Protein AF-A0A8C5TYZ1-F1 (afdb_monomer)

Mean predicted aligned error: 17.07 Å

pLDDT: mean 70.89, std 21.0, range [21.5, 95.69]

Solvent-accessible surface area (backbone atoms only — not comparable to full-atom values): 32907 Å² total; per-residue (Å²): 139,86,83,82,55,67,48,72,65,60,53,49,54,47,43,74,78,31,105,52,86,86,71,78,69,78,79,57,78,97,70,81,98,80,74,92,71,80,60,71,74,63,48,76,55,98,65,80,68,50,74,50,76,56,98,78,20,39,39,23,36,35,35,64,45,86,86,66,79,42,72,38,44,33,39,40,87,48,93,65,70,55,30,28,60,59,75,88,60,48,79,82,70,67,92,64,37,64,47,67,57,58,66,71,53,63,66,71,49,69,26,20,74,77,45,52,58,49,16,61,63,33,68,37,34,32,37,56,52,38,47,50,91,98,55,71,54,30,54,42,74,56,32,71,34,75,41,78,45,96,84,79,49,39,40,38,37,33,30,22,24,37,86,75,60,82,74,87,57,41,42,22,35,32,30,37,31,50,49,69,54,49,53,56,30,72,70,46,52,36,25,32,67,41,82,86,79,73,41,81,42,71,58,80,74,83,87,59,79,50,43,71,48,44,94,74,48,51,43,79,41,48,71,35,51,56,50,36,60,66,39,34,37,35,58,38,66,36,61,21,61,92,67,37,50,82,41,77,45,74,45,28,47,52,53,36,55,43,67,42,79,49,57,34,99,83,66,52,44,33,35,38,37,43,47,43,63,48,71,72,81,80,88,76,78,87,69,86,70,82,58,99,78,59,70,60,43,72,50,80,71,50,98,84,50,44,40,39,37,35,40,89,90,52,72,47,80,40,61,78,64,66,40,79,77,25,64,19,45,46,55,26,19,56,62,35,42,68,79,34,11,27,28,74,94,82,62,42,29,36,87,39,94,43,71,34,62,87,78,26,59,47,86,79,46,74,93,82,75,54,65,56,74,47,82,51,86,81,83,80,76,68,65,54,83,72,37,77,47,78,47,72,39,85,80,86,55,95,79,43,49,78,47,75,50,63,50,89,69,39,80,88,45,57,48,76,44,100,72,52,29,37,36,38,50,37,50,94,67,55,46,42,59,37,32,34,34,36,36,45,98,91,44,73,49,59,57,27,52,49,77,44,64,72,53,72,61,58,57,56,51,52,51,52,50,52,51,52,51,48,53,51,48,50,53,50,49,51,55,47,53,52,52,49,63,73,53,75,66,86,86,87,86,86,84,91,90,82,87,91,89,89,83,91,85,84,90,92,83,89,89,90,86,92,88,88,88,84,89,87,86,89,87,85,87,83,90,86,77,96,69,84,62,43,82,46,83,46,116

Foldseek 3Di:
DDDQDDPPVVLVVVVVVDPDSPDDDDDDDDDDDDDPQPQPADDSGPDDKDWDADPQKIWIWAASDNVRPRTKTWIDRDPAQTEMADRVLCLPVDLAQKDWDDPVLVVLFRAADPFRRRYGQQTAMEGEWADDPPDATFGAWLDKEWDADPVRWTKIKTKTWHPDDDPPKTKIFIFIFGPVLVVVQLVAFFWAQPPPVRDTDTDDDDADPPHRNDPRCDNHNNVSSVVCSRGRYTPDYTAGDVNHTPDMDMQWGFNDWEWDWDAAPVRAIAIEIETDTAGPDDDDDDDPRPDPPWPWDWDHDDPPQWIWIDTPVGIDIDGVDDQQLQQFQLSQLLVLRRQWHQDVVVSGTHRDDGHDNDLSDCVPPDPDPRAPPAPDDDDPDADDAFDKDKAAFDCPDPQWDKDKDAQPPQPPQWDAGPRRIIIGGDDPRRFAKMFIWIADSNDIHTHHIDGHDHCVVVVVVVVVVVVVVVVVVVVVVVVVVVVVVVPPDDDDDDDDDDDDDDDDDDDDDDDDDDDDDDDDDDDDDDDDDPDDHHYHYDD

Structure (mmCIF, N/CA/C/O backbone):
data_AF-A0A8C5TYZ1-F1
#
_entry.id   AF-A0A8C5TYZ1-F1
#
loop_
_atom_site.group_PDB
_atom_site.id
_atom_site.type_symbol
_atom_site.label_atom_id
_atom_site.label_alt_id
_atom_site.label_comp_id
_atom_site.label_asym_id
_atom_site.label_entity_id
_atom_site.label_seq_id
_atom_site.pdbx_PDB_ins_code
_atom_site.Cartn_x
_atom_site.Cartn_y
_atom_site.Cartn_z
_atom_site.occupancy
_atom_site.B_iso_or_equiv
_atom_site.auth_seq_id
_atom_site.auth_comp_id
_atom_site.auth_asym_id
_atom_site.auth_atom_id
_atom_site.pdbx_PDB_model_num
ATOM 1 N N . GLN A 1 1 ? 27.615 -8.101 20.795 1.00 44.03 1 GLN A N 1
ATOM 2 C CA . GLN A 1 1 ? 26.342 -8.750 20.391 1.00 44.03 1 GLN A CA 1
ATOM 3 C C . GLN A 1 1 ? 25.522 -9.047 21.639 1.00 44.03 1 GLN A C 1
ATOM 5 O O . GLN A 1 1 ? 26.125 -9.272 22.679 1.00 44.03 1 GLN A O 1
ATOM 10 N N . ILE A 1 2 ? 24.189 -9.067 21.545 1.00 55.53 2 ILE A N 1
ATOM 11 C CA . ILE A 1 2 ? 23.305 -9.534 22.627 1.00 55.53 2 ILE A CA 1
ATOM 12 C C . ILE A 1 2 ? 22.573 -10.777 22.112 1.00 55.53 2 ILE A C 1
ATOM 14 O O . ILE A 1 2 ? 21.869 -10.690 21.107 1.00 55.53 2 ILE A O 1
ATOM 18 N N . MET A 1 3 ? 22.761 -11.927 22.764 1.00 48.16 3 MET A N 1
ATOM 19 C CA . MET A 1 3 ? 22.107 -13.184 22.384 1.00 48.16 3 MET A CA 1
ATOM 20 C C . MET A 1 3 ? 20.924 -13.474 23.307 1.00 48.16 3 MET A C 1
ATOM 22 O O . MET A 1 3 ? 21.102 -13.822 24.470 1.00 48.16 3 MET A O 1
ATOM 26 N N . TRP A 1 4 ? 19.708 -13.371 22.775 1.00 58.09 4 TRP A N 1
ATOM 27 C CA . TRP A 1 4 ? 18.466 -13.610 23.518 1.00 58.09 4 TRP A CA 1
ATOM 28 C C . TRP A 1 4 ? 18.064 -15.094 23.501 1.00 58.09 4 TRP A C 1
ATOM 30 O O . TRP A 1 4 ? 17.013 -15.451 22.975 1.00 58.09 4 TRP A O 1
ATOM 40 N N . GLY A 1 5 ? 18.936 -15.955 24.041 1.00 51.91 5 GLY A N 1
ATOM 41 C CA . GLY A 1 5 ? 18.748 -17.412 24.128 1.00 51.91 5 GLY A CA 1
ATOM 42 C C . GLY A 1 5 ? 17.527 -17.844 24.968 1.00 51.91 5 GLY A C 1
ATOM 43 O O . GLY A 1 5 ? 17.071 -17.080 25.822 1.00 51.91 5 GLY A O 1
ATOM 44 N N . PRO A 1 6 ? 16.979 -19.061 24.776 1.00 62.41 6 PRO A N 1
ATOM 45 C CA . PRO A 1 6 ? 15.998 -19.632 25.689 1.00 62.41 6 PRO A CA 1
ATOM 46 C C . PRO A 1 6 ? 16.733 -20.360 26.825 1.00 62.41 6 PRO A C 1
ATOM 48 O O . PRO A 1 6 ? 17.865 -20.813 26.650 1.00 62.41 6 PRO A O 1
ATOM 51 N N . THR A 1 7 ? 16.091 -20.565 27.976 1.00 73.12 7 THR A N 1
ATOM 52 C CA . THR A 1 7 ? 16.587 -21.602 28.893 1.00 73.12 7 THR A CA 1
ATOM 53 C C . THR A 1 7 ? 16.347 -22.978 28.261 1.00 73.12 7 THR A C 1
ATOM 55 O O . THR A 1 7 ? 15.366 -23.170 27.535 1.00 73.12 7 THR A O 1
ATOM 58 N N . ALA A 1 8 ? 17.233 -23.947 28.516 1.00 70.81 8 ALA A N 1
ATOM 59 C CA . ALA A 1 8 ? 17.068 -25.318 28.015 1.00 70.81 8 ALA A CA 1
ATOM 60 C C . ALA A 1 8 ? 15.735 -25.939 28.484 1.00 70.81 8 ALA A C 1
ATOM 62 O O . ALA A 1 8 ? 15.062 -26.637 27.729 1.00 70.81 8 ALA A O 1
ATOM 63 N N . GLU A 1 9 ? 15.316 -25.581 29.697 1.00 71.56 9 GLU A N 1
ATOM 64 C CA . GLU A 1 9 ? 13.994 -25.821 30.277 1.00 71.56 9 GLU A CA 1
ATOM 65 C C . GLU A 1 9 ? 12.855 -25.313 29.372 1.00 71.56 9 GLU A C 1
ATOM 67 O O . GLU A 1 9 ? 12.082 -26.124 28.867 1.00 71.56 9 GLU A O 1
ATOM 72 N N . LYS A 1 10 ? 12.791 -24.009 29.053 1.00 66.25 10 LYS A N 1
ATOM 73 C CA . LYS A 1 10 ? 11.748 -23.453 28.163 1.00 66.25 10 LYS A CA 1
ATOM 74 C C . LYS A 1 10 ? 11.783 -24.036 26.748 1.00 66.25 10 LYS A C 1
ATOM 76 O O . LYS A 1 10 ? 10.740 -24.168 26.107 1.00 66.25 10 LYS A O 1
ATOM 81 N N . ALA A 1 11 ? 12.966 -24.384 26.240 1.00 64.25 11 ALA A N 1
ATOM 82 C CA . ALA A 1 11 ? 13.088 -25.081 24.961 1.00 64.25 11 ALA A CA 1
ATOM 83 C C . ALA A 1 11 ? 12.467 -26.491 25.025 1.00 64.25 11 ALA A C 1
ATOM 85 O O . ALA A 1 11 ? 11.762 -26.890 24.096 1.00 64.25 11 ALA A O 1
ATOM 86 N N . SER A 1 12 ? 12.670 -27.201 26.137 1.00 65.44 12 SER A N 1
ATOM 87 C CA . SER A 1 12 ? 12.105 -28.530 26.397 1.00 65.44 12 SER A CA 1
ATOM 88 C C . SER A 1 12 ? 10.593 -28.477 26.633 1.00 65.44 12 SER A C 1
ATOM 90 O O . SER A 1 12 ? 9.866 -29.285 26.064 1.00 65.44 12 SER A O 1
ATOM 92 N N . GLU A 1 13 ? 10.087 -27.482 27.370 1.00 66.50 13 GLU A N 1
ATOM 93 C CA . GLU A 1 13 ? 8.645 -27.241 27.515 1.00 66.50 13 GLU A CA 1
ATOM 94 C C . GLU A 1 13 ? 7.954 -27.003 26.165 1.00 66.50 13 GLU A C 1
ATOM 96 O O . GLU A 1 13 ? 6.861 -27.519 25.929 1.00 66.50 13 GLU A O 1
ATOM 101 N N . CYS A 1 14 ? 8.573 -26.213 25.278 1.00 62.41 14 CYS A N 1
ATOM 102 C CA . CYS A 1 14 ? 8.033 -25.947 23.944 1.00 62.41 14 CYS A CA 1
ATOM 103 C C . CYS A 1 14 ? 8.003 -27.228 23.096 1.00 62.41 14 CYS A C 1
ATOM 105 O O . CYS A 1 14 ? 6.986 -27.520 22.469 1.00 62.41 14 CYS A O 1
ATOM 107 N N . ALA A 1 15 ? 9.081 -28.020 23.132 1.00 60.81 15 ALA A N 1
ATOM 108 C CA . ALA A 1 15 ? 9.163 -29.304 22.437 1.00 60.81 15 ALA A CA 1
ATOM 109 C C . ALA A 1 15 ? 8.163 -30.339 22.989 1.00 60.81 15 ALA A C 1
ATOM 111 O O . ALA A 1 15 ? 7.544 -31.062 22.218 1.00 60.81 15 ALA A O 1
ATOM 112 N N . PHE A 1 16 ? 7.922 -30.375 24.302 1.00 59.97 16 PHE A N 1
ATOM 113 C CA . PHE A 1 16 ? 6.890 -31.233 24.894 1.00 59.97 16 PHE A CA 1
ATOM 114 C C . PHE A 1 16 ? 5.474 -30.812 24.459 1.00 59.97 16 PHE A C 1
ATOM 116 O O . PHE A 1 16 ? 4.617 -31.653 24.193 1.00 59.97 16 PHE A O 1
ATOM 123 N N . LYS A 1 17 ? 5.234 -29.501 24.318 1.00 61.50 17 LYS A N 1
ATOM 124 C CA . LYS A 1 17 ? 3.956 -28.923 23.863 1.00 61.50 17 LYS A CA 1
ATOM 125 C C . LYS A 1 17 ? 3.791 -28.920 22.327 1.00 61.50 17 LYS A C 1
ATOM 127 O O . LYS A 1 17 ? 2.726 -28.531 21.847 1.00 61.50 17 LYS A O 1
ATOM 132 N N . LYS A 1 18 ? 4.788 -29.363 21.539 1.00 51.97 18 LYS A N 1
ATOM 133 C CA . LYS A 1 18 ? 4.724 -29.449 20.064 1.00 51.97 18 LYS A CA 1
ATOM 134 C C . LYS A 1 18 ? 5.324 -30.737 19.498 1.00 51.97 18 LYS A C 1
ATOM 136 O O . LYS A 1 18 ? 6.527 -30.946 19.550 1.00 51.97 18 LYS A O 1
ATOM 141 N N . LYS A 1 19 ? 4.524 -31.492 18.733 1.00 42.44 19 LYS A N 1
ATOM 142 C CA . LYS A 1 19 ? 4.991 -32.599 17.865 1.00 42.44 19 LYS A CA 1
ATOM 143 C C . LYS A 1 19 ? 5.861 -32.159 16.656 1.00 42.44 19 LYS A C 1
ATOM 145 O O . LYS A 1 19 ? 5.936 -32.876 15.666 1.00 42.44 19 LYS A O 1
ATOM 150 N N . SER A 1 20 ? 6.510 -30.994 16.707 1.00 37.25 20 SER A N 1
ATOM 151 C CA . SER A 1 20 ? 7.525 -30.557 15.737 1.00 37.25 20 SER A CA 1
ATOM 152 C C . SER A 1 20 ? 8.562 -29.665 16.423 1.00 37.25 20 SER A C 1
ATOM 154 O O . SER A 1 20 ? 8.210 -28.754 17.174 1.00 37.25 20 SER A O 1
ATOM 156 N N . GLN A 1 21 ? 9.841 -29.916 16.130 1.00 36.38 21 GLN A N 1
ATOM 157 C CA . GLN A 1 21 ? 10.994 -29.188 16.677 1.00 36.38 21 GLN A CA 1
ATOM 158 C C . GLN A 1 21 ? 11.178 -27.779 16.077 1.00 36.38 21 GLN A C 1
ATOM 160 O O . GLN A 1 21 ? 12.008 -27.008 16.558 1.00 36.38 21 GLN A O 1
ATOM 165 N N . GLU A 1 22 ? 10.424 -27.440 15.029 1.00 35.62 22 GLU A N 1
ATOM 166 C CA . GLU A 1 22 ? 10.694 -26.305 14.137 1.00 35.62 22 GLU A CA 1
ATOM 167 C C . GLU A 1 22 ? 10.289 -24.927 14.704 1.00 35.62 22 GLU A C 1
ATOM 169 O O . GLU A 1 22 ? 10.682 -23.892 14.170 1.00 35.62 22 GLU A O 1
ATOM 174 N N . VAL A 1 23 ? 9.543 -24.876 15.817 1.00 36.28 23 VAL A N 1
ATOM 175 C CA . VAL A 1 23 ? 9.130 -23.608 16.448 1.00 36.28 23 VAL A CA 1
ATOM 176 C C . VAL A 1 23 ? 9.819 -23.398 17.795 1.00 36.28 23 VAL A C 1
ATOM 178 O O . VAL A 1 23 ? 9.513 -24.055 18.791 1.00 36.28 23 VAL A O 1
ATOM 181 N N . ARG A 1 24 ? 10.712 -22.407 17.826 1.00 33.78 24 ARG A N 1
ATOM 182 C CA . ARG A 1 24 ? 11.419 -21.899 19.011 1.00 33.78 24 ARG A CA 1
ATOM 183 C C . ARG A 1 24 ? 11.127 -20.395 19.172 1.00 33.78 24 ARG A C 1
ATOM 185 O O . ARG A 1 24 ? 10.702 -19.763 18.208 1.00 33.78 24 ARG A O 1
ATOM 192 N N . TRP A 1 25 ? 11.440 -19.852 20.357 1.00 34.72 25 TRP A N 1
ATOM 193 C CA . TRP A 1 25 ? 11.379 -18.425 20.755 1.00 34.72 25 TRP A CA 1
ATOM 194 C C . TRP A 1 25 ? 9.997 -17.895 21.200 1.00 34.72 25 TRP A C 1
ATOM 196 O O . TRP A 1 25 ? 8.992 -18.392 20.696 1.00 34.72 25 TRP A O 1
ATOM 206 N N . PRO A 1 26 ? 9.919 -16.881 22.104 1.00 51.09 26 PRO A N 1
ATOM 207 C CA . PRO A 1 26 ? 11.017 -16.084 22.689 1.00 51.09 26 PRO A CA 1
ATOM 208 C C . PRO A 1 26 ? 11.066 -15.989 24.246 1.00 51.09 26 PRO A C 1
ATOM 210 O O . PRO A 1 26 ? 10.200 -16.475 24.966 1.00 51.09 26 PRO A O 1
ATOM 213 N N . TYR A 1 27 ? 12.105 -15.294 24.737 1.00 32.66 27 TYR A N 1
ATOM 214 C CA . TYR A 1 27 ? 12.330 -14.736 26.090 1.00 32.66 27 TYR A CA 1
ATOM 215 C C . TYR A 1 27 ? 12.510 -15.660 27.317 1.00 32.66 27 TYR A C 1
ATOM 217 O O . TYR A 1 27 ? 11.568 -16.172 27.933 1.00 32.66 27 TYR A O 1
ATOM 225 N N . GLY A 1 28 ? 13.752 -15.683 27.810 1.00 27.27 28 GLY A N 1
ATOM 226 C CA . GLY A 1 28 ? 14.088 -15.765 29.233 1.00 27.27 28 GLY A CA 1
ATOM 227 C C . GLY A 1 28 ? 14.963 -14.567 29.625 1.00 27.27 28 GLY A C 1
ATOM 228 O O . GLY A 1 28 ? 15.810 -14.150 28.841 1.00 27.27 28 GLY A O 1
ATOM 229 N N . GLY A 1 29 ? 14.746 -14.003 30.813 1.00 26.62 29 GLY A N 1
ATOM 230 C CA . GLY A 1 29 ? 15.592 -12.965 31.405 1.00 26.62 29 GLY A CA 1
ATOM 231 C C . GLY A 1 29 ? 15.772 -13.270 32.888 1.00 26.62 29 GLY A C 1
ATOM 232 O O . GLY A 1 29 ? 14.788 -13.542 33.573 1.00 26.62 29 GLY A O 1
ATOM 233 N N . SER A 1 30 ? 17.014 -13.300 33.364 1.00 28.62 30 SER A N 1
ATOM 234 C CA . SER A 1 30 ? 17.351 -13.701 34.731 1.00 28.62 30 SER A CA 1
ATOM 235 C C . SER A 1 30 ? 17.101 -12.563 35.724 1.00 28.62 30 SER A C 1
ATOM 237 O O . SER A 1 30 ? 17.864 -11.601 35.778 1.00 28.62 30 SER A O 1
ATOM 239 N N . GLY A 1 31 ? 16.042 -12.698 36.520 1.00 23.89 31 GLY A N 1
ATOM 240 C CA . GLY A 1 31 ? 15.682 -11.812 37.625 1.00 23.89 31 GLY A CA 1
ATOM 241 C C . GLY A 1 31 ? 14.679 -12.514 38.543 1.00 23.89 31 GLY A C 1
ATOM 242 O O . GLY A 1 31 ? 13.920 -13.369 38.085 1.00 23.89 31 GLY A O 1
ATOM 243 N N . SER A 1 32 ? 14.716 -12.205 39.839 1.00 21.97 32 SER A N 1
ATOM 244 C CA . SER A 1 32 ? 13.951 -12.892 40.890 1.00 21.97 32 SER A CA 1
ATOM 245 C C . SER A 1 32 ? 12.419 -12.790 40.710 1.00 21.97 32 SER A C 1
ATOM 247 O O . SER A 1 32 ? 11.920 -11.903 40.010 1.00 21.97 32 SER A O 1
ATOM 249 N N . PRO A 1 33 ? 11.639 -13.723 41.290 1.00 31.50 33 PRO A N 1
ATOM 250 C CA . PRO A 1 33 ? 10.296 -14.025 40.798 1.00 31.50 33 PRO A CA 1
ATOM 251 C C . PRO A 1 33 ? 9.230 -13.002 41.219 1.00 31.50 33 PRO A C 1
ATOM 253 O O . PRO A 1 33 ? 8.610 -13.132 42.272 1.00 31.50 33 PRO A O 1
ATOM 256 N N . THR A 1 34 ? 8.926 -12.016 40.365 1.00 24.20 34 THR A N 1
ATOM 257 C CA . THR A 1 34 ? 7.613 -11.332 40.393 1.00 24.20 34 THR A CA 1
ATOM 258 C C . THR A 1 34 ? 7.269 -10.580 39.099 1.00 24.20 34 THR A C 1
ATOM 260 O O . THR A 1 34 ? 7.714 -9.453 38.897 1.00 24.20 34 THR A O 1
ATOM 263 N N . LYS A 1 35 ? 6.394 -11.176 38.263 1.00 23.16 35 LYS A N 1
ATOM 264 C CA . LYS A 1 35 ? 5.182 -10.568 37.639 1.00 23.16 35 LYS A CA 1
ATOM 265 C C . LYS A 1 35 ? 4.697 -11.372 36.420 1.00 23.16 35 LYS A C 1
ATOM 267 O O . LYS A 1 35 ? 5.406 -11.500 35.428 1.00 23.16 35 LYS A O 1
ATOM 272 N N . LEU A 1 36 ? 3.430 -11.802 36.436 1.00 24.33 36 LEU A N 1
ATOM 273 C CA . LEU A 1 36 ? 2.752 -12.516 35.333 1.00 24.33 36 LEU A CA 1
ATOM 274 C C . LEU A 1 36 ? 2.419 -11.636 34.096 1.00 24.33 36 LEU A C 1
ATOM 276 O O . LEU A 1 36 ? 1.508 -11.939 33.333 1.00 24.33 36 LEU A O 1
ATOM 280 N N . LEU A 1 37 ? 3.137 -10.531 33.876 1.00 24.58 37 LEU A N 1
ATOM 281 C CA . LEU A 1 37 ? 2.822 -9.539 32.834 1.00 24.58 37 LEU A CA 1
ATOM 282 C C . LEU A 1 37 ? 3.434 -9.850 31.453 1.00 24.58 37 LEU A C 1
ATOM 284 O O . LEU A 1 37 ? 3.042 -9.246 30.459 1.00 24.58 37 LEU A O 1
ATOM 288 N N . GLY A 1 38 ? 4.368 -10.803 31.364 1.00 26.11 38 GLY A N 1
ATOM 289 C CA . GLY A 1 38 ? 5.120 -11.089 30.132 1.00 26.11 38 GLY A CA 1
ATOM 290 C C . GLY A 1 38 ? 4.350 -11.791 29.001 1.00 26.11 38 GLY A C 1
ATOM 291 O O . GLY A 1 38 ? 4.916 -11.980 27.931 1.00 26.11 38 GLY A O 1
ATOM 292 N N . TRP A 1 39 ? 3.093 -12.197 29.211 1.00 30.53 39 TRP A N 1
ATOM 293 C CA . TRP A 1 39 ? 2.337 -13.034 28.260 1.00 30.53 39 TRP A CA 1
ATOM 294 C C . TRP A 1 39 ? 1.589 -12.247 27.164 1.00 30.53 39 TRP A C 1
ATOM 296 O O . TRP A 1 39 ? 1.069 -12.852 26.236 1.00 30.53 39 TRP A O 1
ATOM 306 N N . MET A 1 40 ? 1.510 -10.913 27.254 1.00 31.30 40 MET A N 1
ATOM 307 C CA . MET A 1 40 ? 0.567 -10.112 26.448 1.00 31.30 40 MET A CA 1
ATOM 308 C C . MET A 1 40 ? 1.165 -9.401 25.219 1.00 31.30 40 MET A C 1
ATOM 310 O O . MET A 1 40 ? 0.412 -8.882 24.401 1.00 31.30 40 MET A O 1
ATOM 314 N N . GLY A 1 41 ? 2.496 -9.339 25.083 1.00 33.97 41 GLY A N 1
ATOM 315 C CA . GLY A 1 41 ? 3.152 -8.474 24.085 1.00 33.97 41 GLY A CA 1
ATOM 316 C C . GLY A 1 41 ? 3.626 -9.148 22.789 1.00 33.97 41 GLY A C 1
ATOM 317 O O . GLY A 1 41 ? 3.771 -8.469 21.775 1.00 33.97 41 GLY A O 1
ATOM 318 N N . VAL A 1 42 ? 3.900 -10.457 22.807 1.00 38.50 42 VAL A N 1
ATOM 319 C CA . VAL A 1 42 ? 4.514 -11.217 21.696 1.00 38.50 42 VAL A CA 1
ATOM 320 C C . VAL A 1 42 ? 3.938 -12.639 21.715 1.00 38.50 42 VAL A C 1
ATOM 322 O O . VAL A 1 42 ? 3.854 -13.213 22.802 1.00 38.50 42 VAL A O 1
ATOM 325 N N . PRO A 1 43 ? 3.523 -13.233 20.578 1.00 37.41 43 PRO A N 1
ATOM 326 C CA . PRO A 1 43 ? 2.900 -14.552 20.593 1.00 37.41 43 PRO A CA 1
ATOM 327 C C . PRO A 1 43 ? 3.922 -15.668 20.857 1.00 37.41 43 PRO A C 1
ATOM 329 O O . PRO A 1 43 ? 5.089 -15.585 20.480 1.00 37.41 43 PRO A O 1
ATOM 332 N N . THR A 1 44 ? 3.446 -16.769 21.435 1.00 43.00 44 THR A N 1
ATOM 333 C CA . THR A 1 44 ? 4.223 -17.988 21.750 1.00 43.00 44 THR A CA 1
ATOM 334 C C . THR A 1 44 ? 4.447 -18.920 20.546 1.00 43.00 44 THR A C 1
ATOM 336 O O . THR A 1 44 ? 5.025 -19.999 20.669 1.00 43.00 44 THR A O 1
ATOM 339 N N . VAL A 1 45 ? 3.955 -18.514 19.373 1.00 43.50 45 VAL A N 1
ATOM 340 C CA . VAL A 1 45 ? 3.960 -19.205 18.073 1.00 43.50 45 VAL A CA 1
ATOM 341 C C . VAL A 1 45 ? 3.980 -18.098 16.999 1.00 43.50 45 VAL A C 1
ATOM 343 O O . VAL A 1 45 ? 3.350 -17.069 17.243 1.00 43.50 45 VAL A O 1
ATOM 346 N N . PRO A 1 46 ? 4.657 -18.241 15.836 1.00 51.84 46 PRO A N 1
ATOM 347 C CA . PRO A 1 46 ? 4.859 -17.158 14.853 1.00 51.84 46 PRO A CA 1
ATOM 348 C C . PRO A 1 46 ? 3.608 -16.742 14.041 1.00 51.84 46 PRO A C 1
ATOM 350 O O . PRO A 1 46 ? 3.618 -16.707 12.809 1.00 51.84 46 PRO A O 1
ATOM 353 N N . HIS A 1 47 ? 2.542 -16.351 14.735 1.00 52.78 47 HIS A N 1
ATOM 354 C CA . HIS A 1 47 ? 1.336 -15.740 14.183 1.00 52.78 47 HIS A CA 1
ATOM 355 C C . HIS A 1 47 ? 1.623 -14.399 13.459 1.00 52.78 47 HIS A C 1
ATOM 357 O O . HIS A 1 47 ? 2.726 -13.832 13.540 1.00 52.78 47 HIS A O 1
ATOM 363 N N . PRO A 1 48 ? 0.640 -13.849 12.727 1.00 53.97 48 PRO A N 1
ATOM 364 C CA . PRO A 1 48 ? 0.606 -12.427 12.413 1.00 53.97 48 PRO A CA 1
ATOM 365 C 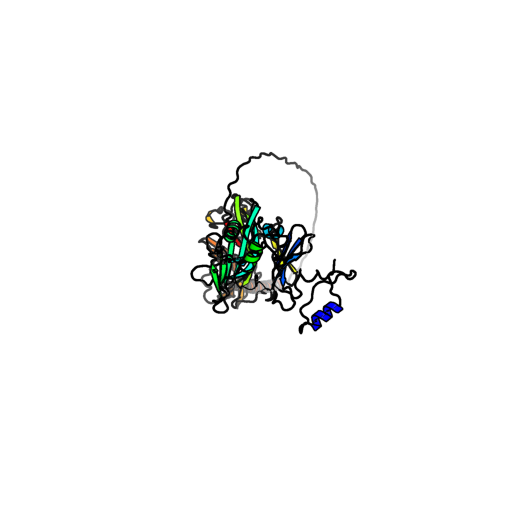C . PRO A 1 48 ? 0.543 -11.611 13.713 1.00 53.97 48 PRO A C 1
ATOM 367 O O . PRO A 1 48 ? -0.280 -11.876 14.586 1.00 53.97 48 PRO A O 1
ATOM 370 N N . THR A 1 49 ? 1.418 -10.616 13.836 1.00 66.94 49 THR A N 1
ATOM 371 C CA . THR A 1 49 ? 1.461 -9.693 14.975 1.00 66.94 49 THR A CA 1
ATOM 372 C C . THR A 1 49 ? 1.746 -8.302 14.446 1.00 66.94 49 THR A C 1
ATOM 374 O O . THR A 1 49 ? 2.656 -8.121 13.635 1.00 66.94 49 THR A O 1
ATOM 377 N N . MET A 1 50 ? 0.979 -7.330 14.925 1.00 73.19 50 MET A N 1
ATOM 378 C CA . MET A 1 50 ? 1.233 -5.910 14.727 1.00 73.19 50 MET A CA 1
ATOM 379 C C . MET A 1 50 ? 1.584 -5.309 16.082 1.00 73.19 50 MET A C 1
ATOM 381 O O . MET A 1 50 ? 0.869 -5.533 17.056 1.00 73.19 50 MET A O 1
ATOM 385 N N . CYS A 1 51 ? 2.657 -4.531 16.158 1.00 78.25 51 CYS A N 1
ATOM 386 C CA . CYS A 1 51 ? 2.978 -3.774 17.360 1.00 78.25 51 CYS A CA 1
ATOM 387 C C . CYS A 1 51 ? 3.512 -2.385 17.015 1.00 78.25 51 CYS A C 1
ATOM 389 O O . CYS A 1 51 ? 4.202 -2.202 16.012 1.00 78.25 51 CYS A O 1
ATOM 391 N N . HIS A 1 52 ? 3.201 -1.419 17.869 1.00 78.38 52 HIS A N 1
ATOM 392 C CA . HIS A 1 52 ? 3.590 -0.023 17.746 1.00 78.38 52 HIS A CA 1
ATOM 393 C C . HIS A 1 52 ? 3.961 0.512 19.133 1.00 78.38 52 HIS A C 1
ATOM 395 O O . HIS A 1 52 ? 3.317 0.162 20.123 1.00 78.38 52 HIS A O 1
ATOM 401 N N . ARG A 1 53 ? 5.004 1.343 19.221 1.00 78.81 53 ARG A N 1
ATOM 402 C CA . ARG A 1 53 ? 5.403 2.006 20.468 1.00 78.81 53 ARG A CA 1
ATOM 403 C C . ARG A 1 53 ? 5.154 3.505 20.347 1.00 78.81 53 ARG A C 1
ATOM 405 O O . ARG A 1 53 ? 5.715 4.129 19.453 1.00 78.81 53 ARG A O 1
ATOM 412 N N . ALA A 1 54 ? 4.379 4.050 21.277 1.00 78.62 54 ALA A N 1
ATOM 413 C CA . ALA A 1 54 ? 4.091 5.476 21.414 1.00 78.62 54 ALA A CA 1
ATOM 414 C C . ALA A 1 54 ? 4.099 5.841 22.904 1.00 78.62 54 ALA A C 1
ATOM 416 O O . ALA A 1 54 ? 3.708 5.017 23.726 1.00 78.62 54 ALA A O 1
ATOM 417 N N . ASP A 1 55 ? 4.592 7.029 23.256 1.00 80.50 55 ASP A N 1
ATOM 418 C CA . ASP A 1 55 ? 4.698 7.537 24.639 1.00 80.50 55 ASP A CA 1
ATOM 419 C C . ASP A 1 55 ? 5.382 6.570 25.635 1.00 80.50 55 ASP A C 1
ATOM 421 O O . ASP A 1 55 ? 5.093 6.542 26.828 1.00 80.50 55 ASP A O 1
ATOM 425 N N . GLY A 1 56 ? 6.302 5.737 25.129 1.00 79.12 56 GLY A N 1
ATOM 426 C CA . GLY A 1 56 ? 6.971 4.664 25.878 1.00 79.12 56 GLY A CA 1
ATOM 427 C C . GLY A 1 56 ? 6.165 3.361 26.000 1.00 79.12 56 GLY A C 1
ATOM 428 O O . GLY A 1 56 ? 6.747 2.304 26.248 1.00 79.12 56 GLY A O 1
ATOM 429 N N . GLU A 1 57 ? 4.860 3.400 25.746 1.00 83.69 57 GLU A N 1
ATOM 430 C CA . GLU A 1 57 ? 3.935 2.272 25.859 1.00 83.69 57 GLU A CA 1
ATOM 431 C C . GLU A 1 57 ? 3.933 1.399 24.591 1.00 83.69 57 GLU A C 1
ATOM 433 O O . GLU A 1 57 ? 4.129 1.880 23.474 1.00 83.69 57 GLU A O 1
ATOM 438 N N . LEU A 1 58 ? 3.697 0.095 24.750 1.00 83.06 58 LEU A N 1
ATOM 439 C CA . LEU A 1 58 ? 3.594 -0.876 23.659 1.00 83.06 58 LEU A CA 1
ATOM 440 C C . LEU A 1 58 ? 2.128 -1.229 23.385 1.00 83.06 58 LEU A C 1
ATOM 442 O O . LEU A 1 58 ? 1.485 -1.908 24.189 1.00 83.06 58 LEU A O 1
ATOM 446 N N . TYR A 1 59 ? 1.649 -0.833 22.211 1.00 83.88 59 TYR A N 1
ATOM 447 C CA . TYR A 1 59 ? 0.364 -1.219 21.639 1.00 83.88 59 TYR A CA 1
ATOM 448 C C . TYR A 1 59 ? 0.590 -2.461 20.766 1.00 83.88 59 TYR A C 1
ATOM 450 O O . TYR A 1 59 ? 1.430 -2.430 19.865 1.00 83.88 59 TYR A O 1
ATOM 458 N N . ALA A 1 60 ? -0.112 -3.563 21.030 1.00 83.94 60 ALA A N 1
ATOM 459 C CA . ALA A 1 60 ? 0.115 -4.847 20.359 1.00 83.94 60 ALA A CA 1
ATOM 460 C C . ALA A 1 60 ? -1.197 -5.567 20.015 1.00 83.94 60 ALA A C 1
ATOM 462 O O . ALA A 1 60 ? -2.039 -5.775 20.888 1.00 83.94 60 ALA A O 1
ATOM 463 N N . GLY A 1 61 ? -1.335 -5.972 18.749 1.00 83.50 61 GLY A N 1
ATOM 464 C CA . GLY A 1 61 ? -2.366 -6.875 18.237 1.00 83.50 61 GLY A CA 1
ATOM 465 C C . GLY A 1 61 ? -1.764 -8.241 17.909 1.00 83.50 61 GLY A C 1
ATOM 466 O O . GLY A 1 61 ? -0.858 -8.335 17.076 1.00 83.50 61 GLY A O 1
ATOM 467 N N . THR A 1 62 ? -2.221 -9.288 18.594 1.00 80.69 62 THR A N 1
ATOM 468 C CA . THR A 1 62 ? -1.609 -10.628 18.585 1.00 80.69 62 THR A CA 1
ATOM 469 C C . THR A 1 62 ? -2.612 -11.710 19.021 1.00 80.69 62 THR A C 1
ATOM 471 O O . THR A 1 62 ? -3.795 -11.424 19.197 1.00 80.69 62 THR A O 1
ATOM 474 N N . MET A 1 63 ? -2.153 -12.948 19.220 1.00 79.06 63 MET A N 1
ATOM 475 C CA . MET A 1 63 ? -2.912 -14.014 19.888 1.00 79.06 63 MET A CA 1
ATOM 476 C C . MET A 1 63 ? -2.535 -14.093 21.376 1.00 79.06 63 MET A C 1
ATOM 478 O O . MET A 1 63 ? -1.351 -14.129 21.710 1.00 79.06 63 MET A O 1
ATOM 482 N N . ASN A 1 64 ? -3.537 -14.129 22.258 1.00 76.81 64 ASN A N 1
ATOM 483 C CA . ASN A 1 64 ? -3.404 -14.205 23.722 1.00 76.81 64 ASN A CA 1
ATOM 484 C C . ASN A 1 64 ? -2.991 -15.602 24.215 1.00 76.81 64 ASN A C 1
ATOM 486 O O . ASN A 1 64 ? -2.442 -15.738 25.307 1.00 76.81 64 ASN A O 1
ATOM 490 N N . ASN A 1 65 ? -3.271 -16.642 23.425 1.00 71.75 65 ASN A N 1
ATOM 491 C CA . ASN A 1 65 ? -3.059 -18.034 23.804 1.00 71.75 65 ASN A CA 1
ATOM 492 C C . ASN A 1 65 ? -2.217 -18.809 22.772 1.00 71.75 65 ASN A C 1
ATOM 494 O O . ASN A 1 65 ? -1.955 -18.358 21.657 1.00 71.75 65 ASN A O 1
ATOM 498 N N . PHE A 1 66 ? -1.786 -20.010 23.164 1.00 66.44 66 PHE A N 1
ATOM 499 C CA . PHE A 1 66 ? -0.945 -20.886 22.342 1.00 66.44 66 PHE A CA 1
ATOM 500 C C . PHE A 1 66 ? -1.694 -21.540 21.166 1.00 66.44 66 PHE A C 1
ATOM 502 O O . PHE A 1 66 ? -1.064 -21.934 20.187 1.00 66.44 66 PHE A O 1
ATOM 509 N N . GLN A 1 67 ? -3.025 -21.653 21.251 1.00 73.81 67 GLN A N 1
ATOM 510 C CA . GLN A 1 67 ? -3.865 -22.259 20.210 1.00 73.81 67 GLN A CA 1
ATOM 511 C C . GLN A 1 67 ? -4.099 -21.332 19.007 1.00 73.81 67 GLN A C 1
ATOM 513 O O . GLN A 1 67 ? -4.471 -21.817 17.943 1.00 73.81 67 GLN A O 1
ATOM 518 N N . GLY A 1 68 ? -3.889 -20.019 19.156 1.00 70.75 68 GLY A N 1
ATOM 519 C CA . GLY A 1 68 ? -4.073 -19.049 18.073 1.00 70.75 68 GLY A CA 1
ATOM 520 C C . GLY A 1 68 ? -5.534 -18.689 17.779 1.00 70.75 68 GLY A C 1
ATOM 521 O O . GLY A 1 68 ? -5.822 -18.157 16.711 1.00 70.75 68 GLY A O 1
ATOM 522 N N . ASN A 1 69 ? -6.454 -18.983 18.703 1.00 76.19 69 ASN A N 1
ATOM 523 C CA . ASN A 1 69 ? -7.898 -18.743 18.565 1.00 76.19 69 ASN A CA 1
ATOM 524 C C . ASN A 1 69 ? -8.443 -17.634 19.493 1.00 76.19 69 ASN A C 1
ATOM 526 O O . ASN A 1 69 ? -9.594 -17.234 19.340 1.00 76.19 69 ASN A O 1
ATOM 530 N N . GLU A 1 70 ? -7.625 -17.091 20.401 1.00 78.94 70 GLU A N 1
ATOM 531 C CA . GLU A 1 70 ? -7.934 -15.883 21.182 1.00 78.94 70 GLU A CA 1
ATOM 532 C C . GLU A 1 70 ? -7.167 -14.660 20.636 1.00 78.94 70 GLU A C 1
ATOM 534 O O . GLU A 1 70 ? -6.058 -14.382 21.104 1.00 78.94 70 GLU A O 1
ATOM 539 N N . PRO A 1 71 ? -7.706 -13.897 19.670 1.00 83.25 71 PRO A N 1
ATOM 540 C CA . PRO A 1 71 ? -7.114 -12.625 19.267 1.00 83.25 71 PRO A CA 1
ATOM 541 C C . PRO A 1 71 ? -7.246 -11.573 20.380 1.00 83.25 71 PRO A C 1
ATOM 543 O O . PRO A 1 71 ? -8.274 -11.472 21.055 1.00 83.25 71 PRO A O 1
ATOM 546 N N . ILE A 1 72 ? -6.211 -10.753 20.558 1.00 84.38 72 ILE A N 1
ATOM 547 C CA . ILE A 1 72 ? -6.151 -9.678 21.554 1.00 84.38 72 ILE A CA 1
ATOM 548 C C . ILE A 1 72 ? -5.487 -8.433 20.971 1.00 84.38 72 ILE A C 1
ATOM 550 O O . ILE A 1 72 ? -4.481 -8.525 20.268 1.00 84.38 72 ILE A O 1
ATOM 554 N N . ILE A 1 73 ? -6.022 -7.259 21.307 1.00 86.69 73 ILE A N 1
ATOM 555 C CA . ILE A 1 73 ? -5.360 -5.970 21.078 1.00 86.69 73 ILE A CA 1
ATOM 556 C C . ILE A 1 73 ? -5.220 -5.274 22.430 1.00 86.69 73 ILE A C 1
ATOM 558 O O . ILE A 1 73 ? -6.209 -5.119 23.150 1.00 86.69 73 ILE A O 1
ATOM 562 N N . SER A 1 74 ? -3.997 -4.907 22.814 1.00 87.69 74 SER A N 1
ATOM 563 C CA . SER A 1 74 ? -3.669 -4.448 24.170 1.00 87.69 74 SER A CA 1
ATOM 564 C C . SER A 1 74 ? -2.633 -3.324 24.210 1.00 87.69 74 SER A C 1
ATOM 566 O O . SER A 1 74 ? -1.896 -3.116 23.246 1.00 87.69 74 SER A O 1
ATOM 568 N N . ARG A 1 75 ? -2.575 -2.625 25.349 1.00 88.00 75 ARG A N 1
ATOM 569 C CA . ARG A 1 75 ? -1.542 -1.647 25.717 1.00 88.00 75 ARG A CA 1
ATOM 570 C C . ARG A 1 75 ? -0.790 -2.123 26.950 1.00 88.00 75 ARG A C 1
ATOM 572 O O . ARG A 1 75 ? -1.403 -2.462 27.959 1.00 88.00 75 ARG A O 1
ATOM 579 N N . SER A 1 76 ? 0.534 -2.131 26.874 1.00 85.44 76 SER A N 1
ATOM 580 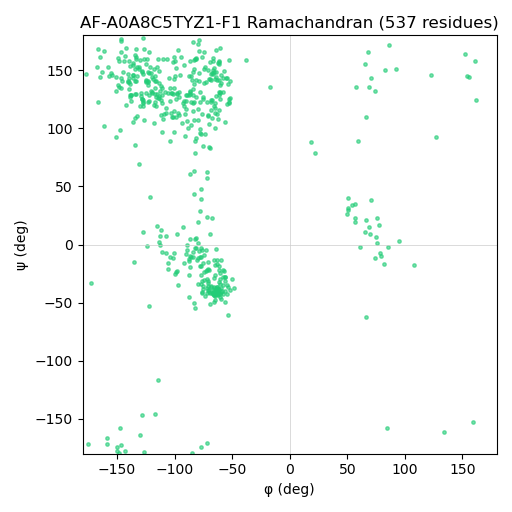C CA . SER A 1 76 ? 1.430 -2.699 27.886 1.00 85.44 76 SER A CA 1
ATOM 581 C C . SER A 1 76 ? 2.742 -1.910 27.996 1.00 85.44 76 SER A C 1
ATOM 583 O O . SER A 1 76 ? 2.966 -0.969 27.242 1.00 85.44 76 SER A O 1
ATOM 585 N N . LEU A 1 77 ? 3.615 -2.287 28.938 1.00 77.62 77 LEU A N 1
ATOM 586 C CA . LEU A 1 77 ? 4.961 -1.720 29.165 1.00 77.62 77 LEU A CA 1
ATOM 587 C C . LEU A 1 77 ? 5.043 -0.217 29.525 1.00 77.62 77 LEU A C 1
ATOM 589 O O . LEU A 1 77 ? 6.137 0.261 29.809 1.00 77.62 77 LEU A O 1
ATOM 593 N N . GLY A 1 78 ? 3.919 0.504 29.564 1.00 76.75 78 GLY A N 1
ATOM 594 C CA . GLY A 1 78 ? 3.811 1.865 30.094 1.00 76.75 78 GLY A CA 1
ATOM 595 C C . GLY A 1 78 ? 3.608 1.928 31.612 1.00 76.75 78 GLY A C 1
ATOM 596 O O . GLY A 1 78 ? 3.515 0.906 32.294 1.00 76.75 78 GLY A O 1
ATOM 597 N N . SER A 1 79 ? 3.497 3.152 32.134 1.00 77.81 79 SER A N 1
ATOM 598 C CA . SER A 1 79 ? 3.115 3.442 33.526 1.00 77.81 79 SER A CA 1
ATOM 599 C C . SER A 1 79 ? 1.599 3.553 33.741 1.00 77.81 79 SER A C 1
ATOM 601 O O . SER A 1 79 ? 1.147 3.529 34.886 1.00 77.81 79 SER A O 1
ATOM 603 N N . ARG A 1 80 ? 0.808 3.678 32.664 1.00 83.25 80 ARG A N 1
ATOM 604 C CA . ARG A 1 80 ? -0.659 3.788 32.708 1.00 83.25 80 ARG A CA 1
ATOM 605 C C . ARG A 1 80 ? -1.324 2.419 32.904 1.00 83.25 80 ARG A C 1
ATOM 607 O O . ARG A 1 80 ? -0.691 1.367 32.817 1.00 83.25 80 ARG A O 1
ATOM 614 N N . THR A 1 81 ? -2.640 2.428 33.118 1.00 82.88 81 THR A N 1
ATOM 615 C CA . THR A 1 81 ? -3.473 1.217 33.150 1.00 82.88 81 THR A CA 1
ATOM 616 C C . THR A 1 81 ? -3.264 0.372 31.889 1.00 82.88 81 THR A C 1
ATOM 618 O O . THR A 1 81 ? -3.460 0.856 30.769 1.00 82.88 81 THR A O 1
ATOM 621 N N . LEU A 1 82 ? -2.914 -0.907 32.078 1.00 87.00 82 LEU A N 1
ATOM 622 C CA . LEU A 1 82 ? -2.911 -1.918 31.019 1.00 87.00 82 LEU A CA 1
ATOM 623 C C . LEU A 1 82 ? -4.346 -2.149 30.535 1.00 87.00 82 LEU A C 1
ATOM 625 O O . LEU A 1 82 ? -5.212 -2.528 31.326 1.00 87.00 82 LEU A O 1
ATOM 629 N N . LEU A 1 83 ? -4.571 -1.943 29.237 1.00 89.00 83 LEU A N 1
ATOM 630 C CA . LEU A 1 83 ? -5.862 -2.138 28.577 1.00 89.00 83 LEU A CA 1
ATOM 631 C C . LEU A 1 83 ? -5.792 -3.293 27.585 1.00 89.00 83 LEU A C 1
ATOM 633 O O . LEU A 1 83 ? -4.743 -3.553 26.993 1.00 89.00 83 LEU A O 1
ATOM 637 N N . LYS A 1 84 ? -6.916 -3.984 27.394 1.00 89.12 84 LYS A N 1
ATOM 638 C CA . LYS A 1 84 ? -7.069 -5.032 26.378 1.00 89.12 84 LYS A CA 1
ATOM 639 C C . LYS A 1 84 ? -8.490 -5.121 25.831 1.00 89.12 84 LYS A C 1
ATOM 641 O O . LYS A 1 84 ? -9.444 -4.735 26.499 1.00 89.12 84 LYS A O 1
ATOM 646 N N . THR A 1 85 ? -8.645 -5.679 24.636 1.00 87.06 85 THR A N 1
ATOM 647 C CA . THR A 1 85 ? -9.955 -6.074 24.098 1.00 87.06 85 THR A CA 1
ATOM 648 C C . THR A 1 85 ? -10.625 -7.129 24.977 1.00 87.06 85 THR A C 1
ATOM 650 O O . THR A 1 85 ? -9.962 -7.871 25.711 1.00 87.06 85 THR A O 1
ATOM 653 N N . ASP A 1 86 ? -11.954 -7.209 24.914 1.00 81.31 86 ASP A N 1
ATOM 654 C CA . ASP A 1 86 ? -12.696 -8.277 25.577 1.00 81.31 86 ASP A CA 1
ATOM 655 C C . ASP A 1 86 ? -12.871 -9.495 24.656 1.00 81.31 86 ASP A C 1
ATOM 657 O O . ASP A 1 86 ? -13.328 -9.366 23.521 1.00 81.31 86 ASP A O 1
ATOM 661 N N . ALA A 1 87 ? -12.509 -10.679 25.155 1.00 70.94 87 ALA A N 1
ATOM 662 C CA . ALA A 1 87 ? -12.651 -11.939 24.432 1.00 70.94 87 ALA A CA 1
ATOM 663 C C . ALA A 1 87 ? -14.107 -12.440 24.416 1.00 70.94 87 ALA A C 1
ATOM 665 O O . ALA A 1 87 ? -14.538 -13.039 23.433 1.00 70.94 87 ALA A O 1
ATOM 666 N N . PHE A 1 88 ? -14.891 -12.158 25.465 1.00 62.84 88 PHE A N 1
ATOM 667 C CA . PHE A 1 88 ? -16.287 -12.601 25.554 1.00 62.84 88 PHE A CA 1
ATOM 668 C C . PHE A 1 88 ? -17.211 -11.789 24.640 1.00 62.84 88 PHE A C 1
ATOM 670 O O . PHE A 1 88 ? -18.183 -12.325 24.115 1.00 62.84 88 PHE A O 1
ATOM 677 N N . LEU A 1 89 ? -16.887 -10.512 24.405 1.00 62.88 89 LEU A N 1
ATOM 678 C CA . LEU A 1 89 ? -17.705 -9.593 23.601 1.00 62.88 89 LEU A CA 1
ATOM 679 C C . LEU A 1 89 ? -17.497 -9.734 22.083 1.00 62.88 89 LEU A C 1
ATOM 681 O O . LEU A 1 89 ? -18.046 -8.948 21.319 1.00 62.88 89 LEU A O 1
ATOM 685 N N . ARG A 1 90 ? -16.707 -10.718 21.623 1.00 72.50 90 ARG A N 1
ATOM 686 C CA . ARG A 1 90 ? -16.524 -11.045 20.192 1.00 72.50 90 ARG A CA 1
ATOM 687 C C . ARG A 1 90 ? -16.039 -9.888 19.298 1.00 72.50 90 ARG A C 1
ATOM 689 O O . ARG A 1 90 ? -16.094 -9.974 18.073 1.00 72.50 90 ARG A O 1
ATOM 696 N N . TRP A 1 91 ? -15.457 -8.840 19.886 1.00 78.88 91 TRP A N 1
ATOM 697 C CA . TRP A 1 91 ? -14.991 -7.632 19.188 1.00 78.88 91 TRP A CA 1
ATOM 698 C C . TRP A 1 91 ? -14.096 -7.914 17.968 1.00 78.88 91 TRP A C 1
ATOM 700 O O . TRP A 1 91 ? -14.121 -7.166 16.988 1.00 78.88 91 TRP A O 1
ATOM 710 N N . LEU A 1 92 ? -13.351 -9.023 17.996 1.00 79.06 92 LEU A N 1
ATOM 711 C CA . LEU A 1 92 ? -12.386 -9.435 16.975 1.00 79.06 92 LEU A CA 1
ATOM 712 C C . LEU A 1 92 ? -12.787 -10.703 16.181 1.00 79.06 92 LEU A C 1
ATOM 714 O O . LEU A 1 92 ? -11.968 -11.180 15.405 1.00 79.06 92 LEU A O 1
ATOM 718 N N . SER A 1 93 ? -14.000 -11.264 16.340 1.00 67.56 93 SER A N 1
ATOM 719 C CA . SER A 1 93 ? -14.381 -12.526 15.659 1.00 67.56 93 SER A CA 1
ATOM 720 C C . SER A 1 93 ? -14.952 -12.368 14.247 1.00 67.56 93 SER A C 1
ATOM 722 O O . SER A 1 93 ? -14.990 -13.337 13.496 1.00 67.56 93 SER A O 1
ATOM 724 N N . GLU A 1 94 ? -15.434 -11.177 13.883 1.00 59.62 94 GLU A N 1
ATOM 725 C CA . GLU A 1 94 ? -16.064 -10.952 12.575 1.00 59.62 94 GLU A CA 1
ATOM 726 C C . GLU A 1 94 ? -15.008 -10.887 11.452 1.00 59.62 94 GLU A C 1
ATOM 728 O O . GLU A 1 94 ? -14.137 -10.016 11.521 1.00 59.62 94 GLU A O 1
ATOM 733 N N . PRO A 1 95 ? -15.101 -11.705 10.382 1.00 53.88 95 PRO A N 1
ATOM 734 C CA . PRO A 1 95 ? -14.101 -11.798 9.308 1.00 53.88 95 PRO A CA 1
ATOM 735 C C . PRO A 1 95 ? -14.183 -10.641 8.291 1.00 53.88 95 PRO A C 1
ATOM 737 O O . PRO A 1 95 ? -13.870 -10.800 7.110 1.00 53.88 95 PRO A O 1
ATOM 740 N N . VAL A 1 96 ? -14.648 -9.469 8.724 1.00 60.66 96 VAL A N 1
ATOM 741 C CA . VAL A 1 96 ? -14.784 -8.283 7.875 1.00 60.66 96 VAL A CA 1
ATOM 742 C C . VAL A 1 96 ? -13.467 -7.518 7.875 1.00 60.66 96 VAL A C 1
ATOM 744 O O . VAL A 1 96 ? -12.916 -7.209 8.927 1.00 60.66 96 VAL A O 1
ATOM 747 N N . THR A 1 97 ? -12.989 -7.162 6.687 1.00 70.69 97 THR A N 1
ATOM 748 C CA . THR A 1 97 ? -11.826 -6.298 6.472 1.00 70.69 97 THR A CA 1
ATOM 749 C C . THR A 1 97 ? -12.031 -4.965 7.198 1.00 70.69 97 THR A C 1
ATOM 751 O O . THR A 1 97 ? -12.854 -4.161 6.761 1.00 70.69 97 THR A O 1
ATOM 754 N N . SER A 1 98 ? -11.348 -4.728 8.325 1.00 77.81 98 SER A N 1
ATOM 755 C CA . SER A 1 98 ? -11.683 -3.603 9.213 1.00 77.81 98 SER A CA 1
ATOM 756 C C . SER A 1 98 ? -10.491 -2.814 9.743 1.00 77.81 98 SER A C 1
ATOM 758 O O . SER A 1 98 ? -9.465 -3.396 10.094 1.00 77.81 98 SER A O 1
ATOM 760 N N . VAL A 1 99 ? -10.690 -1.506 9.903 1.00 77.94 99 VAL A N 1
ATOM 761 C CA . VAL A 1 99 ? -9.824 -0.597 10.673 1.00 77.94 99 VAL A CA 1
ATOM 762 C C . VAL A 1 99 ? -10.422 -0.306 12.043 1.00 77.94 99 VAL A C 1
ATOM 764 O O . VAL A 1 99 ? -11.633 -0.414 12.233 1.00 77.94 99 VAL A O 1
ATOM 767 N N . MET A 1 100 ? -9.563 0.078 12.985 1.00 80.06 100 MET A N 1
ATOM 768 C CA . MET A 1 100 ? -9.941 0.568 14.311 1.00 80.06 100 MET A CA 1
ATOM 769 C C . MET A 1 100 ? -9.957 2.099 14.367 1.00 80.06 100 MET A C 1
ATOM 771 O O . MET A 1 100 ? -9.427 2.763 13.477 1.00 80.06 100 MET A O 1
ATOM 775 N N . ASN A 1 101 ? -10.542 2.623 15.445 1.00 76.94 101 ASN A N 1
ATOM 776 C CA . ASN A 1 101 ? -10.489 4.030 15.839 1.00 76.94 101 ASN A CA 1
ATOM 777 C C . ASN A 1 101 ? -9.039 4.576 15.913 1.00 76.94 101 ASN A C 1
ATOM 779 O O . ASN A 1 101 ? -8.080 3.805 16.028 1.00 76.94 101 ASN A O 1
ATOM 783 N N . THR A 1 102 ? -8.864 5.899 15.836 1.00 73.06 102 THR A N 1
ATOM 784 C CA . THR A 1 102 ? -7.539 6.524 15.651 1.00 73.06 102 THR A CA 1
ATOM 785 C C . THR A 1 102 ? -6.604 6.329 16.855 1.00 73.06 102 THR A C 1
ATOM 787 O O . THR A 1 102 ? -7.033 6.227 18.007 1.00 73.06 102 THR A O 1
ATOM 790 N N . LEU A 1 103 ? -5.286 6.286 16.604 1.00 70.06 103 LEU A N 1
ATOM 791 C CA . LEU A 1 103 ? -4.285 6.058 17.658 1.00 70.06 103 LEU A CA 1
ATOM 792 C C . LEU A 1 103 ? -4.356 7.067 18.828 1.00 70.06 103 LEU A C 1
ATOM 794 O O . LEU A 1 103 ? -4.261 6.601 19.961 1.00 70.06 103 LEU A O 1
ATOM 798 N N . PRO A 1 104 ? -4.597 8.382 18.633 1.00 75.12 104 PRO A N 1
ATOM 799 C CA . PRO A 1 104 ? -4.760 9.326 19.748 1.00 75.12 104 PRO A CA 1
ATOM 800 C C . PRO A 1 104 ? -5.937 9.007 20.689 1.00 75.12 104 PRO A C 1
ATOM 802 O O . PRO A 1 104 ? -5.835 9.189 21.907 1.00 75.12 104 PRO A O 1
ATOM 805 N N . LEU A 1 105 ? -7.041 8.469 20.156 1.00 77.38 105 LEU A N 1
ATOM 806 C CA . LEU A 1 105 ? -8.195 8.029 20.955 1.00 77.38 105 LEU A CA 1
ATOM 807 C C . LEU A 1 105 ? -7.881 6.756 21.760 1.00 77.38 105 LEU A C 1
ATOM 809 O O . LEU A 1 105 ? -8.343 6.601 22.888 1.00 77.38 105 LEU A O 1
ATOM 813 N N . LEU A 1 106 ? -7.036 5.870 21.230 1.00 78.19 106 LEU A N 1
ATOM 814 C CA . LEU A 1 106 ? -6.528 4.700 21.961 1.00 78.19 106 LEU A CA 1
ATOM 815 C C . LEU A 1 106 ? -5.417 5.075 22.966 1.00 78.19 106 LEU A C 1
ATOM 817 O O . LEU A 1 106 ? -5.223 4.390 23.967 1.00 78.19 106 LEU A O 1
ATOM 821 N N . GLN A 1 107 ? -4.681 6.163 22.736 1.00 81.19 107 GLN A N 1
ATOM 822 C CA . GLN A 1 107 ? -3.630 6.637 23.645 1.00 81.19 107 GLN A CA 1
ATOM 823 C C . GLN A 1 107 ? -4.198 7.308 24.901 1.00 81.19 107 GLN A C 1
ATOM 825 O O . GLN A 1 107 ? -3.661 7.112 25.993 1.00 81.19 107 GLN A O 1
ATOM 830 N N . SER A 1 108 ? -5.289 8.063 24.759 1.00 83.75 108 SER A N 1
ATOM 831 C CA . SER A 1 108 ? -5.966 8.766 25.861 1.00 83.75 108 SER A CA 1
ATOM 832 C C . SER A 1 108 ? -6.858 7.872 26.737 1.00 83.75 108 SER A C 1
ATOM 834 O O . SER A 1 108 ? -7.152 8.241 27.871 1.00 83.75 108 SER A O 1
ATOM 836 N N . ASP A 1 109 ? -7.245 6.687 26.255 1.00 86.06 109 ASP A N 1
ATOM 837 C CA . ASP A 1 109 ? -8.070 5.714 26.984 1.00 86.06 109 ASP A CA 1
ATOM 838 C C . ASP A 1 109 ? -7.406 5.257 28.305 1.00 86.06 109 ASP A C 1
ATOM 840 O O . ASP A 1 109 ? -6.199 4.992 28.359 1.00 86.06 109 ASP A O 1
ATOM 844 N N . VAL A 1 110 ? -8.185 5.126 29.382 1.00 88.69 110 VAL A N 1
ATOM 845 C CA . VAL A 1 110 ? -7.731 4.658 30.710 1.00 88.69 110 VAL A CA 1
ATOM 846 C C . VAL A 1 110 ? -8.514 3.450 31.243 1.00 88.69 110 VAL A C 1
ATOM 848 O O . VAL A 1 110 ? -8.165 2.923 32.304 1.00 88.69 110 VAL A O 1
ATOM 851 N N . GLY A 1 111 ? -9.509 2.959 30.498 1.00 88.94 111 GLY A N 1
ATOM 852 C CA . GLY A 1 111 ? -10.505 1.991 30.958 1.00 88.94 111 GLY A CA 1
ATOM 853 C C . GLY A 1 111 ? -11.710 2.637 31.653 1.00 88.94 111 GLY A C 1
ATOM 854 O O . GLY A 1 111 ? -11.723 3.839 31.906 1.00 88.94 111 GLY A O 1
ATOM 855 N N . GLY A 1 112 ? -12.736 1.833 31.951 1.00 90.19 112 GLY A N 1
ATOM 856 C CA . GLY A 1 112 ? -13.912 2.269 32.717 1.00 90.19 112 GLY A CA 1
ATOM 857 C C . GLY A 1 112 ? -13.871 1.861 34.195 1.00 90.19 112 GLY A C 1
ATOM 858 O O . GLY A 1 112 ? -13.181 0.908 34.567 1.00 90.19 112 GLY A O 1
ATOM 859 N N . ASP A 1 113 ? -14.622 2.572 35.040 1.00 90.06 113 ASP A N 1
ATOM 860 C CA . ASP A 1 113 ? -14.575 2.424 36.505 1.00 90.06 113 ASP A CA 1
ATOM 861 C C . ASP A 1 113 ? -15.307 1.173 37.009 1.00 90.06 113 ASP A C 1
ATOM 863 O O . ASP A 1 113 ? -14.829 0.489 37.916 1.00 90.06 113 ASP A O 1
ATOM 867 N N . LYS A 1 114 ? -16.473 0.860 36.427 1.00 89.94 114 LYS A N 1
ATOM 868 C CA . LYS A 1 114 ? -17.292 -0.321 36.773 1.00 89.94 114 LYS A CA 1
ATOM 869 C C . LYS A 1 114 ? -17.511 -1.204 35.552 1.00 89.94 114 LYS A C 1
ATOM 871 O O . LYS A 1 114 ? -17.208 -2.396 35.570 1.00 89.94 114 LYS A O 1
ATOM 876 N N . VAL A 1 115 ? -17.997 -0.610 34.465 1.00 89.06 115 VAL A N 1
ATOM 877 C CA . VAL A 1 115 ? -18.120 -1.267 33.159 1.00 89.06 115 VAL A CA 1
ATOM 878 C C . VAL A 1 115 ? -16.788 -1.152 32.406 1.00 89.06 115 VAL A C 1
ATOM 880 O O . VAL A 1 115 ? -16.132 -0.123 32.478 1.00 89.06 115 VAL A O 1
ATOM 883 N N . LEU A 1 116 ? -16.372 -2.201 31.683 1.00 87.56 116 LEU A N 1
ATOM 884 C CA . LEU A 1 116 ? -15.118 -2.225 30.899 1.00 87.56 116 LEU A CA 1
ATOM 885 C C . LEU A 1 116 ? -13.834 -1.925 31.720 1.00 87.56 116 LEU A C 1
ATOM 887 O O . LEU A 1 116 ? -12.856 -1.385 31.203 1.00 87.56 116 LEU A O 1
ATOM 891 N N . GLN A 1 117 ? -13.787 -2.353 32.988 1.00 90.94 117 GLN A N 1
ATOM 892 C CA . GLN A 1 117 ? -12.576 -2.288 33.820 1.00 90.94 117 GLN A CA 1
ATOM 893 C C . GLN A 1 117 ? -11.361 -2.932 33.134 1.00 90.94 117 GLN A C 1
ATOM 895 O O . GLN A 1 117 ? -11.365 -4.123 32.806 1.00 90.94 117 GLN A O 1
ATOM 900 N N . LYS A 1 118 ? -10.291 -2.143 32.955 1.00 89.12 118 LYS A N 1
ATOM 901 C CA . LYS A 1 118 ? -9.042 -2.545 32.271 1.00 89.12 118 LYS A CA 1
ATOM 902 C C . LYS A 1 118 ? -9.269 -3.056 30.833 1.00 89.12 118 LYS A C 1
ATOM 904 O O . LYS A 1 118 ? -8.450 -3.808 30.296 1.00 89.12 118 LYS A O 1
ATOM 909 N N . LYS A 1 119 ? -10.383 -2.662 30.209 1.00 90.62 119 LYS A N 1
ATOM 910 C CA . LYS A 1 119 ? -10.689 -2.854 28.786 1.00 90.62 119 LYS A CA 1
ATOM 911 C C . LYS A 1 119 ? -10.757 -1.498 28.095 1.00 90.62 119 LYS A C 1
ATOM 913 O O . LYS A 1 119 ? -10.941 -0.489 28.760 1.00 90.62 119 LYS A O 1
ATOM 918 N N . TRP A 1 120 ? -10.608 -1.489 26.777 1.00 89.81 120 TRP A N 1
ATOM 919 C CA . TRP A 1 120 ? -10.784 -0.273 25.984 1.00 89.81 120 TRP A CA 1
ATOM 920 C C . TRP A 1 120 ? -12.206 0.291 26.125 1.00 89.81 120 TRP A C 1
ATOM 922 O O . TRP A 1 120 ? -13.175 -0.467 26.052 1.00 89.81 120 TRP A O 1
ATOM 932 N N . THR A 1 121 ? -12.320 1.605 26.275 1.00 89.12 121 THR A N 1
ATOM 933 C CA . THR A 1 121 ? -13.558 2.394 26.206 1.00 89.12 121 THR A CA 1
ATOM 934 C C . THR A 1 121 ? -13.643 3.231 24.927 1.00 89.12 121 THR A C 1
ATOM 936 O O . THR A 1 121 ? -14.694 3.799 24.647 1.00 89.12 121 THR A O 1
ATOM 939 N N . THR A 1 122 ? -12.581 3.278 24.114 1.00 88.12 122 THR A N 1
ATOM 940 C CA . THR A 1 122 ? -12.567 3.961 22.806 1.00 88.12 122 THR A CA 1
ATOM 941 C C . THR A 1 122 ? -12.562 3.010 21.599 1.00 88.12 122 THR A C 1
ATOM 943 O O . THR A 1 122 ? -12.446 3.450 20.451 1.00 88.12 122 THR A O 1
ATOM 946 N N . PHE A 1 123 ? -12.723 1.698 21.826 1.00 88.19 123 PHE A N 1
ATOM 947 C CA . PHE A 1 123 ? -12.703 0.679 20.771 1.00 88.19 123 PHE A CA 1
ATOM 948 C C . PHE A 1 123 ? -13.950 0.744 19.874 1.00 88.19 123 PHE A C 1
ATOM 950 O O . PHE A 1 123 ? -15.049 0.367 20.273 1.00 88.19 123 PHE A O 1
ATOM 957 N N . LEU A 1 124 ? -13.739 1.144 18.620 1.00 89.19 124 LEU A N 1
ATOM 958 C CA . LEU A 1 124 ? -14.679 1.008 17.507 1.00 89.19 124 LEU A CA 1
ATOM 959 C C . LEU A 1 124 ? -13.947 0.404 16.303 1.00 89.19 124 LEU A C 1
ATOM 961 O O . LEU A 1 124 ? -12.738 0.614 16.150 1.00 89.19 124 LEU A O 1
ATOM 965 N N . LYS A 1 125 ? -14.674 -0.296 15.423 1.00 89.69 125 LYS A N 1
ATOM 966 C CA . LYS A 1 125 ? -14.159 -0.782 14.133 1.00 89.69 125 LYS A CA 1
ATOM 967 C C . LYS A 1 125 ? -15.100 -0.483 12.964 1.00 89.69 125 LYS A C 1
ATOM 969 O O . LYS A 1 125 ? -16.318 -0.559 13.105 1.00 89.69 125 LYS A O 1
ATOM 974 N N . ALA A 1 126 ? -14.531 -0.200 11.796 1.00 91.12 126 ALA A N 1
ATOM 975 C CA . ALA A 1 126 ? -15.257 0.113 10.563 1.00 91.12 126 ALA A CA 1
ATOM 976 C C . ALA A 1 126 ? -14.771 -0.752 9.391 1.00 91.12 126 ALA A C 1
ATOM 978 O O . ALA A 1 126 ? -13.599 -1.127 9.346 1.00 91.12 126 ALA A O 1
ATOM 979 N N . GLN A 1 127 ? -15.652 -1.065 8.435 1.00 91.94 127 GLN A N 1
ATOM 980 C CA . GLN A 1 127 ? -15.291 -1.859 7.254 1.00 91.94 127 GLN A CA 1
ATOM 981 C C . GLN A 1 127 ? -14.485 -1.021 6.247 1.00 91.94 127 GLN A C 1
ATOM 983 O O . GLN A 1 127 ? -14.971 0.012 5.787 1.00 91.94 127 GLN A O 1
ATOM 988 N N . LEU A 1 128 ? -13.315 -1.514 5.828 1.00 93.50 128 LEU A N 1
ATOM 989 C CA . LEU A 1 128 ? -12.650 -1.060 4.604 1.00 93.50 128 LEU A CA 1
ATOM 990 C C . LEU A 1 128 ? -13.251 -1.762 3.382 1.00 93.50 128 LEU A C 1
ATOM 992 O O . LEU A 1 128 ? -13.529 -2.964 3.410 1.00 93.50 128 LEU A O 1
ATOM 996 N N . VAL A 1 129 ? -13.396 -1.025 2.284 1.00 94.62 129 VAL A N 1
ATOM 997 C CA . VAL A 1 129 ? -13.800 -1.559 0.979 1.00 94.62 129 VAL A CA 1
ATOM 998 C C . VAL A 1 129 ? -12.641 -1.411 -0.003 1.00 94.62 129 VAL A C 1
ATOM 1000 O O . VAL A 1 129 ? -12.096 -0.322 -0.165 1.00 94.62 129 VAL A O 1
ATOM 1003 N N . CYS A 1 130 ? -12.265 -2.497 -0.677 1.00 94.56 130 CYS A N 1
ATOM 1004 C CA . CYS A 1 130 ? -11.378 -2.471 -1.838 1.00 94.56 130 CYS A CA 1
ATOM 1005 C C . CYS A 1 130 ? -11.986 -3.380 -2.917 1.00 94.56 130 CYS A C 1
ATOM 1007 O O . CYS A 1 130 ? -12.070 -4.597 -2.755 1.00 94.56 130 CYS A O 1
ATOM 1009 N N . SER A 1 131 ? -12.510 -2.795 -3.993 1.00 93.69 131 SER A N 1
ATOM 1010 C CA . SER A 1 131 ? -13.300 -3.512 -5.004 1.00 93.69 131 SER A CA 1
ATOM 1011 C C . SER A 1 131 ? -13.293 -2.775 -6.336 1.00 93.69 131 SER A C 1
ATOM 1013 O O . SER A 1 131 ? -13.339 -1.548 -6.350 1.00 93.69 131 SER A O 1
ATOM 1015 N N . GLN A 1 132 ? -13.303 -3.516 -7.443 1.00 91.06 132 GLN A N 1
ATOM 1016 C CA . GLN A 1 132 ? -13.419 -2.979 -8.801 1.00 91.06 132 GLN A CA 1
ATOM 1017 C C . GLN A 1 132 ? -14.631 -3.627 -9.497 1.00 91.06 132 GLN A C 1
ATOM 1019 O O . GLN A 1 132 ? -14.826 -4.833 -9.325 1.00 91.06 132 GLN A O 1
ATOM 1024 N N . PRO A 1 133 ? -15.434 -2.886 -10.288 1.00 89.94 133 PRO A N 1
ATOM 1025 C CA . PRO A 1 133 ? -16.488 -3.476 -11.112 1.00 89.94 133 PRO A CA 1
ATOM 1026 C C . PRO A 1 133 ? -15.963 -4.623 -11.991 1.00 89.94 133 PRO A C 1
ATOM 1028 O O . PRO A 1 133 ? -14.852 -4.556 -12.513 1.00 89.94 133 PRO A O 1
ATOM 1031 N N . GLY A 1 134 ? -16.755 -5.689 -12.136 1.00 86.06 134 GLY A N 1
ATOM 1032 C CA . GLY A 1 134 ? -16.374 -6.876 -12.913 1.00 86.06 134 GLY A CA 1
ATOM 1033 C C . GLY A 1 134 ? -15.352 -7.812 -12.246 1.00 86.06 134 GLY A C 1
ATOM 1034 O O . GLY A 1 134 ? -14.907 -8.760 -12.888 1.00 86.06 134 GLY A O 1
ATOM 1035 N N . ARG A 1 135 ? -14.976 -7.589 -10.977 1.00 86.44 135 ARG A N 1
ATOM 1036 C CA . ARG A 1 135 ? -14.096 -8.480 -10.195 1.00 86.44 135 ARG A CA 1
ATOM 1037 C C . ARG A 1 135 ? -14.690 -8.805 -8.822 1.00 86.44 135 ARG A C 1
ATOM 1039 O O . ARG A 1 135 ? -15.508 -8.053 -8.296 1.00 86.44 135 ARG A O 1
ATOM 1046 N N . PHE A 1 136 ? -14.243 -9.907 -8.214 1.00 88.12 136 PHE A N 1
ATOM 1047 C CA . PHE A 1 136 ? -14.546 -10.199 -6.810 1.00 88.12 136 PHE A CA 1
ATOM 1048 C C . PHE A 1 136 ? -13.920 -9.140 -5.874 1.00 88.12 136 PHE A C 1
ATOM 1050 O O . PHE A 1 136 ? -12.847 -8.614 -6.186 1.00 88.12 136 PHE A O 1
ATOM 1057 N N . PRO A 1 137 ? -14.540 -8.823 -4.719 1.00 90.81 137 PRO A N 1
ATOM 1058 C CA . PRO A 1 137 ? -13.978 -7.876 -3.755 1.00 90.81 137 PRO A CA 1
ATOM 1059 C C . PRO A 1 137 ? -12.623 -8.335 -3.203 1.00 90.81 137 PRO A C 1
ATOM 1061 O O . PRO A 1 137 ? -12.438 -9.516 -2.904 1.00 90.81 137 PRO A O 1
ATOM 1064 N N . PHE A 1 138 ? -11.695 -7.401 -3.001 1.00 91.56 138 PHE A N 1
ATOM 1065 C CA . PHE A 1 138 ? -10.395 -7.654 -2.383 1.00 91.56 138 PHE A CA 1
ATOM 1066 C C . PHE A 1 138 ? -10.517 -7.425 -0.871 1.00 91.56 138 PHE A C 1
ATOM 1068 O O . PHE A 1 138 ? -10.435 -6.298 -0.389 1.00 91.56 138 PHE A O 1
ATOM 1075 N N . ASN A 1 139 ? -10.787 -8.493 -0.121 1.00 87.88 139 ASN A N 1
ATOM 1076 C CA . ASN A 1 139 ? -11.213 -8.428 1.279 1.00 87.88 139 ASN A CA 1
ATOM 1077 C C . ASN A 1 139 ? -10.191 -8.997 2.290 1.00 87.88 139 ASN A C 1
ATOM 1079 O O . ASN A 1 139 ? -10.449 -8.971 3.493 1.00 87.88 139 ASN A O 1
ATOM 1083 N N . VAL A 1 140 ? -9.037 -9.489 1.836 1.00 87.69 140 VAL A N 1
ATOM 1084 C CA . VAL A 1 140 ? -7.957 -10.007 2.694 1.00 87.69 140 VAL A CA 1
ATOM 1085 C C . VAL A 1 140 ? -6.773 -9.045 2.645 1.00 87.69 140 VAL A C 1
ATOM 1087 O O . VAL A 1 140 ? -6.095 -8.977 1.621 1.00 87.69 140 VAL A O 1
ATOM 1090 N N . ILE A 1 141 ? -6.523 -8.306 3.732 1.00 87.62 141 ILE A N 1
ATOM 1091 C CA . ILE A 1 141 ? -5.341 -7.435 3.876 1.00 87.62 141 ILE A CA 1
ATOM 1092 C C . ILE A 1 141 ? -4.115 -8.281 4.221 1.00 87.62 141 ILE A C 1
ATOM 1094 O O . ILE A 1 141 ? -4.153 -9.051 5.178 1.00 87.62 141 ILE A O 1
ATOM 1098 N N . HIS A 1 142 ? -3.008 -8.059 3.509 1.00 86.25 142 HIS A N 1
ATOM 1099 C CA . HIS A 1 142 ? -1.689 -8.593 3.890 1.00 86.25 142 HIS A CA 1
ATOM 1100 C C . HIS A 1 142 ? -0.835 -7.571 4.648 1.00 86.25 142 HIS A C 1
ATOM 1102 O O . HIS A 1 142 ? -0.082 -7.929 5.552 1.00 86.25 142 HIS A O 1
ATOM 1108 N N . HIS A 1 143 ? -0.953 -6.287 4.298 1.00 86.56 143 HIS A N 1
ATOM 1109 C CA . HIS A 1 143 ? -0.175 -5.210 4.904 1.00 86.56 143 HIS A CA 1
ATOM 1110 C C . HIS A 1 143 ? -0.849 -3.850 4.735 1.00 86.56 143 HIS A C 1
ATOM 1112 O O . HIS A 1 143 ? -1.527 -3.616 3.734 1.00 86.56 143 HIS A O 1
ATOM 1118 N N . ALA A 1 144 ? -0.578 -2.943 5.672 1.00 90.25 144 ALA A N 1
ATOM 1119 C CA . ALA A 1 144 ? -0.925 -1.531 5.591 1.00 90.25 144 ALA A CA 1
ATOM 1120 C C . ALA A 1 144 ? 0.297 -0.662 5.933 1.00 90.25 144 ALA A C 1
ATOM 1122 O O . ALA A 1 144 ? 1.171 -1.075 6.695 1.00 90.25 144 ALA A O 1
ATOM 1123 N N . PHE A 1 145 ? 0.353 0.537 5.364 1.00 88.25 145 PHE A N 1
ATOM 1124 C CA . PHE A 1 145 ? 1.396 1.537 5.559 1.00 88.25 145 PHE A CA 1
ATOM 1125 C C . PHE A 1 145 ? 0.744 2.920 5.664 1.00 88.25 145 PHE A C 1
ATOM 1127 O O . PHE A 1 145 ? -0.028 3.306 4.788 1.00 88.25 145 PHE A O 1
ATOM 1134 N N . ALA A 1 146 ? 1.047 3.662 6.727 1.00 90.06 146 ALA A N 1
ATOM 1135 C CA . ALA A 1 146 ? 0.601 5.042 6.893 1.00 90.06 146 ALA A CA 1
ATOM 1136 C C . ALA A 1 146 ? 1.676 5.990 6.348 1.00 90.06 146 ALA A C 1
ATOM 1138 O O . ALA A 1 146 ? 2.813 5.958 6.821 1.00 90.06 146 ALA A O 1
ATOM 1139 N N . LEU A 1 147 ? 1.318 6.821 5.369 1.00 88.94 147 LEU A N 1
ATOM 1140 C CA . LEU A 1 147 ? 2.159 7.893 4.841 1.00 88.94 147 LEU A CA 1
ATOM 1141 C C . LEU A 1 147 ? 1.776 9.208 5.545 1.00 88.94 147 LEU A C 1
ATOM 1143 O O . LEU A 1 147 ? 0.669 9.700 5.304 1.00 88.94 147 LEU A O 1
ATOM 1147 N N . PRO A 1 148 ? 2.639 9.787 6.403 1.00 89.19 148 PRO A N 1
ATOM 1148 C CA . PRO A 1 148 ? 2.371 11.080 7.027 1.00 89.19 148 PRO A CA 1
ATOM 1149 C C . PRO A 1 148 ? 2.299 12.201 5.986 1.00 89.19 148 PRO A C 1
ATOM 1151 O O . PRO A 1 148 ? 3.058 12.212 5.016 1.00 89.19 148 PRO A O 1
ATOM 1154 N N . ARG A 1 149 ? 1.410 13.165 6.211 1.00 87.69 149 ARG A N 1
ATOM 1155 C CA . ARG A 1 149 ? 1.243 14.377 5.404 1.00 87.69 149 ARG A CA 1
ATOM 1156 C C . ARG A 1 149 ? 1.776 15.601 6.147 1.00 87.69 149 ARG A C 1
ATOM 1158 O O . ARG A 1 149 ? 1.871 15.618 7.372 1.00 87.69 149 ARG A O 1
ATOM 1165 N N . HIS A 1 150 ? 2.077 16.661 5.396 1.00 85.31 150 HIS A N 1
ATOM 1166 C CA . HIS A 1 150 ? 2.550 17.937 5.950 1.00 85.31 150 HIS A CA 1
ATOM 1167 C C . HIS A 1 150 ? 1.545 18.626 6.897 1.00 85.31 150 HIS A C 1
ATOM 1169 O O . HIS A 1 150 ? 1.950 19.477 7.680 1.00 85.31 150 HIS A O 1
ATOM 1175 N N . ASP A 1 151 ? 0.261 18.257 6.853 1.00 86.88 151 ASP A N 1
ATOM 1176 C CA . ASP A 1 151 ? -0.800 18.763 7.733 1.00 86.88 151 ASP A CA 1
ATOM 1177 C C . ASP A 1 151 ? -1.023 17.901 8.994 1.00 86.88 151 ASP A C 1
ATOM 1179 O O . ASP A 1 151 ? -2.052 18.021 9.653 1.00 86.88 151 ASP A O 1
ATOM 1183 N N . GLY A 1 152 ? -0.082 17.009 9.328 1.00 83.31 152 GLY A N 1
ATOM 1184 C CA . GLY A 1 152 ? -0.112 16.176 10.539 1.00 83.31 152 GLY A CA 1
ATOM 1185 C C . GLY A 1 152 ? -1.041 14.957 10.473 1.00 83.31 152 GLY A C 1
ATOM 1186 O O . GLY A 1 152 ? -0.995 14.112 11.365 1.00 83.31 152 GLY A O 1
ATOM 1187 N N . ARG A 1 153 ? -1.846 14.833 9.411 1.00 88.69 153 ARG A N 1
ATOM 1188 C CA . ARG A 1 153 ? -2.674 13.653 9.113 1.00 88.69 153 ARG A CA 1
ATOM 1189 C C . ARG A 1 153 ? -1.872 12.573 8.381 1.00 88.69 153 ARG A C 1
ATOM 1191 O O . ARG A 1 153 ? -0.721 12.791 8.001 1.00 88.69 153 ARG A O 1
ATOM 1198 N N . ALA A 1 154 ? -2.474 11.410 8.150 1.00 89.38 154 ALA A N 1
ATOM 1199 C CA . ALA A 1 154 ? -1.890 10.346 7.333 1.00 89.38 154 ALA A CA 1
ATOM 1200 C C . ALA A 1 154 ? -2.838 9.848 6.231 1.00 89.38 154 ALA A C 1
ATOM 1202 O O . ALA A 1 154 ? -4.052 9.799 6.411 1.00 89.38 154 ALA A O 1
ATOM 1203 N N . ASP A 1 155 ? -2.263 9.412 5.109 1.00 91.81 155 ASP A N 1
ATOM 1204 C CA . ASP A 1 155 ? -2.967 8.598 4.113 1.00 91.81 155 ASP A CA 1
ATOM 1205 C C . ASP A 1 155 ? -2.556 7.125 4.296 1.00 91.81 155 ASP A C 1
ATOM 1207 O O . ASP A 1 155 ? -1.366 6.798 4.357 1.00 91.81 155 ASP A O 1
ATOM 1211 N N . PHE A 1 156 ? -3.528 6.220 4.381 1.00 93.44 156 PHE A N 1
ATOM 1212 C CA . PHE A 1 156 ? -3.315 4.801 4.675 1.00 93.44 156 PHE A CA 1
ATOM 1213 C C . PHE A 1 156 ? -3.364 3.963 3.399 1.00 93.44 156 PHE A C 1
ATOM 1215 O O . PHE A 1 156 ? -4.420 3.835 2.788 1.00 93.44 156 PHE A O 1
ATOM 1222 N N . TYR A 1 157 ? -2.247 3.347 3.016 1.00 93.38 157 TYR A N 1
ATOM 1223 C CA . TYR A 1 157 ? -2.124 2.466 1.851 1.00 93.38 157 TYR A CA 1
ATOM 1224 C C . TYR A 1 157 ? -2.127 1.009 2.304 1.00 93.38 157 TYR A C 1
ATOM 1226 O O . TYR A 1 157 ? -1.346 0.646 3.180 1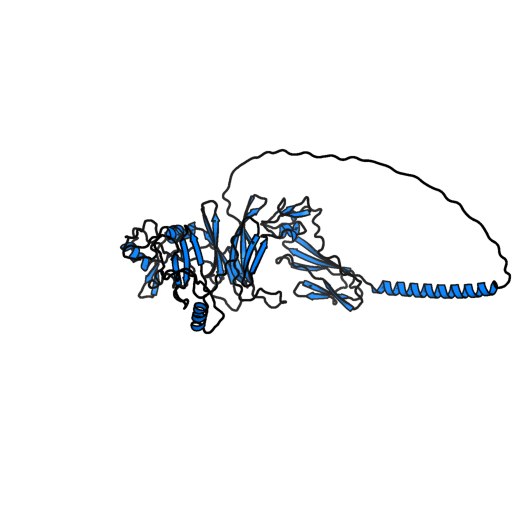.00 93.38 157 TYR A O 1
ATOM 1234 N N . ALA A 1 158 ? -2.946 0.151 1.700 1.00 93.06 158 ALA A N 1
ATOM 1235 C CA . ALA A 1 158 ? -2.979 -1.271 2.033 1.00 93.06 158 ALA A CA 1
ATOM 1236 C C . ALA A 1 158 ? -3.030 -2.171 0.791 1.00 93.06 158 ALA A C 1
ATOM 1238 O O . ALA A 1 158 ? -3.630 -1.826 -0.231 1.00 93.06 158 ALA A O 1
ATOM 1239 N N . VAL A 1 159 ? -2.380 -3.335 0.899 1.00 92.00 159 VAL A N 1
ATOM 1240 C CA . VAL A 1 159 ? -2.404 -4.412 -0.104 1.00 92.00 159 VAL A CA 1
ATOM 1241 C C . VAL A 1 159 ? -3.449 -5.450 0.276 1.00 92.00 159 VAL A C 1
ATOM 1243 O O . VAL A 1 159 ? -3.438 -5.992 1.385 1.00 92.00 159 VAL A O 1
ATOM 1246 N N . PHE A 1 160 ? -4.331 -5.736 -0.675 1.00 91.88 160 PHE A N 1
ATOM 1247 C CA . PHE A 1 160 ? -5.460 -6.641 -0.532 1.00 91.88 160 PHE A CA 1
ATOM 1248 C C . PHE A 1 160 ? -5.368 -7.781 -1.550 1.00 91.88 160 PHE A C 1
ATOM 1250 O O . PHE A 1 160 ? -4.860 -7.610 -2.658 1.00 91.88 160 PHE A O 1
ATOM 1257 N N . THR A 1 161 ? -5.947 -8.927 -1.213 1.00 89.75 161 THR A N 1
ATOM 1258 C CA . THR A 1 161 ? -6.298 -10.001 -2.157 1.00 89.75 161 THR A CA 1
ATOM 1259 C C . THR A 1 161 ? -7.772 -10.357 -1.998 1.00 89.75 161 THR A C 1
ATOM 1261 O O . THR A 1 161 ? -8.376 -10.050 -0.968 1.00 89.75 161 THR A O 1
ATOM 1264 N N . SER A 1 162 ? -8.378 -10.982 -3.009 1.00 87.44 162 SER A N 1
ATOM 1265 C CA . SER A 1 162 ? -9.710 -11.576 -2.846 1.00 87.44 162 SER A CA 1
ATOM 1266 C C . SER A 1 162 ? -9.601 -12.969 -2.234 1.00 87.44 162 SER A C 1
ATOM 1268 O O . SER A 1 162 ? -8.740 -13.745 -2.652 1.00 87.44 162 SER A O 1
ATOM 1270 N N . GLN A 1 163 ? -10.487 -13.309 -1.293 1.00 83.81 163 GLN A N 1
ATOM 1271 C CA . GLN A 1 163 ? -10.640 -14.696 -0.829 1.00 83.81 163 GLN A CA 1
ATOM 1272 C C . GLN A 1 163 ? -11.382 -15.587 -1.843 1.00 83.81 163 GLN A C 1
ATOM 1274 O O . GLN A 1 163 ? -11.337 -16.808 -1.733 1.00 83.81 163 GLN A O 1
ATOM 1279 N N . TRP A 1 164 ? -12.066 -14.989 -2.825 1.00 76.00 164 TRP A N 1
ATOM 1280 C CA . TRP A 1 164 ? -12.794 -15.701 -3.874 1.00 76.00 164 TRP A CA 1
ATOM 1281 C C . TRP A 1 164 ? -11.951 -15.724 -5.151 1.00 76.00 164 TRP A C 1
ATOM 1283 O O . TRP A 1 164 ? -11.922 -14.759 -5.913 1.00 76.00 164 TRP A O 1
ATOM 1293 N N . GLN A 1 165 ? -11.232 -16.826 -5.366 1.00 66.81 165 GLN A N 1
ATOM 1294 C CA . GLN A 1 165 ? -10.351 -17.023 -6.520 1.00 66.81 165 GLN A CA 1
ATOM 1295 C C . GLN A 1 165 ? -10.821 -18.235 -7.328 1.00 66.81 165 GLN A C 1
ATOM 1297 O O . GLN A 1 165 ? -11.071 -19.304 -6.772 1.00 66.81 165 GLN A O 1
ATOM 1302 N N . ALA A 1 166 ? -10.953 -18.065 -8.644 1.00 48.50 166 ALA A N 1
ATOM 1303 C CA . ALA A 1 166 ? -11.304 -19.142 -9.562 1.00 48.50 166 ALA A CA 1
ATOM 1304 C C . ALA A 1 166 ? -10.019 -19.760 -10.138 1.00 48.50 166 ALA A C 1
ATOM 1306 O O . ALA A 1 166 ? -9.366 -19.175 -11.000 1.00 48.50 166 ALA A O 1
ATOM 1307 N N . GLY A 1 167 ? -9.647 -20.945 -9.648 1.00 55.72 167 GLY A N 1
ATOM 1308 C CA . GLY A 1 167 ? -8.395 -21.614 -10.014 1.00 55.72 167 GLY A CA 1
ATOM 1309 C C . GLY A 1 167 ? -7.193 -21.133 -9.192 1.00 55.72 167 GLY A C 1
ATOM 1310 O O . GLY A 1 167 ? -7.348 -20.633 -8.083 1.00 55.72 167 GLY A O 1
ATOM 1311 N N . ARG A 1 168 ? -5.974 -21.323 -9.719 1.00 51.59 168 ARG A N 1
ATOM 1312 C CA . ARG A 1 168 ? -4.719 -20.967 -9.018 1.00 51.59 168 ARG A CA 1
ATOM 1313 C C . ARG A 1 168 ? -4.307 -19.495 -9.183 1.00 51.59 168 ARG A C 1
ATOM 1315 O O . ARG A 1 168 ? -3.401 -19.049 -8.488 1.00 51.59 168 ARG A O 1
ATOM 1322 N N . ALA A 1 169 ? -4.951 -18.752 -10.084 1.00 58.78 169 ALA A N 1
ATOM 1323 C CA . ALA A 1 169 ? -4.613 -17.369 -10.417 1.00 58.78 169 ALA A CA 1
ATOM 1324 C C . ALA A 1 169 ? -5.032 -16.389 -9.304 1.00 58.78 169 ALA A C 1
ATOM 1326 O O . ALA A 1 169 ? -6.174 -15.928 -9.246 1.00 58.78 169 ALA A O 1
ATOM 1327 N N . GLY A 1 170 ? -4.093 -16.058 -8.415 1.00 70.06 170 GLY A N 1
ATOM 1328 C CA . GLY A 1 170 ? -4.297 -15.045 -7.381 1.00 70.06 170 GLY A CA 1
ATOM 1329 C C . GLY A 1 170 ? -4.361 -13.630 -7.957 1.00 70.06 170 GLY A C 1
ATOM 1330 O O . GLY A 1 170 ? -3.620 -13.295 -8.878 1.00 70.06 170 GLY A O 1
ATOM 1331 N N . SER A 1 171 ? -5.229 -12.779 -7.407 1.00 84.81 171 SER A N 1
ATOM 1332 C CA . SER A 1 171 ? -5.327 -11.367 -7.796 1.00 84.81 171 SER A CA 1
ATOM 1333 C C . SER A 1 171 ? -5.174 -10.445 -6.592 1.00 84.81 171 SER A C 1
ATOM 1335 O O . SER A 1 171 ? -5.890 -10.603 -5.595 1.00 84.81 171 SER A O 1
ATOM 1337 N N . ALA A 1 172 ? -4.301 -9.448 -6.722 1.00 89.69 172 ALA A N 1
ATOM 1338 C CA . ALA A 1 172 ? -4.022 -8.458 -5.693 1.00 89.69 172 ALA A CA 1
ATOM 1339 C C . ALA A 1 172 ? -4.438 -7.045 -6.128 1.00 89.69 172 ALA A C 1
ATOM 1341 O O . ALA A 1 172 ? -4.441 -6.712 -7.317 1.00 89.69 172 ALA A O 1
ATOM 1342 N N . ALA A 1 173 ? -4.755 -6.207 -5.147 1.00 93.00 173 ALA A N 1
ATOM 1343 C CA . ALA A 1 173 ? -5.078 -4.800 -5.330 1.00 93.00 173 ALA A CA 1
ATOM 1344 C C . ALA A 1 173 ? -4.380 -3.927 -4.280 1.00 93.00 173 ALA A C 1
ATOM 1346 O O . ALA A 1 173 ? -4.090 -4.385 -3.173 1.00 93.00 173 ALA A O 1
ATOM 1347 N N . VAL A 1 174 ? -4.146 -2.659 -4.617 1.00 94.75 174 VAL A N 1
ATOM 1348 C CA . VAL A 1 174 ? -3.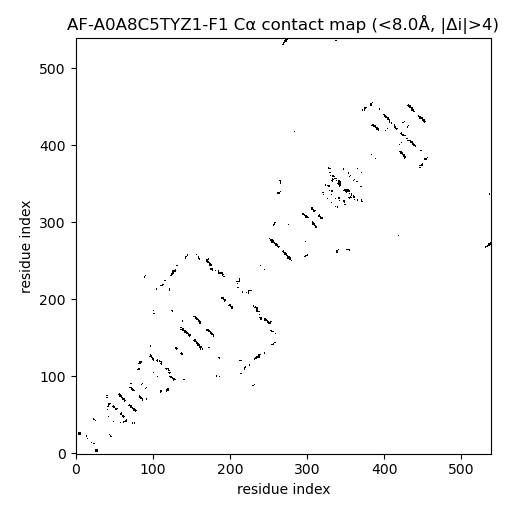737 -1.623 -3.659 1.00 94.75 174 VAL A CA 1
ATOM 1349 C C . VAL A 1 174 ? -4.862 -0.608 -3.548 1.00 94.75 174 VAL A C 1
ATOM 1351 O O . VAL A 1 174 ? -5.277 -0.038 -4.555 1.00 94.75 174 VAL A O 1
ATOM 1354 N N . CYS A 1 175 ? -5.326 -0.352 -2.331 1.00 95.62 175 CYS A N 1
ATOM 1355 C CA . CYS A 1 175 ? -6.256 0.732 -2.029 1.00 95.62 175 CYS A CA 1
ATOM 1356 C C . CYS A 1 175 ? -5.609 1.697 -1.030 1.00 95.62 175 CYS A C 1
ATOM 1358 O O . CYS A 1 175 ? -4.873 1.265 -0.140 1.00 95.62 175 CYS A O 1
ATOM 1360 N N . ALA A 1 176 ? -5.887 2.992 -1.181 1.00 95.69 176 ALA A N 1
ATOM 1361 C CA . ALA A 1 176 ? -5.484 4.024 -0.231 1.00 95.69 176 ALA A CA 1
ATOM 1362 C C . ALA A 1 176 ? -6.707 4.751 0.329 1.00 95.69 176 ALA A C 1
ATOM 1364 O O . ALA A 1 176 ? -7.693 4.910 -0.386 1.00 95.69 176 ALA A O 1
ATOM 1365 N N . TYR A 1 177 ? -6.632 5.201 1.577 1.00 95.38 177 TYR A N 1
ATOM 1366 C CA . TYR A 1 177 ? -7.730 5.802 2.337 1.00 95.38 177 TYR A CA 1
ATOM 1367 C C . TYR A 1 177 ? -7.225 7.065 3.045 1.00 95.38 177 TYR A C 1
ATOM 1369 O O . TYR A 1 177 ? -6.098 7.060 3.547 1.00 95.38 177 TYR A O 1
ATOM 1377 N N . THR A 1 178 ? -8.021 8.136 3.100 1.00 93.56 178 THR A N 1
ATOM 1378 C CA . THR A 1 178 ? -7.652 9.340 3.869 1.00 93.56 178 THR A CA 1
ATOM 1379 C C . THR A 1 178 ? -8.009 9.157 5.344 1.00 93.56 178 THR A C 1
ATOM 1381 O O . THR A 1 178 ? -8.963 8.446 5.666 1.00 93.56 178 THR A O 1
ATOM 1384 N N . GLN A 1 179 ? -7.271 9.796 6.254 1.00 90.81 179 GLN A N 1
ATOM 1385 C CA . GLN A 1 179 ? -7.651 9.834 7.670 1.00 90.81 179 GLN A CA 1
ATOM 1386 C C . GLN A 1 179 ? -9.034 10.478 7.862 1.00 90.81 179 GLN A C 1
ATOM 1388 O O . GLN A 1 179 ? -9.832 9.986 8.658 1.00 90.81 179 GLN A O 1
ATOM 1393 N N . GLU A 1 180 ? -9.340 11.506 7.073 1.00 92.94 180 GLU A N 1
ATOM 1394 C CA . GLU A 1 180 ? -10.614 12.223 7.099 1.00 92.94 180 GLU A CA 1
ATOM 1395 C C . GLU A 1 180 ? -11.822 11.317 6.767 1.00 92.94 180 GLU A C 1
ATOM 1397 O O . GLU A 1 180 ? -12.875 11.426 7.398 1.00 92.94 180 GLU A O 1
ATOM 1402 N N . ASP A 1 181 ? -11.674 10.380 5.822 1.00 94.06 181 ASP A N 1
ATOM 1403 C CA . ASP A 1 181 ? -12.712 9.392 5.488 1.00 94.06 181 ASP A CA 1
ATOM 1404 C C . ASP A 1 181 ? -12.900 8.336 6.593 1.00 94.06 181 ASP A C 1
ATOM 1406 O O . ASP A 1 181 ? -14.013 7.838 6.782 1.00 94.06 181 ASP A O 1
ATOM 1410 N N . LEU A 1 182 ? -11.840 7.991 7.339 1.00 92.06 182 LEU A N 1
ATOM 1411 C CA . LEU A 1 182 ? -11.940 7.103 8.505 1.00 92.06 182 LEU A CA 1
ATOM 1412 C C . LEU A 1 182 ? -12.683 7.799 9.654 1.00 92.06 182 LEU A C 1
ATOM 1414 O O . LEU A 1 182 ? -13.637 7.237 10.193 1.00 92.06 182 LEU A O 1
ATOM 1418 N N . GLU A 1 183 ? -12.267 9.016 10.013 1.00 91.50 183 GLU A N 1
ATOM 1419 C CA . GLU A 1 183 ? -12.846 9.812 11.107 1.00 91.50 183 GLU A CA 1
ATOM 1420 C C . GLU A 1 183 ? -14.354 10.016 10.899 1.00 91.50 183 GLU A C 1
ATOM 1422 O O . GLU A 1 183 ? -15.158 9.640 11.756 1.00 91.50 183 GLU A O 1
ATOM 1427 N N . LYS A 1 184 ? -14.753 10.439 9.694 1.00 93.62 184 LYS A N 1
ATOM 1428 C CA . LYS A 1 184 ? -16.158 10.587 9.281 1.00 93.62 184 LYS A CA 1
ATOM 1429 C C . LYS A 1 184 ? -16.992 9.303 9.421 1.00 93.62 184 LYS A C 1
ATOM 1431 O O . LYS A 1 184 ? -18.198 9.372 9.661 1.00 93.62 184 LYS A O 1
ATOM 1436 N N . VAL A 1 185 ? -16.390 8.122 9.262 1.00 94.56 185 VAL A N 1
ATOM 1437 C CA . VAL A 1 185 ? -17.090 6.837 9.445 1.00 94.56 185 VAL A CA 1
ATOM 1438 C C . VAL A 1 185 ? -17.215 6.464 10.927 1.00 94.56 185 VAL A C 1
ATOM 1440 O O . VAL A 1 185 ? -18.252 5.923 11.315 1.00 94.56 185 VAL A O 1
ATOM 1443 N N . PHE A 1 186 ? -16.237 6.806 11.773 1.00 91.50 186 PHE A N 1
ATOM 1444 C CA . PHE A 1 186 ? -16.349 6.655 13.232 1.00 91.50 186 PHE A CA 1
ATOM 1445 C C . PHE A 1 186 ? -17.325 7.656 13.874 1.00 91.50 186 PHE A C 1
ATOM 1447 O O . PHE A 1 186 ? -17.891 7.361 14.929 1.00 91.50 186 PHE A O 1
ATOM 1454 N N . GLU A 1 187 ? -17.614 8.776 13.208 1.00 91.50 187 GLU A N 1
ATOM 1455 C CA . GLU A 1 187 ? -18.713 9.703 13.530 1.00 91.50 187 GLU A CA 1
ATOM 1456 C C . GLU A 1 187 ? -20.097 9.231 13.024 1.00 91.50 187 GLU A C 1
ATOM 1458 O O . GLU A 1 187 ? -21.131 9.742 13.461 1.00 91.50 187 GLU A O 1
ATOM 1463 N N . GLY A 1 188 ? -20.149 8.203 12.169 1.00 92.69 188 GLY A N 1
ATOM 1464 C CA . GLY A 1 188 ? -21.383 7.640 11.608 1.00 92.69 188 GLY A CA 1
ATOM 1465 C C . GLY A 1 188 ? -22.247 6.832 12.592 1.00 92.69 188 GLY A C 1
ATOM 1466 O O . GLY A 1 188 ? -22.005 6.803 13.799 1.00 92.69 188 GLY A O 1
ATOM 1467 N N . LYS A 1 189 ? -23.275 6.143 12.076 1.00 93.75 189 LYS A N 1
ATOM 1468 C CA . LYS A 1 189 ? -24.136 5.252 12.877 1.00 93.75 189 LYS A CA 1
ATOM 1469 C C . LYS A 1 189 ? -23.442 3.933 13.227 1.00 93.75 189 LYS A C 1
ATOM 1471 O O . LYS A 1 189 ? -22.625 3.430 12.456 1.00 93.75 189 LYS A O 1
ATOM 1476 N N . TYR A 1 190 ? -23.826 3.349 14.358 1.00 93.12 190 TYR A N 1
ATOM 1477 C CA . TYR A 1 190 ? -23.405 2.014 14.791 1.00 93.12 190 TYR A CA 1
ATOM 1478 C C . TYR A 1 190 ? -24.243 0.910 14.124 1.00 93.12 190 TYR A C 1
ATOM 1480 O O . TYR A 1 190 ? -25.373 1.139 13.683 1.00 93.12 190 TYR A O 1
ATOM 1488 N N . LYS A 1 191 ? -23.703 -0.307 14.099 1.00 91.19 191 LYS A N 1
ATOM 1489 C CA . LYS A 1 191 ? -24.441 -1.549 13.861 1.00 91.19 191 LYS A CA 1
ATOM 1490 C C . LYS A 1 191 ? -24.730 -2.254 15.182 1.00 91.19 191 LYS A C 1
ATOM 1492 O O . LYS A 1 191 ? -23.901 -2.261 16.089 1.00 91.19 191 LYS A O 1
ATOM 1497 N N . GLU A 1 192 ? -25.885 -2.897 15.230 1.00 89.75 192 GLU A N 1
ATOM 1498 C CA . GLU A 1 192 ? -26.347 -3.762 16.311 1.00 89.75 192 GLU A CA 1
ATOM 1499 C C . GLU A 1 192 ? -26.519 -5.187 15.768 1.00 89.75 192 GLU A C 1
ATOM 1501 O O . GLU A 1 192 ? -26.966 -5.371 14.631 1.00 89.75 192 GLU A O 1
ATOM 1506 N N . LEU A 1 193 ? -26.153 -6.203 16.552 1.00 87.31 193 LEU A N 1
ATOM 1507 C CA . LEU A 1 193 ? -26.404 -7.602 16.203 1.00 87.31 193 LEU A CA 1
ATOM 1508 C C . LEU A 1 193 ? -27.780 -8.014 16.734 1.00 87.31 193 LEU A C 1
ATOM 1510 O O . LEU A 1 193 ? -27.940 -8.251 17.932 1.00 87.31 193 LEU A O 1
ATOM 1514 N N . ASN A 1 194 ? -28.764 -8.148 15.844 1.00 85.81 194 ASN A N 1
ATOM 1515 C CA . ASN A 1 194 ? -30.067 -8.693 16.204 1.00 85.81 194 ASN A CA 1
ATOM 1516 C C . ASN A 1 194 ? -29.901 -10.172 16.612 1.00 85.81 194 ASN A C 1
ATOM 1518 O O . ASN A 1 194 ? -29.540 -11.022 15.794 1.00 85.81 194 ASN A O 1
ATOM 1522 N N . LYS A 1 195 ? -30.143 -10.460 17.896 1.00 85.12 195 LYS A N 1
ATOM 1523 C CA . LYS A 1 195 ? -29.808 -11.740 18.550 1.00 85.12 195 LYS A CA 1
ATOM 1524 C C . LYS A 1 195 ? -30.696 -12.911 18.105 1.00 85.12 195 LYS A C 1
ATOM 1526 O O . LYS A 1 195 ? -30.271 -14.055 18.206 1.00 85.12 195 LYS A O 1
ATOM 1531 N N . GLU A 1 196 ? -31.884 -12.629 17.575 1.00 88.38 196 GLU A N 1
ATOM 1532 C CA . GLU A 1 196 ? -32.856 -13.627 17.104 1.00 88.38 196 GLU A CA 1
ATOM 1533 C C . GLU A 1 196 ? -32.537 -14.095 15.676 1.00 88.38 196 GLU A C 1
ATOM 1535 O O . GLU A 1 196 ? -32.429 -15.288 15.406 1.00 88.38 196 GLU A O 1
ATOM 1540 N N . SER A 1 197 ? -32.325 -13.149 14.757 1.00 87.19 197 SER A N 1
ATOM 1541 C CA . SER A 1 197 ? -32.013 -13.428 13.347 1.00 87.19 197 SER A CA 1
ATOM 1542 C C . SER A 1 197 ? -30.523 -13.655 13.072 1.00 87.19 197 SER A C 1
ATOM 1544 O O . SER A 1 197 ? -30.165 -14.058 11.964 1.00 87.19 197 SER A O 1
ATOM 1546 N N . SER A 1 198 ? -29.651 -13.377 14.050 1.00 85.12 198 SER A N 1
ATOM 1547 C CA . SER A 1 198 ? -28.185 -13.361 13.908 1.00 85.12 198 SER A CA 1
ATOM 1548 C C . SER A 1 198 ? -27.688 -12.454 12.769 1.00 85.12 198 SER A C 1
ATOM 1550 O O . SER A 1 198 ? -26.693 -12.754 12.106 1.00 85.12 198 SER A O 1
ATOM 1552 N N . ARG A 1 199 ? -28.382 -11.334 12.519 1.00 86.94 199 ARG A N 1
ATOM 1553 C CA . ARG A 1 199 ? -28.041 -10.355 11.472 1.00 86.94 199 ARG A CA 1
ATOM 1554 C C . ARG A 1 199 ? -27.608 -9.023 12.072 1.00 86.94 199 ARG A C 1
ATOM 1556 O O . ARG A 1 199 ? -28.222 -8.522 13.008 1.00 86.94 199 ARG A O 1
ATOM 1563 N N . TRP A 1 200 ? -26.579 -8.427 11.478 1.00 88.12 200 TRP A N 1
ATOM 1564 C CA . TRP A 1 200 ? -26.163 -7.059 11.774 1.00 88.12 200 TRP A CA 1
ATOM 1565 C C . TRP A 1 200 ? -27.089 -6.053 11.076 1.00 88.12 200 TRP A C 1
ATOM 1567 O O . TRP A 1 200 ? -27.207 -6.064 9.849 1.00 88.12 200 TRP A O 1
ATOM 1577 N N . THR A 1 201 ? -27.706 -5.164 11.849 1.00 91.06 201 THR A N 1
ATOM 1578 C CA . THR A 1 201 ? -28.622 -4.104 11.391 1.00 91.06 201 THR A CA 1
ATOM 1579 C C . THR A 1 201 ? -28.142 -2.726 11.845 1.00 91.06 201 THR A C 1
ATOM 1581 O O . THR A 1 201 ? -27.346 -2.620 12.775 1.00 91.06 201 THR A O 1
ATOM 1584 N N . VAL A 1 202 ? -28.601 -1.654 11.193 1.00 93.62 202 VAL A N 1
ATOM 1585 C CA . VAL A 1 202 ? -28.249 -0.277 11.586 1.00 93.62 202 VAL A CA 1
ATOM 1586 C C . VAL A 1 202 ? -28.958 0.078 12.892 1.00 93.62 202 VAL A C 1
ATOM 1588 O O . VAL A 1 202 ? -30.191 0.043 12.947 1.00 93.62 202 VAL A O 1
ATOM 1591 N N . TYR A 1 203 ? -28.202 0.456 13.925 1.00 92.94 203 TYR A N 1
ATOM 1592 C CA . TYR A 1 203 ? -28.793 0.935 15.172 1.00 92.94 203 TYR A CA 1
ATOM 1593 C C . TYR A 1 203 ? -29.629 2.192 14.892 1.00 92.94 203 TYR A C 1
ATOM 1595 O O . TYR A 1 203 ? -29.160 3.162 14.286 1.00 92.94 203 TYR A O 1
ATOM 1603 N N . SER A 1 204 ? -30.894 2.137 15.305 1.00 90.50 204 SER A N 1
ATOM 1604 C CA . SER A 1 204 ? -31.913 3.150 14.998 1.00 90.50 204 SER A CA 1
ATOM 1605 C C . SER A 1 204 ? -32.631 3.678 16.246 1.00 90.50 204 SER A C 1
ATOM 1607 O O . SER A 1 204 ? -33.633 4.377 16.124 1.00 90.50 204 SER A O 1
ATOM 1609 N N . GLY A 1 205 ? -32.123 3.347 17.438 1.00 88.62 205 GLY A N 1
ATOM 1610 C CA . GLY A 1 205 ? -32.554 3.953 18.697 1.00 88.62 205 GLY A CA 1
ATOM 1611 C C . GLY A 1 205 ? -31.971 5.361 18.907 1.00 88.62 205 GLY A C 1
ATOM 1612 O O . GLY A 1 205 ? -31.310 5.899 18.016 1.00 88.62 205 GLY A O 1
ATOM 1613 N N . PRO A 1 206 ? -32.198 5.975 20.083 1.00 90.00 206 PRO A N 1
ATOM 1614 C CA . PRO A 1 206 ? -31.706 7.316 20.389 1.00 90.00 206 PRO A CA 1
ATOM 1615 C C . PRO A 1 206 ? -30.174 7.374 20.458 1.00 90.00 206 PRO A C 1
ATOM 1617 O O . PRO A 1 206 ? -29.524 6.415 20.887 1.00 90.00 206 PRO A O 1
ATOM 1620 N N . ASP A 1 207 ? -29.610 8.526 20.092 1.00 87.38 207 ASP A N 1
ATOM 1621 C CA . ASP A 1 207 ? -28.179 8.794 20.222 1.00 87.38 207 ASP A CA 1
ATOM 1622 C C . ASP A 1 207 ? -27.729 8.784 21.691 1.00 87.38 207 ASP A C 1
ATOM 1624 O O . ASP A 1 207 ? -28.422 9.247 22.602 1.00 87.38 207 ASP A O 1
ATOM 1628 N N . MET A 1 208 ? -26.535 8.243 21.923 1.00 88.31 208 MET A N 1
ATOM 1629 C CA . MET A 1 208 ? -25.968 8.064 23.258 1.00 88.31 208 MET A CA 1
ATOM 1630 C C . MET A 1 208 ? -25.005 9.204 23.595 1.00 88.31 208 MET A C 1
ATOM 1632 O O . MET A 1 208 ? -24.094 9.500 22.826 1.00 88.31 208 MET A O 1
ATOM 1636 N N . SER A 1 209 ? -25.196 9.816 24.767 1.00 86.31 209 SER A N 1
ATOM 1637 C CA . SER A 1 209 ? -24.348 10.887 25.299 1.00 86.31 209 SER A CA 1
ATOM 1638 C C . SER A 1 209 ? -23.745 10.480 26.659 1.00 86.31 209 SER A C 1
ATOM 1640 O O . SER A 1 209 ? -24.500 9.993 27.509 1.00 86.31 209 SER A O 1
ATOM 1642 N N . PRO A 1 210 ? -22.425 10.655 26.890 1.00 88.88 210 PRO A N 1
ATOM 1643 C CA . PRO A 1 210 ? -21.411 11.025 25.895 1.00 88.88 210 PRO A CA 1
ATOM 1644 C C . PRO A 1 210 ? -21.284 9.964 24.790 1.00 88.88 210 PRO A C 1
ATOM 1646 O O . PRO A 1 210 ? -21.636 8.798 24.993 1.00 88.88 210 PRO A O 1
ATOM 1649 N N . ARG A 1 211 ? -20.802 10.375 23.610 1.00 90.25 211 ARG A N 1
ATOM 1650 C CA . ARG A 1 211 ? -20.752 9.510 22.425 1.00 90.25 211 ARG A CA 1
ATOM 1651 C C . ARG A 1 211 ? -19.809 8.315 22.657 1.00 90.25 211 ARG A C 1
ATOM 1653 O O . ARG A 1 211 ? -18.643 8.520 22.985 1.00 90.25 211 ARG A O 1
ATOM 1660 N N . PRO A 1 212 ? -20.258 7.067 22.434 1.00 89.44 212 PRO A N 1
ATOM 1661 C CA . PRO A 1 212 ? -19.381 5.903 22.461 1.00 89.44 212 PRO A CA 1
ATOM 1662 C C . PRO A 1 212 ? -18.190 6.067 21.505 1.00 89.44 212 PRO A C 1
ATOM 1664 O O . PRO A 1 212 ? -18.384 6.234 20.299 1.00 89.44 212 PRO A O 1
ATOM 1667 N N . GLY A 1 213 ? -16.966 6.011 22.039 1.00 82.88 213 GLY A N 1
ATOM 1668 C CA . GLY A 1 213 ? -15.723 6.101 21.263 1.00 82.88 213 GLY A CA 1
ATOM 1669 C C . GLY A 1 213 ? -15.085 7.492 21.142 1.00 82.88 213 GLY A C 1
ATOM 1670 O O . GLY A 1 213 ? -14.068 7.603 20.456 1.00 82.88 213 GLY A O 1
ATOM 1671 N N . SER A 1 214 ? -15.634 8.535 21.780 1.00 84.44 214 SER A N 1
ATOM 1672 C CA . SER A 1 214 ? -15.078 9.903 21.774 1.00 84.44 214 SER A CA 1
ATOM 1673 C C . SER A 1 214 ? -14.302 10.257 23.052 1.00 84.44 214 SER A C 1
ATOM 1675 O O . SER A 1 214 ? -14.530 9.679 24.111 1.00 84.44 214 SER A O 1
ATOM 1677 N N . CYS A 1 215 ? -13.455 11.296 22.995 1.00 77.38 215 CYS A N 1
ATOM 1678 C CA . CYS A 1 215 ? -12.725 11.827 24.163 1.00 77.38 215 CYS A CA 1
ATOM 1679 C C . CYS A 1 215 ? -13.624 12.261 25.340 1.00 77.38 215 CYS A C 1
ATOM 1681 O O . CYS A 1 215 ? -13.156 12.342 26.470 1.00 77.38 215 CYS A O 1
ATOM 1683 N N . SER A 1 216 ? -14.900 12.573 25.091 1.00 78.94 216 SER A N 1
ATOM 1684 C CA . SER A 1 216 ? -15.870 12.950 26.130 1.00 78.94 216 SER A CA 1
ATOM 1685 C C . SER A 1 216 ? -16.446 11.754 26.905 1.00 78.94 216 SER A C 1
ATOM 1687 O O . SER A 1 216 ? -17.180 11.947 27.875 1.00 78.94 216 SER A O 1
ATOM 1689 N N . MET A 1 217 ? -16.120 10.521 26.511 1.00 82.25 217 MET A N 1
ATOM 1690 C CA . MET A 1 217 ? -16.563 9.291 27.162 1.00 82.25 217 MET A CA 1
ATOM 1691 C C . MET A 1 217 ? -15.681 8.951 28.378 1.00 82.25 217 MET A C 1
ATOM 1693 O O . MET A 1 217 ? -14.794 8.102 28.314 1.00 82.25 217 MET A O 1
ATOM 1697 N N . GLY A 1 218 ? -15.920 9.625 29.506 1.00 82.69 218 GLY A N 1
ATOM 1698 C CA . GLY A 1 218 ? -15.147 9.415 30.738 1.00 82.69 218 GLY A CA 1
ATOM 1699 C C . GLY A 1 218 ? -15.339 8.023 31.381 1.00 82.69 218 GLY A C 1
ATOM 1700 O O . GLY A 1 218 ? -16.370 7.384 31.142 1.00 82.69 218 GLY A O 1
ATOM 1701 N N . PRO A 1 219 ? -14.414 7.563 32.252 1.00 83.50 219 PRO A N 1
ATOM 1702 C CA . PRO A 1 219 ? -14.428 6.215 32.849 1.00 83.50 219 PRO A CA 1
ATOM 1703 C C . PRO A 1 219 ? -15.703 5.836 33.610 1.00 83.50 219 PRO A C 1
ATOM 1705 O O . PRO A 1 219 ? -16.073 4.663 33.659 1.00 83.50 219 PRO A O 1
ATOM 1708 N N . SER A 1 220 ? -16.409 6.825 34.159 1.00 86.56 220 SER A N 1
ATOM 1709 C CA . SER A 1 220 ? -17.639 6.639 34.937 1.00 86.56 220 SER A CA 1
ATOM 1710 C C . SER A 1 220 ? -18.914 6.582 34.077 1.00 86.56 220 SER A C 1
ATOM 1712 O O . SER A 1 220 ? -20.020 6.537 34.615 1.00 86.56 220 SER A O 1
ATOM 1714 N N . SER A 1 221 ? -18.794 6.601 32.742 1.00 88.75 221 SER A N 1
ATOM 1715 C CA . SER A 1 221 ? -19.916 6.688 31.786 1.00 88.75 221 SER A CA 1
ATOM 1716 C C . SER A 1 221 ? -20.669 5.357 31.609 1.00 88.75 221 SER A C 1
ATOM 1718 O O . SER A 1 221 ? -20.917 4.929 30.480 1.00 88.75 221 SER A O 1
ATOM 1720 N N . ASP A 1 222 ? -21.035 4.683 32.705 1.00 89.38 222 ASP A N 1
ATOM 1721 C CA . ASP A 1 222 ? -21.508 3.286 32.736 1.00 89.38 222 ASP A CA 1
ATOM 1722 C C . ASP A 1 222 ? -22.603 2.964 31.697 1.00 89.38 222 ASP A C 1
ATOM 1724 O O . ASP A 1 222 ? -22.576 1.895 31.083 1.00 89.38 222 ASP A O 1
ATOM 1728 N N . LYS A 1 223 ? -23.536 3.894 31.433 1.00 90.88 223 LYS A N 1
ATOM 1729 C CA . LYS A 1 223 ? -24.589 3.731 30.410 1.00 90.88 223 LYS A CA 1
ATOM 1730 C C . LYS A 1 223 ? -24.016 3.654 28.985 1.00 90.88 223 LYS A C 1
ATOM 1732 O O . LYS A 1 223 ? -24.380 2.759 28.225 1.00 90.88 223 LYS A O 1
ATOM 1737 N N . ALA A 1 224 ? -23.112 4.566 28.624 1.00 90.06 224 ALA A N 1
ATOM 1738 C CA . ALA A 1 224 ? -22.468 4.597 27.308 1.00 90.06 224 ALA A CA 1
ATOM 1739 C C . ALA A 1 224 ? -21.457 3.447 27.144 1.00 90.06 224 ALA A C 1
ATOM 1741 O O . ALA A 1 224 ? -21.387 2.827 26.082 1.00 90.06 224 ALA A O 1
ATOM 1742 N N . LEU A 1 225 ? -20.735 3.102 28.216 1.00 90.62 225 LEU A N 1
ATOM 1743 C CA . LEU A 1 225 ? -19.835 1.946 28.268 1.00 90.62 225 LEU A CA 1
ATOM 1744 C C . LEU A 1 225 ? -20.596 0.630 28.071 1.00 90.62 225 LEU A C 1
ATOM 1746 O O . LEU A 1 225 ? -20.132 -0.246 27.347 1.00 90.62 225 LEU A O 1
ATOM 1750 N N . THR A 1 226 ? -21.785 0.499 28.668 1.00 91.06 226 THR A N 1
ATOM 1751 C CA . THR A 1 226 ? -22.642 -0.684 28.492 1.00 91.06 226 THR A CA 1
ATOM 1752 C C . THR A 1 226 ? -23.134 -0.807 27.053 1.00 91.06 226 THR A C 1
ATOM 1754 O O . THR A 1 226 ? -23.081 -1.901 26.499 1.00 91.06 226 THR A O 1
ATOM 1757 N N . PHE A 1 227 ? -23.540 0.302 26.426 1.00 91.25 227 PHE A N 1
ATOM 1758 C CA . PHE A 1 227 ? -23.942 0.329 25.016 1.00 91.25 227 PHE A CA 1
ATOM 1759 C C . PHE A 1 227 ? -22.809 -0.113 24.076 1.00 91.25 227 PHE A C 1
ATOM 1761 O O . PHE A 1 227 ? -23.028 -0.981 23.229 1.00 91.25 227 PHE A O 1
ATOM 1768 N N . MET A 1 228 ? -21.590 0.416 24.262 1.00 89.44 228 MET A N 1
ATOM 1769 C CA . MET A 1 228 ? -20.422 0.096 23.424 1.00 89.44 228 MET A CA 1
ATOM 1770 C C . MET A 1 228 ? -20.126 -1.406 23.339 1.00 89.44 228 MET A C 1
ATOM 1772 O O . MET A 1 228 ? -19.699 -1.877 22.285 1.00 89.44 228 MET A O 1
ATOM 1776 N N . LYS A 1 229 ? -20.354 -2.166 24.420 1.00 87.69 229 LYS A N 1
ATOM 1777 C CA . LYS A 1 229 ? -20.056 -3.608 24.475 1.00 87.69 229 LYS A CA 1
ATOM 1778 C C . LYS A 1 229 ? -20.657 -4.389 23.305 1.00 87.69 229 LYS A C 1
ATOM 1780 O O . LYS A 1 229 ? -19.970 -5.262 22.776 1.00 87.69 229 LYS A O 1
ATOM 1785 N N . ASP A 1 230 ? -21.875 -4.023 22.908 1.00 86.25 230 ASP A N 1
ATOM 1786 C CA . ASP A 1 230 ? -22.659 -4.666 21.847 1.00 86.25 230 ASP A CA 1
ATOM 1787 C C . ASP A 1 230 ? -22.659 -3.833 20.533 1.00 86.25 230 ASP A C 1
ATOM 1789 O O . ASP A 1 230 ? -23.050 -4.347 19.488 1.00 86.25 230 ASP A O 1
ATOM 1793 N N . HIS A 1 231 ? -22.163 -2.583 20.560 1.00 89.31 231 HIS A N 1
ATOM 1794 C CA . HIS A 1 231 ? -22.212 -1.591 19.464 1.00 89.31 231 HIS A CA 1
ATOM 1795 C C . HIS A 1 231 ? -20.823 -1.088 19.013 1.00 89.31 231 HIS A C 1
ATOM 1797 O O . HIS A 1 231 ? -20.608 0.096 18.757 1.00 89.31 231 HIS A O 1
ATOM 1803 N N . PHE A 1 232 ? -19.848 -1.990 18.916 1.00 88.56 232 PHE A N 1
ATOM 1804 C CA . PHE A 1 232 ? -18.456 -1.680 18.546 1.00 88.56 232 PHE A CA 1
ATOM 1805 C C . PHE A 1 232 ? -18.194 -1.605 17.027 1.00 88.56 232 PHE A C 1
ATOM 1807 O O . PHE A 1 232 ? -17.077 -1.298 16.607 1.00 88.56 232 PHE A O 1
ATOM 1814 N N . LEU A 1 233 ? -19.181 -1.938 16.190 1.00 90.69 233 LEU A N 1
ATOM 1815 C CA . LEU A 1 233 ? -19.072 -1.969 14.728 1.00 90.69 233 LEU A CA 1
ATOM 1816 C C . LEU A 1 233 ? -19.797 -0.762 14.118 1.00 90.69 233 LEU A C 1
ATOM 1818 O O . LEU A 1 233 ? -20.962 -0.529 14.426 1.00 90.69 233 LEU A O 1
ATOM 1822 N N . MET A 1 234 ? -19.146 -0.027 13.217 1.00 93.56 234 MET A N 1
ATOM 1823 C CA . MET A 1 234 ? -19.788 1.060 12.469 1.00 93.56 234 MET A CA 1
ATOM 1824 C C . MET A 1 234 ? -20.637 0.521 11.310 1.00 93.56 234 MET A C 1
ATOM 1826 O O . MET A 1 234 ? -20.306 -0.490 10.682 1.00 93.56 234 MET A O 1
ATOM 1830 N N . ASP A 1 235 ? -21.727 1.218 10.987 1.00 93.38 235 ASP A N 1
ATOM 1831 C CA . ASP A 1 235 ? -22.505 0.930 9.784 1.00 93.38 235 ASP A CA 1
ATOM 1832 C C . ASP A 1 235 ? -21.787 1.387 8.511 1.00 93.38 235 ASP A C 1
ATOM 1834 O O . ASP A 1 235 ? -21.704 0.634 7.533 1.00 93.38 235 ASP A O 1
ATOM 1838 N N . GLY A 1 236 ? -21.230 2.599 8.576 1.00 93.88 236 GLY A N 1
ATOM 1839 C CA . GLY A 1 236 ? -20.478 3.223 7.499 1.00 93.88 236 GLY A CA 1
ATOM 1840 C C . GLY A 1 236 ? -19.286 2.385 7.038 1.00 93.88 236 GLY A C 1
ATOM 1841 O O . GLY A 1 236 ? -18.662 1.643 7.801 1.00 93.88 236 GLY A O 1
ATOM 1842 N N . LYS A 1 237 ? -18.970 2.524 5.752 1.00 94.06 237 LYS A N 1
ATOM 1843 C CA . LYS A 1 237 ? -17.861 1.842 5.086 1.00 94.06 237 LYS A CA 1
ATOM 1844 C C . LYS A 1 237 ? -16.862 2.877 4.600 1.00 94.06 237 LYS A C 1
ATOM 1846 O O . LYS A 1 237 ? -17.259 3.866 3.987 1.00 94.06 237 LYS A O 1
ATOM 1851 N N . VAL A 1 238 ? -15.583 2.625 4.837 1.00 95.62 238 VAL A N 1
ATOM 1852 C CA . VAL A 1 238 ? -14.499 3.457 4.321 1.00 95.62 238 VAL A CA 1
ATOM 1853 C C . VAL A 1 238 ? -14.190 2.995 2.897 1.00 95.62 238 VAL A C 1
ATOM 1855 O O . VAL A 1 238 ? -13.761 1.858 2.670 1.00 95.62 238 VAL A O 1
ATOM 1858 N N . PHE A 1 239 ? -14.441 3.873 1.933 1.00 95.31 239 PHE A N 1
ATOM 1859 C CA . PHE A 1 239 ? -14.105 3.671 0.525 1.00 95.31 239 PHE A CA 1
ATOM 1860 C C . PHE A 1 239 ? -12.716 4.251 0.231 1.00 95.31 239 PHE A C 1
ATOM 1862 O O . PHE A 1 239 ? -12.272 5.148 0.948 1.00 95.31 239 PHE A O 1
ATOM 1869 N N . PRO A 1 240 ? -12.001 3.746 -0.788 1.00 95.69 240 PRO A N 1
ATOM 1870 C CA . PRO A 1 240 ? -10.675 4.247 -1.103 1.00 95.69 240 PRO A CA 1
ATOM 1871 C C . PRO A 1 240 ? -10.755 5.623 -1.775 1.00 95.69 240 PRO A C 1
ATOM 1873 O O . PRO A 1 240 ? -11.803 6.034 -2.276 1.00 95.69 240 PRO A O 1
ATOM 1876 N N . ILE A 1 241 ? -9.622 6.316 -1.836 1.00 91.94 241 ILE A N 1
ATOM 1877 C CA . ILE A 1 241 ? -9.439 7.567 -2.575 1.00 91.94 241 ILE A CA 1
ATOM 1878 C C . ILE A 1 241 ? -9.923 7.369 -4.024 1.00 91.94 241 ILE A C 1
ATOM 1880 O O . ILE A 1 241 ? -9.497 6.441 -4.704 1.00 91.94 241 ILE A O 1
ATOM 1884 N N . GLN A 1 242 ? -10.826 8.243 -4.489 1.00 87.44 242 GLN A N 1
ATOM 1885 C CA . GLN A 1 242 ? -11.538 8.149 -5.784 1.00 87.44 242 GLN A CA 1
ATOM 1886 C C . GLN A 1 242 ? -12.507 6.952 -5.940 1.00 87.44 242 GLN A C 1
ATOM 1888 O O . GLN A 1 242 ? -13.007 6.712 -7.035 1.00 87.44 242 GLN A O 1
ATOM 1893 N N . GLY A 1 243 ? -12.815 6.210 -4.873 1.00 91.19 243 GLY A N 1
ATOM 1894 C CA . GLY A 1 243 ? -13.809 5.126 -4.869 1.00 91.19 243 GLY A CA 1
ATOM 1895 C C . GLY A 1 243 ? -13.368 3.814 -5.533 1.00 91.19 243 GLY A C 1
ATOM 1896 O O . GLY A 1 243 ? -14.139 2.857 -5.543 1.00 91.19 243 GLY A O 1
ATOM 1897 N N . GLN A 1 244 ? -12.135 3.739 -6.041 1.00 92.00 244 GLN A N 1
ATOM 1898 C CA . GLN A 1 244 ? -11.571 2.577 -6.737 1.00 92.00 244 GLN A CA 1
ATOM 1899 C C . GLN A 1 244 ? -10.137 2.249 -6.261 1.00 92.00 244 GLN A C 1
ATOM 1901 O O . GLN A 1 244 ? -9.493 3.097 -5.641 1.00 92.00 244 GLN A O 1
ATOM 1906 N N . PRO A 1 245 ? -9.604 1.040 -6.526 1.00 93.94 245 PRO A N 1
ATOM 1907 C CA . PRO A 1 245 ? -8.215 0.710 -6.211 1.00 93.94 245 PRO A CA 1
ATOM 1908 C C . PRO A 1 245 ? -7.218 1.509 -7.062 1.00 93.94 245 PRO A C 1
ATOM 1910 O O . PRO A 1 245 ? -7.457 1.763 -8.241 1.00 93.94 245 PRO A O 1
ATOM 1913 N N . LEU A 1 246 ? -6.062 1.829 -6.479 1.00 91.50 246 LEU A N 1
ATOM 1914 C CA . LEU A 1 246 ? -4.926 2.479 -7.147 1.00 91.50 246 LEU A CA 1
ATOM 1915 C C . LEU A 1 246 ? -4.193 1.540 -8.114 1.00 91.50 246 LEU A C 1
ATOM 1917 O O . LEU A 1 246 ? -3.584 1.978 -9.086 1.00 91.50 246 LEU A O 1
ATOM 1921 N N . LEU A 1 247 ? -4.218 0.242 -7.813 1.00 90.56 247 LEU A N 1
ATOM 1922 C CA . LEU A 1 247 ? -3.634 -0.822 -8.618 1.00 90.56 247 LEU A CA 1
ATOM 1923 C C . LEU A 1 247 ? -4.513 -2.063 -8.499 1.00 90.56 247 LEU A C 1
ATOM 1925 O O . LEU A 1 247 ? -4.950 -2.402 -7.400 1.00 90.56 247 LEU A O 1
ATOM 1929 N N . VAL A 1 248 ? -4.692 -2.781 -9.607 1.00 89.75 248 VAL A N 1
ATOM 1930 C CA . VAL A 1 248 ? -5.196 -4.159 -9.628 1.00 89.75 248 VAL A CA 1
ATOM 1931 C C . VAL A 1 248 ? -4.299 -4.978 -10.550 1.00 89.75 248 VAL A C 1
ATOM 1933 O O . VAL A 1 248 ? -4.043 -4.573 -11.685 1.00 89.75 248 VAL A O 1
ATOM 1936 N N . LYS A 1 249 ? -3.820 -6.131 -10.079 1.00 86.25 249 LYS A N 1
ATOM 1937 C CA . LYS A 1 249 ? -2.929 -7.018 -10.835 1.00 86.25 249 LYS A CA 1
ATOM 1938 C C . LYS A 1 249 ? -3.352 -8.479 -10.650 1.00 86.25 249 LYS A C 1
ATOM 1940 O O . LYS A 1 249 ? -3.545 -8.944 -9.527 1.00 86.25 249 LYS A O 1
ATOM 1945 N N . SER A 1 250 ? -3.517 -9.186 -11.766 1.00 84.75 250 SER A N 1
ATOM 1946 C CA . SER A 1 250 ? -3.714 -10.641 -11.799 1.00 84.75 250 SER A CA 1
ATOM 1947 C C . SER A 1 250 ? -2.368 -11.378 -11.724 1.00 84.75 250 SER A C 1
ATOM 1949 O O . SER A 1 250 ? -1.329 -10.797 -12.046 1.00 84.75 250 SER A O 1
ATOM 1951 N N . ASP A 1 251 ? -2.415 -12.645 -11.313 1.00 80.62 251 ASP A N 1
ATOM 1952 C CA . ASP A 1 251 ? -1.311 -13.621 -11.296 1.00 80.62 251 ASP A CA 1
ATOM 1953 C C . ASP A 1 251 ? -0.163 -13.285 -10.322 1.00 80.62 251 ASP A C 1
ATOM 1955 O O . ASP A 1 251 ? 0.958 -13.799 -10.417 1.00 80.62 251 ASP A O 1
ATOM 1959 N N . VAL A 1 252 ? -0.470 -12.442 -9.330 1.00 81.50 252 VAL A N 1
ATOM 1960 C CA . VAL A 1 252 ? 0.448 -11.992 -8.275 1.00 81.50 252 VAL A CA 1
ATOM 1961 C C . VAL A 1 252 ? -0.220 -12.004 -6.903 1.00 81.50 252 VAL A C 1
ATOM 1963 O O . VAL A 1 252 ? -1.437 -11.874 -6.768 1.00 81.50 252 VAL A O 1
ATOM 1966 N N . THR A 1 253 ? 0.588 -12.096 -5.851 1.00 84.44 253 THR A N 1
ATOM 1967 C CA . THR A 1 253 ? 0.162 -11.853 -4.466 1.00 84.44 253 THR A CA 1
ATOM 1968 C C . THR A 1 253 ? 1.166 -10.937 -3.780 1.00 84.44 253 THR A C 1
ATOM 1970 O O . THR A 1 253 ? 2.299 -11.340 -3.523 1.00 84.44 253 THR A O 1
ATOM 1973 N N . TYR A 1 254 ? 0.750 -9.700 -3.492 1.00 86.12 254 TYR A N 1
ATOM 1974 C CA . TYR A 1 254 ? 1.547 -8.735 -2.733 1.00 86.12 254 TYR A CA 1
ATOM 1975 C C . TYR A 1 254 ? 1.372 -8.964 -1.230 1.00 86.12 254 TYR A C 1
ATOM 1977 O O . TYR A 1 254 ? 0.260 -8.905 -0.708 1.00 86.12 254 TYR A O 1
ATOM 1985 N N . THR A 1 255 ? 2.482 -9.218 -0.541 1.00 82.50 255 THR A N 1
ATOM 1986 C CA . THR A 1 255 ? 2.541 -9.509 0.897 1.00 82.50 255 THR A CA 1
ATOM 1987 C C . THR A 1 255 ? 2.896 -8.276 1.726 1.00 82.50 255 THR A C 1
ATOM 1989 O O . THR A 1 255 ? 2.575 -8.225 2.912 1.00 82.50 255 THR A O 1
ATOM 1992 N N . ARG A 1 256 ? 3.547 -7.267 1.127 1.00 84.12 256 ARG A N 1
ATOM 1993 C CA . ARG A 1 256 ? 3.939 -6.013 1.790 1.00 84.12 256 ARG A CA 1
ATOM 1994 C C . ARG A 1 256 ? 3.841 -4.806 0.860 1.00 84.12 256 ARG A C 1
ATOM 1996 O O . ARG A 1 256 ? 3.948 -4.926 -0.357 1.00 84.12 256 ARG A O 1
ATOM 2003 N N . ILE A 1 257 ? 3.726 -3.638 1.486 1.00 85.00 257 ILE A N 1
ATOM 2004 C CA . ILE A 1 257 ? 3.800 -2.314 0.861 1.00 85.00 257 ILE A CA 1
ATOM 2005 C C . ILE A 1 257 ? 4.574 -1.357 1.772 1.00 85.00 257 ILE A C 1
ATOM 2007 O O . ILE A 1 257 ? 4.377 -1.371 2.989 1.00 85.00 257 ILE A O 1
ATOM 2011 N N . THR A 1 258 ? 5.410 -0.509 1.179 1.00 87.50 258 THR A N 1
ATOM 2012 C CA . THR A 1 258 ? 5.842 0.771 1.758 1.00 87.50 258 THR A CA 1
ATOM 2013 C C . THR A 1 258 ? 5.704 1.863 0.695 1.00 87.50 258 THR A C 1
ATOM 2015 O O . THR A 1 258 ? 5.723 1.562 -0.500 1.00 87.50 258 THR A O 1
ATOM 2018 N N . VAL A 1 259 ? 5.499 3.114 1.108 1.00 87.25 259 VAL A N 1
ATOM 2019 C CA . VAL A 1 259 ? 5.296 4.244 0.192 1.00 87.25 259 VAL A CA 1
ATOM 2020 C C . VAL A 1 259 ? 6.265 5.360 0.558 1.00 87.25 259 VAL A C 1
ATOM 2022 O O . VAL A 1 259 ? 6.266 5.834 1.691 1.00 87.25 259 VAL A O 1
ATOM 2025 N N . GLY A 1 260 ? 7.093 5.768 -0.401 1.00 84.19 260 GLY A N 1
ATOM 2026 C CA . GLY A 1 260 ? 7.934 6.959 -0.291 1.00 84.19 260 GLY A CA 1
ATOM 2027 C C . GLY A 1 260 ? 7.293 8.140 -1.014 1.00 84.19 260 GLY A C 1
ATOM 2028 O O . GLY A 1 260 ? 6.582 7.946 -1.997 1.00 84.19 260 GLY A O 1
ATOM 2029 N N . GLU A 1 261 ? 7.568 9.363 -0.572 1.00 85.56 261 GLU A N 1
ATOM 2030 C CA . GLU A 1 261 ? 7.259 10.571 -1.343 1.00 85.56 261 GLU A CA 1
ATOM 2031 C C . GLU A 1 261 ? 8.552 11.149 -1.941 1.00 85.56 261 GLU A C 1
ATOM 2033 O O . GLU A 1 261 ? 9.625 11.060 -1.345 1.00 85.56 261 GLU A O 1
ATOM 2038 N N . THR A 1 262 ? 8.464 11.689 -3.153 1.00 84.75 262 THR A N 1
ATOM 2039 C CA . THR A 1 262 ? 9.573 12.303 -3.891 1.00 84.75 262 THR A CA 1
ATOM 2040 C C . THR A 1 262 ? 9.060 13.469 -4.736 1.00 84.75 262 THR A C 1
ATOM 2042 O O . THR A 1 262 ? 7.854 13.614 -4.950 1.00 84.75 262 THR A O 1
ATOM 2045 N N . ARG A 1 263 ? 9.960 14.317 -5.237 1.00 85.12 263 ARG A N 1
ATOM 2046 C CA . ARG A 1 263 ? 9.622 15.439 -6.124 1.00 85.12 263 ARG A CA 1
ATOM 2047 C C . ARG A 1 263 ? 10.394 15.304 -7.429 1.00 85.12 263 ARG A C 1
ATOM 2049 O O . ARG A 1 263 ? 11.606 15.133 -7.420 1.00 85.12 263 ARG A O 1
ATOM 2056 N N . SER A 1 264 ? 9.669 15.388 -8.540 1.00 82.56 264 SER A N 1
ATOM 2057 C CA . SER A 1 264 ? 10.252 15.497 -9.883 1.00 82.56 264 SER A CA 1
ATOM 2058 C C . SER A 1 264 ? 11.043 16.795 -10.052 1.00 82.56 264 SER A C 1
ATOM 2060 O O . SER A 1 264 ? 10.845 17.749 -9.295 1.00 82.56 264 SER A O 1
ATOM 2062 N N . ILE A 1 265 ? 11.831 16.891 -11.125 1.00 80.56 265 ILE A N 1
ATOM 2063 C CA . ILE A 1 265 ? 12.546 18.131 -11.486 1.00 80.56 265 ILE A CA 1
ATOM 2064 C C . ILE A 1 265 ? 11.607 19.337 -11.696 1.00 80.56 265 ILE A C 1
ATOM 2066 O O . ILE A 1 265 ? 12.028 20.477 -11.557 1.00 80.56 265 ILE A O 1
ATOM 2070 N N . SER A 1 266 ? 10.322 19.090 -11.989 1.00 80.25 266 SER A N 1
ATOM 2071 C CA . SER A 1 266 ? 9.277 20.118 -12.137 1.00 80.25 266 SER A CA 1
ATOM 2072 C C . SER A 1 266 ? 8.660 20.588 -10.809 1.00 80.25 266 SER A C 1
ATOM 2074 O O . SER A 1 266 ? 7.649 21.284 -10.811 1.00 80.25 266 SER A O 1
ATOM 2076 N N . GLY A 1 267 ? 9.172 20.128 -9.662 1.00 82.56 267 GLY A N 1
ATOM 2077 C CA . GLY A 1 267 ? 8.580 20.364 -8.339 1.00 82.56 267 GLY A CA 1
ATOM 2078 C C . GLY A 1 267 ? 7.312 19.545 -8.048 1.00 82.56 267 GLY A C 1
ATOM 2079 O O . GLY A 1 267 ? 6.898 19.450 -6.892 1.00 82.56 267 GLY A O 1
ATOM 2080 N N . THR A 1 268 ? 6.717 18.895 -9.056 1.00 85.62 268 THR A N 1
ATOM 2081 C CA . THR A 1 268 ? 5.544 18.022 -8.885 1.00 85.62 268 THR A CA 1
ATOM 2082 C C . THR A 1 268 ? 5.877 16.850 -7.960 1.00 85.62 268 THR A C 1
ATOM 2084 O O . THR A 1 268 ? 6.894 16.176 -8.149 1.00 85.62 268 THR A O 1
ATOM 2087 N N . THR A 1 269 ? 5.010 16.610 -6.973 1.00 85.81 269 THR A N 1
ATOM 2088 C CA . THR A 1 269 ? 5.164 15.564 -5.950 1.00 85.81 269 THR A CA 1
ATOM 2089 C C . THR A 1 269 ? 4.600 14.224 -6.428 1.00 85.81 269 THR A C 1
ATOM 2091 O O . THR A 1 269 ? 3.465 14.154 -6.906 1.00 85.81 269 THR A O 1
ATOM 2094 N N . TYR A 1 270 ? 5.385 13.158 -6.257 1.00 85.31 270 TYR A N 1
ATOM 2095 C CA . TYR A 1 270 ? 5.034 11.780 -6.593 1.00 85.31 270 TYR A CA 1
ATOM 2096 C C . TYR A 1 270 ? 5.194 10.867 -5.378 1.00 85.31 270 TYR A C 1
ATOM 2098 O O . TYR A 1 270 ? 6.142 10.983 -4.605 1.00 85.31 270 TYR A O 1
ATOM 2106 N N . ARG A 1 271 ? 4.277 9.916 -5.241 1.00 86.75 271 ARG A N 1
ATOM 2107 C CA . ARG A 1 271 ? 4.227 8.900 -4.195 1.00 86.75 271 ARG A CA 1
ATOM 2108 C C . ARG A 1 271 ? 4.554 7.555 -4.826 1.00 86.75 271 ARG A C 1
ATOM 2110 O O . ARG A 1 271 ? 3.806 7.055 -5.665 1.00 86.75 271 ARG A O 1
ATOM 2117 N N . VAL A 1 272 ? 5.703 6.999 -4.465 1.00 86.38 272 VAL A N 1
ATOM 2118 C CA . VAL A 1 272 ? 6.239 5.769 -5.047 1.00 86.38 272 VAL A CA 1
ATOM 2119 C C . VAL A 1 272 ? 5.886 4.602 -4.139 1.00 86.38 272 VAL A C 1
ATOM 2121 O O . VAL A 1 272 ? 6.354 4.523 -3.003 1.00 86.38 272 VAL A O 1
ATOM 2124 N N . MET A 1 273 ? 5.038 3.705 -4.636 1.00 87.12 273 MET A N 1
ATOM 2125 C CA . MET A 1 273 ? 4.664 2.474 -3.947 1.00 87.12 273 MET A CA 1
ATOM 2126 C C . MET A 1 273 ? 5.695 1.391 -4.258 1.00 87.12 273 MET A C 1
ATOM 2128 O O . MET A 1 273 ? 5.881 1.042 -5.422 1.00 87.12 273 MET A O 1
ATOM 2132 N N . PHE A 1 274 ? 6.320 0.837 -3.223 1.00 86.81 274 PHE A N 1
ATOM 2133 C CA . PHE A 1 274 ? 7.209 -0.317 -3.315 1.00 86.81 274 PHE A CA 1
ATOM 2134 C C . PHE A 1 274 ? 6.437 -1.543 -2.826 1.00 86.81 274 PHE A C 1
ATOM 2136 O O . PHE A 1 274 ? 6.113 -1.645 -1.635 1.00 86.81 274 PHE A O 1
ATOM 2143 N N . LEU A 1 275 ? 6.093 -2.445 -3.746 1.00 85.12 275 LEU A N 1
ATOM 2144 C CA . LEU A 1 275 ? 5.317 -3.649 -3.446 1.00 85.12 275 LEU A CA 1
ATOM 2145 C C . LEU A 1 275 ? 6.222 -4.873 -3.408 1.00 85.12 275 LEU A C 1
ATOM 2147 O O . LEU A 1 275 ? 6.957 -5.126 -4.352 1.00 85.12 275 LEU A O 1
ATOM 2151 N N . VAL A 1 276 ? 6.109 -5.676 -2.351 1.00 83.75 276 VAL A N 1
ATOM 2152 C CA . VAL A 1 276 ? 6.806 -6.966 -2.265 1.00 83.75 276 VAL A CA 1
ATOM 2153 C C . VAL A 1 276 ? 5.777 -8.085 -2.327 1.00 83.75 276 VAL A C 1
ATOM 2155 O O . VAL A 1 276 ? 4.720 -8.000 -1.698 1.00 83.75 276 VAL A O 1
ATOM 2158 N N . GLY A 1 277 ? 6.064 -9.129 -3.097 1.00 77.50 277 GLY A N 1
ATOM 2159 C CA . GLY A 1 277 ? 5.140 -10.229 -3.335 1.00 77.50 277 GLY A CA 1
ATOM 2160 C C . GLY A 1 277 ? 5.747 -11.350 -4.165 1.00 77.50 277 GLY A C 1
ATOM 2161 O O . GLY A 1 277 ? 6.938 -11.341 -4.467 1.00 77.50 277 GLY A O 1
ATOM 2162 N N . HIS A 1 278 ? 4.899 -12.298 -4.554 1.00 73.25 278 HIS A N 1
ATOM 2163 C CA . HIS A 1 278 ? 5.271 -13.436 -5.391 1.00 73.25 278 HIS A CA 1
ATOM 2164 C C . HIS A 1 278 ? 4.402 -13.475 -6.655 1.00 73.25 278 HIS A C 1
ATOM 2166 O O . HIS A 1 278 ? 3.186 -13.268 -6.593 1.00 73.25 278 HIS A O 1
ATOM 2172 N N . THR A 1 279 ? 5.029 -13.754 -7.797 1.00 62.06 279 THR A N 1
ATOM 2173 C CA . THR A 1 279 ? 4.371 -14.142 -9.051 1.00 62.06 279 THR A CA 1
ATOM 2174 C C . THR A 1 279 ? 4.179 -15.659 -9.068 1.00 62.06 279 THR A C 1
ATOM 2176 O O . THR A 1 279 ? 5.036 -16.396 -8.575 1.00 62.06 279 THR A O 1
ATOM 2179 N N . GLN A 1 280 ? 3.089 -16.159 -9.654 1.00 53.69 280 GLN A N 1
ATOM 2180 C CA . GLN A 1 280 ? 3.008 -17.587 -9.986 1.00 53.69 280 GLN A CA 1
ATOM 2181 C C . GLN A 1 280 ? 3.599 -17.812 -11.380 1.00 53.69 280 GLN A C 1
ATOM 2183 O O . GLN A 1 280 ? 2.971 -17.523 -12.393 1.00 53.69 280 GLN A O 1
ATOM 2188 N N . VAL A 1 281 ? 4.846 -18.286 -11.420 1.00 42.09 281 VAL A N 1
ATOM 2189 C CA . VAL A 1 281 ? 5.600 -18.479 -12.665 1.00 42.09 281 VAL A CA 1
ATOM 2190 C C . VAL A 1 281 ? 5.027 -19.648 -13.468 1.00 42.09 281 VAL A C 1
ATOM 2192 O O . VAL A 1 281 ? 5.200 -20.813 -13.113 1.00 42.09 281 VAL A O 1
ATOM 2195 N N . THR A 1 282 ? 4.403 -19.342 -14.601 1.00 35.78 282 THR A N 1
ATOM 2196 C CA . THR A 1 282 ? 4.065 -20.325 -15.636 1.00 35.78 282 THR A CA 1
ATOM 2197 C C . THR A 1 282 ? 5.313 -20.692 -16.446 1.00 35.78 282 THR A C 1
ATOM 2199 O O . THR A 1 282 ? 5.663 -19.989 -17.388 1.00 35.78 282 THR A O 1
ATOM 2202 N N . ASN A 1 283 ? 5.982 -21.782 -16.057 1.00 33.28 283 ASN A N 1
ATOM 2203 C CA . ASN A 1 283 ? 6.993 -22.553 -16.804 1.00 33.28 283 ASN A CA 1
ATOM 2204 C C . ASN A 1 283 ? 7.750 -21.846 -17.960 1.00 33.28 283 ASN A C 1
ATOM 2206 O O . ASN A 1 283 ? 7.521 -22.152 -19.129 1.00 33.28 283 ASN A O 1
ATOM 2210 N N . SER A 1 284 ? 8.754 -21.017 -17.647 1.00 27.88 284 SER A N 1
ATOM 2211 C CA . SER A 1 284 ? 9.829 -20.682 -18.602 1.00 27.88 284 SER A CA 1
ATOM 2212 C C . SER A 1 284 ? 11.151 -20.346 -17.890 1.00 27.88 284 SER A C 1
ATOM 2214 O O . SER A 1 284 ? 11.393 -19.193 -17.546 1.00 27.88 284 SER A O 1
ATOM 2216 N N . HIS A 1 285 ? 11.997 -21.368 -17.706 1.00 27.28 285 HIS A N 1
ATOM 2217 C CA . HIS A 1 285 ? 13.308 -21.367 -17.028 1.00 27.28 285 HIS A CA 1
ATOM 2218 C C . HIS A 1 285 ? 13.349 -20.903 -15.550 1.00 27.28 285 HIS A C 1
ATOM 2220 O O . HIS A 1 285 ? 12.783 -19.874 -15.187 1.00 27.28 285 HIS A O 1
ATOM 2226 N N . PRO A 1 286 ? 14.067 -21.629 -14.668 1.00 26.77 286 PRO A N 1
ATOM 2227 C CA . PRO A 1 286 ? 14.205 -21.245 -13.270 1.00 26.77 286 PRO A CA 1
ATOM 2228 C C . PRO A 1 286 ? 15.285 -20.167 -13.096 1.00 26.77 286 PRO A C 1
ATOM 2230 O O . PRO A 1 286 ? 16.448 -20.465 -12.820 1.00 26.77 286 PRO A O 1
ATOM 2233 N N . THR A 1 287 ? 14.891 -18.894 -13.141 1.00 26.95 287 THR A N 1
ATOM 2234 C CA . THR A 1 287 ? 15.496 -17.957 -12.184 1.00 26.95 287 THR A CA 1
ATOM 2235 C C . THR A 1 287 ? 15.173 -18.449 -10.766 1.00 26.95 287 THR A C 1
ATOM 2237 O O . THR A 1 287 ? 14.103 -19.031 -10.554 1.00 26.95 287 THR A O 1
ATOM 2240 N N . PRO A 1 288 ? 16.068 -18.266 -9.778 1.00 26.17 288 PRO A N 1
ATOM 2241 C CA . PRO A 1 288 ? 15.815 -18.696 -8.408 1.00 26.17 288 PRO A CA 1
ATOM 2242 C C . PRO A 1 288 ? 14.740 -17.807 -7.770 1.00 26.17 288 PRO A C 1
ATOM 2244 O O . PRO A 1 288 ? 15.041 -16.834 -7.077 1.00 26.17 288 PRO A O 1
ATOM 2247 N N . ALA A 1 289 ? 13.474 -18.147 -8.022 1.00 27.97 289 ALA A N 1
ATOM 2248 C CA . ALA A 1 289 ? 12.329 -17.570 -7.338 1.00 27.97 289 ALA A CA 1
ATOM 2249 C C . ALA A 1 289 ? 12.564 -17.706 -5.822 1.00 27.97 289 ALA A C 1
ATOM 2251 O O . ALA A 1 289 ? 12.822 -18.817 -5.348 1.00 27.97 289 ALA A O 1
ATOM 2252 N N . PRO A 1 290 ? 12.550 -16.599 -5.058 1.00 32.25 290 PRO A N 1
ATOM 2253 C CA . PRO A 1 290 ? 12.987 -16.619 -3.673 1.00 32.25 290 PRO A CA 1
ATOM 2254 C C . PRO A 1 290 ? 12.009 -17.448 -2.829 1.00 32.25 290 PRO A C 1
ATOM 2256 O O . PRO A 1 290 ? 10.873 -17.042 -2.601 1.00 32.25 290 PRO A O 1
ATOM 2259 N N . ASP A 1 291 ? 12.514 -18.616 -2.419 1.00 29.80 291 ASP A N 1
ATOM 2260 C CA . ASP A 1 291 ? 11.910 -19.755 -1.707 1.00 29.80 291 ASP A CA 1
ATOM 2261 C C . ASP A 1 291 ? 10.565 -19.512 -0.983 1.00 29.80 291 ASP A C 1
ATOM 2263 O O . ASP A 1 291 ? 10.395 -18.534 -0.252 1.00 29.80 291 ASP A O 1
ATOM 2267 N N . THR A 1 292 ? 9.617 -20.444 -1.130 1.00 31.34 292 THR A N 1
ATOM 2268 C CA . THR A 1 292 ? 8.155 -20.252 -0.965 1.00 31.34 292 THR A CA 1
ATOM 2269 C C . THR A 1 292 ? 7.661 -19.994 0.474 1.00 31.34 292 THR A C 1
ATOM 2271 O O . THR A 1 292 ? 6.458 -19.961 0.721 1.00 31.34 292 THR A O 1
ATOM 2274 N N . GLY A 1 293 ? 8.567 -19.783 1.432 1.00 31.89 293 GLY A N 1
ATOM 2275 C CA . GLY A 1 293 ? 8.284 -19.415 2.827 1.00 31.89 293 GLY A CA 1
ATOM 2276 C C . GLY A 1 293 ? 8.720 -17.995 3.223 1.00 31.89 293 GLY A C 1
ATOM 2277 O O . GLY A 1 293 ? 8.815 -17.688 4.414 1.00 31.89 293 GLY A O 1
ATOM 2278 N N . GLN A 1 294 ? 9.066 -17.123 2.271 1.00 35.22 294 GLN A N 1
ATOM 2279 C CA . GLN A 1 294 ? 9.710 -15.842 2.583 1.00 35.22 294 GLN A CA 1
ATOM 2280 C C . GLN A 1 294 ? 8.762 -14.749 3.105 1.00 35.22 294 GLN A C 1
ATOM 2282 O O . GLN A 1 294 ? 8.148 -13.993 2.356 1.00 35.22 294 GLN A O 1
ATOM 2287 N N . ARG A 1 295 ? 8.753 -14.582 4.437 1.00 36.81 295 ARG A N 1
ATOM 2288 C CA . ARG A 1 295 ? 8.131 -13.456 5.165 1.00 36.81 295 ARG A CA 1
ATOM 2289 C C . ARG A 1 295 ? 8.918 -12.146 4.980 1.00 36.81 295 ARG A C 1
ATOM 2291 O O . ARG A 1 295 ? 9.451 -11.574 5.935 1.00 36.81 295 ARG A O 1
ATOM 2298 N N . LEU A 1 296 ? 8.991 -11.686 3.733 1.00 42.12 296 LEU A N 1
ATOM 2299 C CA . LEU A 1 296 ? 9.612 -10.423 3.341 1.00 42.12 296 LEU A CA 1
ATOM 2300 C C . LEU A 1 296 ? 9.007 -9.249 4.129 1.00 42.12 296 LEU A C 1
ATOM 2302 O O . LEU A 1 296 ? 7.820 -9.244 4.471 1.00 42.12 296 LEU A O 1
ATOM 2306 N N . SER A 1 297 ? 9.846 -8.279 4.487 1.00 39.81 297 SER A N 1
ATOM 2307 C CA . SER A 1 297 ? 9.489 -7.176 5.385 1.00 39.81 297 SER A CA 1
ATOM 2308 C C . SER A 1 297 ? 10.260 -5.901 5.004 1.00 39.81 297 SER A C 1
ATOM 2310 O O . SER A 1 297 ? 11.428 -5.788 5.380 1.00 39.81 297 SER A O 1
ATOM 2312 N N . PRO A 1 298 ? 9.658 -4.957 4.253 1.00 46.47 298 PRO A N 1
ATOM 2313 C CA . PRO A 1 298 ? 10.278 -3.671 3.963 1.00 46.47 298 PRO A CA 1
ATOM 2314 C C . PRO A 1 298 ? 10.268 -2.775 5.207 1.00 46.47 298 PRO A C 1
ATOM 2316 O O . PRO A 1 298 ? 9.278 -2.725 5.941 1.00 46.47 298 PRO A O 1
ATOM 2319 N N . ALA A 1 299 ? 11.365 -2.057 5.431 1.00 48.72 299 ALA A N 1
ATOM 2320 C CA . ALA A 1 299 ? 11.429 -0.966 6.400 1.00 48.72 299 ALA A CA 1
ATOM 2321 C C . ALA A 1 299 ? 10.796 0.324 5.826 1.00 48.72 299 ALA A C 1
ATOM 2323 O O . ALA A 1 299 ? 10.590 0.410 4.612 1.00 48.72 299 ALA A O 1
ATOM 2324 N N . PRO A 1 300 ? 10.517 1.349 6.656 1.00 49.53 300 PRO A N 1
ATOM 2325 C CA . PRO A 1 300 ? 10.235 2.694 6.159 1.00 49.53 300 PRO A CA 1
ATOM 2326 C C . PRO A 1 300 ? 11.379 3.198 5.274 1.00 49.53 300 PRO A C 1
ATOM 2328 O O . PRO A 1 300 ? 12.545 2.942 5.574 1.00 49.53 300 PRO A O 1
ATOM 2331 N N . VAL A 1 301 ? 11.052 3.934 4.210 1.00 52.66 301 VAL A N 1
ATOM 2332 C CA . VAL A 1 301 ? 12.050 4.543 3.319 1.00 52.66 301 VAL A CA 1
ATOM 2333 C C . VAL A 1 301 ? 12.804 5.653 4.076 1.00 52.66 301 VAL A C 1
ATOM 2335 O O . VAL A 1 301 ? 12.179 6.644 4.457 1.00 52.66 301 VAL A O 1
ATOM 2338 N N . PRO A 1 302 ? 14.124 5.528 4.312 1.00 52.00 302 PRO A N 1
ATOM 2339 C CA . PRO A 1 302 ? 14.923 6.572 4.936 1.00 52.00 302 PRO A CA 1
ATOM 2340 C C . PRO A 1 302 ? 15.336 7.638 3.905 1.00 52.00 302 PRO A C 1
ATOM 2342 O O . PRO A 1 302 ? 15.422 7.344 2.709 1.00 52.00 302 PRO A O 1
ATOM 2345 N N . PRO A 1 303 ? 15.707 8.858 4.345 1.00 50.88 303 PRO A N 1
ATOM 2346 C CA . PRO A 1 303 ? 16.155 9.941 3.457 1.00 50.88 303 PRO A CA 1
ATOM 2347 C C . PRO A 1 303 ? 17.466 9.638 2.701 1.00 50.88 303 PRO A C 1
ATOM 2349 O O . PRO A 1 303 ? 17.899 10.428 1.873 1.00 50.88 303 PRO A O 1
ATOM 2352 N N . GLN A 1 304 ? 18.097 8.494 2.974 1.00 53.91 304 GLN A N 1
ATOM 2353 C CA . GLN A 1 304 ? 19.352 8.025 2.379 1.00 53.91 304 GLN A CA 1
ATOM 2354 C C . GLN A 1 304 ? 19.177 7.356 1.002 1.00 53.91 304 GLN A C 1
ATOM 2356 O O . GLN A 1 304 ? 20.163 6.939 0.404 1.00 53.91 304 GLN A O 1
ATOM 2361 N N . GLY A 1 305 ? 17.946 7.208 0.496 1.00 71.25 305 GLY A N 1
ATOM 2362 C CA . GLY A 1 305 ? 17.708 6.652 -0.843 1.00 71.25 305 GLY A CA 1
ATOM 2363 C C . GLY A 1 305 ? 17.870 5.128 -0.957 1.00 71.25 305 GLY A C 1
ATOM 2364 O O . GLY A 1 305 ? 18.083 4.623 -2.060 1.00 71.25 305 GLY A O 1
ATOM 2365 N N . ILE A 1 306 ? 17.740 4.388 0.152 1.00 79.56 306 ILE A N 1
ATOM 2366 C CA . ILE A 1 306 ? 17.891 2.922 0.212 1.00 79.56 306 ILE A CA 1
ATOM 2367 C C . ILE A 1 306 ? 16.668 2.279 0.880 1.00 79.56 306 ILE A C 1
ATOM 2369 O O . ILE A 1 306 ? 16.370 2.547 2.040 1.00 79.56 306 ILE A O 1
ATOM 2373 N N . LEU A 1 307 ? 15.991 1.377 0.172 1.00 81.62 307 LEU A N 1
ATOM 2374 C CA . LEU A 1 307 ? 14.984 0.473 0.721 1.00 81.62 307 LEU A CA 1
ATOM 2375 C C . LEU A 1 307 ? 15.666 -0.739 1.376 1.00 81.62 307 LEU A C 1
ATOM 2377 O O . LEU A 1 307 ? 16.440 -1.452 0.736 1.00 81.62 307 LEU A O 1
ATOM 2381 N N . TYR A 1 308 ? 15.332 -1.010 2.637 1.00 80.81 308 TYR A N 1
ATOM 2382 C CA . TYR A 1 308 ? 15.766 -2.214 3.351 1.00 80.81 308 TYR A CA 1
ATOM 2383 C C . TYR A 1 308 ? 14.662 -3.269 3.321 1.00 80.81 308 TYR A C 1
ATOM 2385 O O . TYR A 1 308 ? 13.522 -2.969 3.682 1.00 80.81 308 TYR A O 1
ATOM 2393 N N . VAL A 1 309 ? 14.995 -4.508 2.948 1.00 81.19 309 VAL A N 1
ATOM 2394 C CA . VAL A 1 309 ? 14.044 -5.632 2.898 1.00 81.19 309 VAL A CA 1
ATOM 2395 C C . VAL A 1 309 ? 14.589 -6.816 3.698 1.00 81.19 309 VAL A C 1
ATOM 2397 O O . VAL A 1 309 ? 15.528 -7.491 3.278 1.00 81.19 309 VAL A O 1
ATOM 2400 N N . GLY A 1 310 ? 14.001 -7.079 4.866 1.00 75.69 310 GLY A N 1
ATOM 2401 C CA . GLY A 1 310 ? 14.316 -8.257 5.680 1.00 75.69 310 GLY A CA 1
ATOM 2402 C C . GLY A 1 310 ? 13.633 -9.518 5.148 1.00 75.69 310 GLY A C 1
ATOM 2403 O O . GLY A 1 310 ? 12.470 -9.461 4.745 1.00 75.69 310 GLY A O 1
ATOM 2404 N N . TYR A 1 311 ? 14.333 -10.654 5.169 1.00 74.12 311 TYR A N 1
ATOM 2405 C CA . TYR A 1 311 ? 13.838 -11.971 4.751 1.00 74.12 311 TYR A CA 1
ATOM 2406 C C . TYR A 1 311 ? 14.459 -13.093 5.604 1.00 74.12 311 TYR A C 1
ATOM 2408 O O . TYR A 1 311 ? 15.321 -12.845 6.445 1.00 74.12 311 TYR A O 1
ATOM 2416 N N . SER A 1 312 ? 14.034 -14.345 5.411 1.00 72.38 312 SER A N 1
ATOM 2417 C CA . SER A 1 312 ? 14.396 -15.466 6.300 1.00 72.38 312 SER A CA 1
ATOM 2418 C C . SER A 1 312 ? 15.891 -15.813 6.363 1.00 72.38 312 SER A C 1
ATOM 2420 O O . SER A 1 312 ? 16.296 -16.495 7.301 1.00 72.38 312 SER A O 1
ATOM 2422 N N . ARG A 1 313 ? 16.714 -15.350 5.408 1.00 76.75 313 ARG A N 1
ATOM 2423 C CA . ARG A 1 313 ? 18.173 -15.581 5.388 1.00 76.75 313 ARG A CA 1
ATOM 2424 C C . ARG A 1 313 ? 19.013 -14.304 5.576 1.00 76.75 313 ARG A C 1
ATOM 2426 O O . ARG A 1 313 ? 20.236 -14.393 5.536 1.00 76.75 313 ARG A O 1
ATOM 2433 N N . GLY A 1 314 ? 18.406 -13.127 5.781 1.00 78.12 314 GLY A N 1
ATOM 2434 C CA . GLY A 1 314 ? 19.155 -11.878 5.982 1.00 78.12 314 GLY A CA 1
ATOM 2435 C C . GLY A 1 314 ? 18.367 -10.591 5.713 1.00 78.12 314 GLY A C 1
ATOM 2436 O O . GLY A 1 314 ? 17.145 -10.542 5.837 1.00 78.12 314 GLY A O 1
ATOM 2437 N N . ILE A 1 315 ? 19.086 -9.530 5.340 1.00 82.69 315 ILE A N 1
ATOM 2438 C CA . ILE A 1 315 ? 18.531 -8.223 4.960 1.00 82.69 315 ILE A CA 1
ATOM 2439 C C . ILE A 1 315 ? 19.149 -7.814 3.622 1.00 82.69 315 ILE A C 1
ATOM 2441 O O . ILE A 1 315 ? 20.368 -7.863 3.466 1.00 82.69 315 ILE A O 1
ATOM 2445 N N . LEU A 1 316 ? 18.313 -7.406 2.670 1.00 79.38 316 LEU A N 1
ATOM 2446 C CA . LEU A 1 316 ? 18.724 -6.801 1.405 1.00 79.38 316 LEU A CA 1
ATOM 2447 C C . LEU A 1 316 ? 18.684 -5.273 1.517 1.00 79.38 316 LEU A C 1
ATOM 2449 O O . LEU A 1 316 ? 17.806 -4.719 2.182 1.00 79.38 316 LEU A O 1
ATOM 2453 N N . GLN A 1 317 ? 19.616 -4.608 0.838 1.00 82.62 317 GLN A N 1
ATOM 2454 C CA . GLN A 1 317 ? 19.630 -3.159 0.637 1.00 82.62 317 GLN A CA 1
ATOM 2455 C C . GLN A 1 317 ? 19.447 -2.892 -0.857 1.00 82.62 317 GLN A C 1
ATOM 2457 O O . GLN A 1 317 ? 20.177 -3.456 -1.672 1.00 82.62 317 GLN A O 1
ATOM 2462 N N . ILE A 1 318 ? 18.456 -2.080 -1.217 1.00 81.00 318 ILE A N 1
ATOM 2463 C CA . ILE A 1 318 ? 18.063 -1.818 -2.605 1.00 81.00 318 ILE A CA 1
ATOM 2464 C C . ILE A 1 318 ? 17.987 -0.295 -2.786 1.00 81.00 318 ILE A C 1
ATOM 2466 O O . ILE A 1 318 ? 17.202 0.339 -2.082 1.00 81.00 318 ILE A O 1
ATOM 2470 N N . PRO A 1 319 ? 18.769 0.335 -3.681 1.00 83.00 319 PRO A N 1
ATOM 2471 C CA . PRO A 1 319 ? 18.633 1.768 -3.934 1.00 83.00 319 PRO A CA 1
ATOM 2472 C C . PRO A 1 319 ? 17.254 2.065 -4.547 1.00 83.00 319 PRO A C 1
ATOM 2474 O O . PRO A 1 319 ? 16.759 1.282 -5.358 1.00 83.00 319 PRO A O 1
ATOM 2477 N N . LEU A 1 320 ? 16.622 3.191 -4.186 1.00 81.19 320 LEU A N 1
ATOM 2478 C CA . LEU A 1 320 ? 15.252 3.506 -4.642 1.00 81.19 320 LEU A CA 1
ATOM 2479 C C . LEU A 1 320 ? 15.132 3.635 -6.171 1.00 81.19 320 LEU A C 1
ATOM 2481 O O . LEU A 1 320 ? 14.035 3.487 -6.712 1.00 81.19 320 LEU A O 1
ATOM 2485 N N . ALA A 1 321 ? 16.242 3.897 -6.861 1.00 82.19 321 ALA A N 1
ATOM 2486 C CA . ALA A 1 321 ? 16.376 3.839 -8.310 1.00 82.19 321 ALA A CA 1
ATOM 2487 C C . ALA A 1 321 ? 17.809 3.453 -8.706 1.00 82.19 321 ALA A C 1
ATOM 2489 O O . ALA A 1 321 ? 18.747 3.619 -7.927 1.00 82.19 321 ALA A O 1
ATOM 2490 N N . ASN A 1 322 ? 17.984 2.971 -9.937 1.00 82.19 322 ASN A N 1
ATOM 2491 C CA . ASN A 1 322 ? 19.297 2.703 -10.523 1.00 82.19 322 ASN A CA 1
ATOM 2492 C C . ASN A 1 322 ? 19.385 3.329 -11.921 1.00 82.19 322 ASN A C 1
ATOM 2494 O O . ASN A 1 322 ? 19.416 2.631 -12.935 1.00 82.19 322 ASN A O 1
ATOM 2498 N N . CYS A 1 323 ? 19.416 4.662 -11.963 1.00 83.06 323 CYS A N 1
ATOM 2499 C CA . CYS A 1 323 ? 19.370 5.434 -13.206 1.00 83.06 323 CYS A CA 1
ATOM 2500 C C . CYS A 1 323 ? 20.493 5.054 -14.195 1.00 83.06 323 CYS A C 1
ATOM 2502 O O . CYS A 1 323 ? 20.279 5.086 -15.403 1.00 83.06 323 CYS A O 1
ATOM 2504 N N . SER A 1 324 ? 21.642 4.569 -13.697 1.00 82.31 324 SER A N 1
ATOM 2505 C CA . SER A 1 324 ? 22.773 4.070 -14.504 1.00 82.31 324 SER A CA 1
ATOM 2506 C C . SER A 1 324 ? 22.443 2.883 -15.432 1.00 82.31 324 SER A C 1
ATOM 2508 O O . SER A 1 324 ? 23.216 2.556 -16.341 1.00 82.31 324 SER A O 1
ATOM 2510 N N . LEU A 1 325 ? 21.288 2.232 -15.240 1.00 78.81 325 LEU A N 1
ATOM 2511 C CA . LEU A 1 325 ? 20.755 1.246 -16.176 1.00 78.81 325 LEU A CA 1
ATOM 2512 C C . LEU A 1 325 ? 20.434 1.876 -17.544 1.00 78.81 325 LEU A C 1
ATOM 2514 O O . LEU A 1 325 ? 20.688 1.248 -18.574 1.00 78.81 325 LEU A O 1
ATOM 2518 N N . HIS A 1 326 ? 19.946 3.115 -17.561 1.00 80.94 326 HIS A N 1
ATOM 2519 C CA . HIS A 1 326 ? 19.498 3.815 -18.761 1.00 80.94 326 HIS A CA 1
ATOM 2520 C C . HIS A 1 326 ? 20.661 4.613 -19.368 1.00 80.94 326 HIS A C 1
ATOM 2522 O O . HIS A 1 326 ? 21.157 5.573 -18.776 1.00 80.94 326 HIS A O 1
ATOM 2528 N N . ARG A 1 327 ? 21.127 4.201 -20.551 1.00 77.31 327 ARG A N 1
ATOM 2529 C CA . ARG A 1 327 ? 22.308 4.776 -21.226 1.00 77.31 327 ARG A CA 1
ATOM 2530 C C . ARG A 1 327 ? 21.965 5.771 -22.330 1.00 77.31 327 ARG A C 1
ATOM 2532 O O . ARG A 1 327 ? 22.860 6.424 -22.858 1.00 77.31 327 ARG A O 1
ATOM 2539 N N . SER A 1 328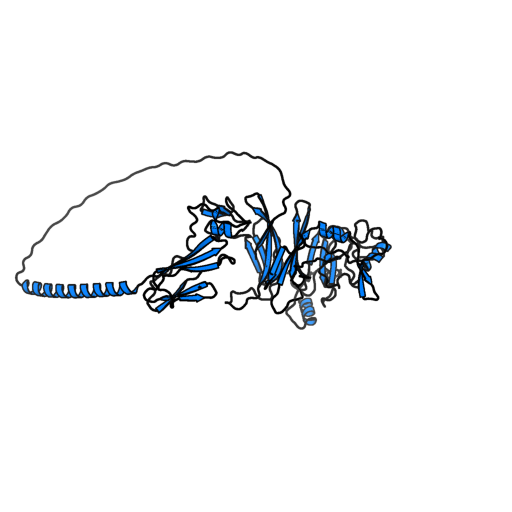 ? 20.690 5.904 -22.676 1.00 77.81 328 SER A N 1
ATOM 2540 C CA . SER A 1 328 ? 20.193 6.909 -23.614 1.00 77.81 328 SER A CA 1
ATOM 2541 C C . SER A 1 328 ? 19.092 7.757 -22.976 1.00 77.81 328 SER A C 1
ATOM 2543 O O . SER A 1 328 ? 18.390 7.311 -22.068 1.00 77.81 328 SER A O 1
ATOM 2545 N N . CYS A 1 329 ? 18.911 8.980 -23.481 1.00 80.75 329 CYS A N 1
ATOM 2546 C CA . CYS A 1 329 ? 17.823 9.859 -23.056 1.00 80.75 329 CYS A CA 1
ATOM 2547 C C . CYS A 1 329 ? 16.461 9.173 -23.187 1.00 80.75 329 CYS A C 1
ATOM 2549 O O . CYS A 1 329 ? 15.645 9.244 -22.274 1.00 80.75 329 CYS A O 1
ATOM 2551 N N . ALA A 1 330 ? 16.244 8.450 -24.289 1.00 79.94 330 ALA A N 1
ATOM 2552 C CA . ALA A 1 330 ? 14.989 7.760 -24.522 1.00 79.94 330 ALA A CA 1
ATOM 2553 C C . ALA A 1 330 ? 14.753 6.625 -23.515 1.00 79.94 330 ALA A C 1
ATOM 2555 O O . ALA A 1 330 ? 13.659 6.548 -22.974 1.00 79.94 330 ALA A O 1
ATOM 2556 N N . GLU A 1 331 ? 15.761 5.804 -23.189 1.00 79.56 331 GLU A N 1
ATOM 2557 C CA . GLU A 1 331 ? 15.648 4.805 -22.108 1.00 79.56 331 GLU A CA 1
ATOM 2558 C C . GLU A 1 331 ? 15.332 5.454 -20.754 1.00 79.56 331 GLU A C 1
ATOM 2560 O O . GLU A 1 331 ? 14.543 4.912 -19.986 1.00 79.56 331 GLU A O 1
ATOM 2565 N N . CYS A 1 332 ? 15.952 6.599 -20.462 1.00 83.56 332 CYS A N 1
ATOM 2566 C CA . CYS A 1 332 ? 15.812 7.311 -19.192 1.00 83.56 332 CYS A CA 1
ATOM 2567 C C . CYS A 1 332 ? 14.419 7.951 -19.040 1.00 83.56 332 CYS A C 1
ATOM 2569 O O . CYS A 1 332 ? 13.819 7.899 -17.969 1.00 83.56 332 CYS A O 1
ATOM 2571 N N . VAL A 1 333 ? 13.875 8.503 -20.129 1.00 84.69 333 VAL A N 1
ATOM 2572 C CA . VAL A 1 333 ? 12.526 9.086 -20.185 1.00 84.69 333 VAL A CA 1
ATOM 2573 C C . VAL A 1 333 ? 11.441 7.999 -20.240 1.00 84.69 333 VAL A C 1
ATOM 2575 O O . VAL A 1 333 ? 10.452 8.092 -19.516 1.00 84.69 333 VAL A O 1
ATOM 2578 N N . LEU A 1 334 ? 11.631 6.928 -21.022 1.00 82.19 334 LEU A N 1
ATOM 2579 C CA . LEU A 1 334 ? 10.688 5.800 -21.092 1.00 82.19 334 LEU A CA 1
ATOM 2580 C C . LEU A 1 334 ? 10.584 5.027 -19.770 1.00 82.19 334 LEU A C 1
ATOM 2582 O O . LEU A 1 334 ? 9.526 4.474 -19.483 1.00 82.19 334 LEU A O 1
ATOM 2586 N N . ALA A 1 335 ? 11.628 5.038 -18.935 1.00 82.25 335 ALA A N 1
ATOM 2587 C CA . ALA A 1 335 ? 11.581 4.455 -17.595 1.00 82.25 335 ALA A CA 1
ATOM 2588 C C . ALA A 1 335 ? 10.529 5.106 -16.677 1.00 82.25 335 ALA A C 1
ATOM 2590 O O . ALA A 1 335 ? 10.090 4.465 -15.722 1.00 82.25 335 ALA A O 1
ATOM 2591 N N . ARG A 1 336 ? 10.147 6.371 -16.940 1.00 84.62 336 ARG A N 1
ATOM 2592 C CA . ARG A 1 336 ? 9.192 7.177 -16.145 1.00 84.62 336 ARG A CA 1
ATOM 2593 C C . ARG A 1 336 ? 9.493 7.182 -14.635 1.00 84.62 336 ARG A C 1
ATOM 2595 O O . ARG A 1 336 ? 8.603 7.356 -13.806 1.00 84.62 336 ARG A O 1
ATOM 2602 N N . ASP A 1 337 ? 10.758 6.982 -14.268 1.00 84.88 337 ASP A N 1
ATOM 2603 C CA . ASP A 1 337 ? 11.196 6.868 -12.881 1.00 84.88 337 ASP A CA 1
ATOM 2604 C C . ASP A 1 337 ? 11.310 8.271 -12.257 1.00 84.88 337 ASP A C 1
ATOM 2606 O O . ASP A 1 337 ? 12.146 9.063 -12.701 1.00 84.88 337 ASP A O 1
ATOM 2610 N N . PRO A 1 338 ? 10.520 8.620 -11.222 1.00 85.06 338 PRO A N 1
ATOM 2611 C CA . PRO A 1 338 ? 10.531 9.964 -10.651 1.00 85.06 338 PRO A CA 1
ATOM 2612 C C . PRO A 1 338 ? 11.857 10.331 -9.969 1.00 85.06 338 PRO A C 1
ATOM 2614 O O . PRO A 1 338 ? 12.088 11.512 -9.712 1.00 85.06 338 PRO A O 1
ATOM 2617 N N . TYR A 1 339 ? 12.740 9.360 -9.711 1.00 84.56 339 TYR A N 1
ATOM 2618 C CA . TYR A 1 339 ? 14.092 9.598 -9.198 1.00 84.56 339 TYR A CA 1
ATOM 2619 C C . TYR A 1 339 ? 15.155 9.788 -10.302 1.00 84.56 339 TYR A C 1
ATOM 2621 O O . TYR A 1 339 ? 16.289 10.137 -9.978 1.00 84.56 339 TYR A O 1
ATOM 2629 N N . CYS A 1 340 ? 14.825 9.572 -11.583 1.00 86.62 340 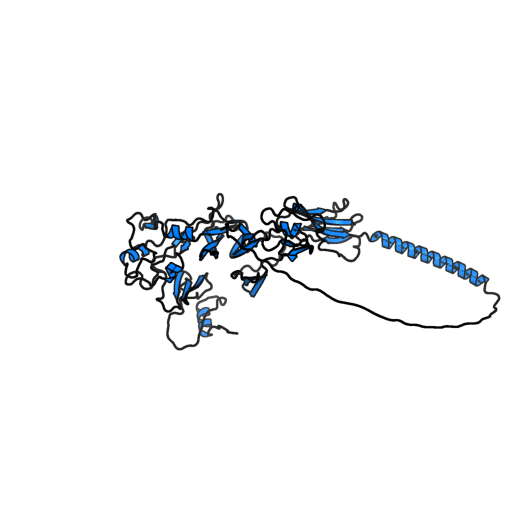CYS A N 1
ATOM 2630 C CA . CYS A 1 340 ? 15.770 9.649 -12.705 1.00 86.62 340 CYS A CA 1
ATOM 2631 C C . CYS A 1 340 ? 15.387 10.728 -13.729 1.00 86.62 340 CYS A C 1
ATOM 2633 O O . CYS A 1 340 ? 14.214 10.915 -14.045 1.00 86.62 340 CYS A O 1
ATOM 2635 N N . ALA A 1 341 ? 16.389 11.407 -14.286 1.00 86.19 341 ALA A N 1
ATOM 2636 C CA . ALA A 1 341 ? 16.255 12.373 -15.374 1.00 86.19 341 ALA A CA 1
ATOM 2637 C C . ALA A 1 341 ? 17.455 12.253 -16.339 1.00 86.19 341 ALA A C 1
ATOM 2639 O O . ALA A 1 341 ? 18.435 11.564 -16.056 1.00 86.19 341 ALA A O 1
ATOM 2640 N N . TRP A 1 342 ? 17.400 12.887 -17.507 1.00 84.81 342 TRP A N 1
ATOM 2641 C CA . TRP A 1 342 ? 18.496 12.867 -18.473 1.00 84.81 342 TRP A CA 1
ATOM 2642 C C . TRP A 1 342 ? 19.361 14.129 -18.389 1.00 84.81 342 TRP A C 1
ATOM 2644 O O . TRP A 1 342 ? 18.966 15.217 -18.826 1.00 84.81 342 TRP A O 1
ATOM 2654 N N . HIS A 1 343 ? 20.588 13.959 -17.897 1.00 82.19 343 HIS A N 1
ATOM 2655 C CA . HIS A 1 343 ? 21.580 15.017 -17.790 1.00 82.19 343 HIS A CA 1
ATOM 2656 C C . HIS A 1 343 ? 22.302 15.212 -19.134 1.00 82.19 343 HIS A C 1
ATOM 2658 O O . HIS A 1 343 ? 23.334 14.606 -19.435 1.00 82.19 343 HIS A O 1
ATOM 2664 N N . SER A 1 344 ? 21.726 16.080 -19.970 1.00 75.38 344 SER A N 1
ATOM 2665 C CA . SER A 1 344 ? 22.201 16.347 -21.338 1.00 75.38 344 SER A CA 1
ATOM 2666 C C . SER A 1 344 ? 23.689 16.730 -21.486 1.00 75.38 344 SER A C 1
ATOM 2668 O O . SER A 1 344 ? 24.267 16.294 -22.483 1.00 75.38 344 SER A O 1
ATOM 2670 N N . PRO A 1 345 ? 24.335 17.488 -20.569 1.00 74.62 345 PRO A N 1
ATOM 2671 C CA . PRO A 1 345 ? 25.754 17.847 -20.704 1.00 74.62 345 PRO A CA 1
ATOM 2672 C C . PRO A 1 345 ? 26.717 16.655 -20.617 1.00 74.62 345 PRO A C 1
ATOM 2674 O O . PRO A 1 345 ? 27.682 16.588 -21.373 1.00 74.62 345 PRO A O 1
ATOM 2677 N N . GLU A 1 346 ? 26.449 15.705 -19.720 1.00 71.81 346 GLU A N 1
ATOM 2678 C CA . GLU A 1 346 ? 27.296 14.521 -19.497 1.00 71.81 346 GLU A CA 1
ATOM 2679 C C . GLU A 1 346 ? 26.877 13.315 -20.347 1.00 71.81 346 GLU A C 1
ATOM 2681 O O . GLU A 1 346 ? 27.638 12.361 -20.487 1.00 71.81 346 GLU A O 1
ATOM 2686 N N . GLY A 1 347 ? 25.664 13.337 -20.908 1.00 73.25 347 GLY A N 1
ATOM 2687 C CA . GLY A 1 347 ? 25.117 12.214 -21.668 1.00 73.25 347 GLY A CA 1
ATOM 2688 C C . GLY A 1 347 ? 24.755 11.015 -20.786 1.00 73.25 347 GLY A C 1
ATOM 2689 O O . GLY A 1 347 ? 24.977 9.873 -21.186 1.00 73.25 347 GLY A O 1
ATOM 2690 N N . SER A 1 348 ? 24.222 11.268 -19.589 1.00 76.94 348 SER A N 1
ATOM 2691 C CA . SER A 1 348 ? 23.962 10.259 -18.557 1.00 76.94 348 SER A CA 1
ATOM 2692 C C . SER A 1 348 ? 22.567 10.411 -17.931 1.00 76.94 348 SER A C 1
ATOM 2694 O O . SER A 1 348 ? 22.005 11.505 -17.860 1.00 76.94 348 SER A O 1
ATOM 2696 N N . CYS A 1 349 ? 21.980 9.303 -17.469 1.00 75.12 349 CYS A N 1
ATOM 2697 C CA . CYS A 1 349 ? 20.727 9.319 -16.711 1.00 75.12 349 CYS A CA 1
ATOM 2698 C C . CYS A 1 349 ? 21.045 9.547 -15.219 1.00 75.12 349 CYS A C 1
ATOM 2700 O O . CYS A 1 349 ? 21.521 8.639 -14.534 1.00 75.12 349 CYS A O 1
ATOM 2702 N N . GLN A 1 350 ? 20.832 10.777 -14.743 1.00 73.75 350 GLN A N 1
ATOM 2703 C CA . GLN A 1 350 ? 21.154 11.296 -13.403 1.00 73.75 350 GLN A CA 1
ATOM 2704 C C . GLN A 1 350 ? 20.056 12.273 -12.933 1.00 73.75 350 GLN A C 1
ATOM 2706 O O . GLN A 1 350 ? 19.073 12.506 -13.625 1.00 73.75 350 GLN A O 1
ATOM 2711 N N . SER A 1 351 ? 20.176 12.886 -11.760 1.00 58.41 351 SER A N 1
ATOM 2712 C CA . SER A 1 351 ? 19.144 13.789 -11.228 1.00 58.41 351 SER A CA 1
ATOM 2713 C C . SER A 1 351 ? 19.224 15.236 -11.768 1.00 58.41 351 SER A C 1
ATOM 2715 O O . SER A 1 351 ? 19.451 16.149 -10.977 1.00 58.41 351 SER A O 1
ATOM 2717 N N . ALA A 1 352 ? 19.042 15.473 -13.083 1.00 61.03 352 ALA A N 1
ATOM 2718 C CA . ALA A 1 352 ? 18.852 16.831 -13.646 1.00 61.03 352 ALA A CA 1
ATOM 2719 C C . ALA A 1 352 ? 18.291 16.911 -15.099 1.00 61.03 352 ALA A C 1
ATOM 2721 O O . ALA A 1 352 ? 18.379 15.972 -15.885 1.00 61.03 352 ALA A O 1
ATOM 2722 N N . TRP A 1 353 ? 17.774 18.103 -15.441 1.00 63.94 353 TRP A N 1
ATOM 2723 C CA . TRP A 1 353 ? 17.294 18.635 -16.741 1.00 63.94 353 TRP A CA 1
ATOM 2724 C C . TRP A 1 353 ? 16.051 18.049 -17.423 1.00 63.94 353 TRP A C 1
ATOM 2726 O O . TRP A 1 353 ? 15.123 18.823 -17.651 1.00 63.94 353 TRP A O 1
ATOM 2736 N N . LEU A 1 354 ? 16.008 16.772 -17.820 1.00 72.19 354 LEU A N 1
ATOM 2737 C CA . LEU A 1 354 ? 14.896 16.260 -18.649 1.00 72.19 354 LEU A CA 1
ATOM 2738 C C . LEU A 1 354 ? 14.240 15.009 -18.059 1.00 72.19 354 LEU A C 1
ATOM 2740 O O . LEU A 1 354 ? 14.878 13.973 -17.914 1.00 72.19 354 LEU A O 1
ATOM 2744 N N . GLN A 1 355 ? 12.947 15.099 -17.756 1.00 82.50 355 GLN A N 1
ATOM 2745 C CA . GLN A 1 355 ? 12.156 14.035 -17.141 1.00 82.50 355 GLN A CA 1
ATOM 2746 C C . GLN A 1 355 ? 10.692 14.173 -17.580 1.00 82.50 355 GLN A C 1
ATOM 2748 O O . GLN A 1 355 ? 10.123 15.258 -17.483 1.00 82.50 355 GLN A O 1
ATOM 2753 N N . ASP A 1 356 ? 10.075 13.075 -18.013 1.00 81.44 356 ASP A N 1
ATOM 2754 C CA . ASP A 1 356 ? 8.633 12.984 -18.266 1.00 81.44 356 ASP A CA 1
ATOM 2755 C C . ASP A 1 356 ? 8.112 11.666 -17.682 1.00 81.44 356 ASP A C 1
ATOM 2757 O O . ASP A 1 356 ? 8.365 10.588 -18.212 1.00 81.44 356 ASP A O 1
ATOM 2761 N N . ILE A 1 357 ? 7.410 11.768 -16.554 1.00 82.25 357 ILE A N 1
ATOM 2762 C CA . ILE A 1 357 ? 6.845 10.630 -15.813 1.00 82.25 357 ILE A CA 1
ATOM 2763 C C . ILE A 1 357 ? 5.445 10.268 -16.341 1.00 82.25 357 ILE A C 1
ATOM 2765 O O . ILE A 1 357 ? 5.021 9.120 -16.240 1.00 82.25 357 ILE A O 1
ATOM 2769 N N . GLU A 1 358 ? 4.726 11.231 -16.925 1.00 80.38 358 GLU A N 1
ATOM 2770 C CA . GLU A 1 358 ? 3.323 11.067 -17.319 1.00 80.38 358 GLU A CA 1
ATOM 2771 C C . GLU A 1 358 ? 3.208 10.367 -18.674 1.00 80.38 358 GLU A C 1
ATOM 2773 O O . GLU A 1 358 ? 2.540 9.336 -18.796 1.00 80.38 358 GLU A O 1
ATOM 2778 N N . THR A 1 359 ? 3.878 10.907 -19.698 1.00 78.31 359 THR A N 1
ATOM 2779 C CA . THR A 1 359 ? 3.793 10.388 -21.072 1.00 78.31 359 THR A CA 1
ATOM 2780 C C . THR A 1 359 ? 5.038 9.617 -21.499 1.00 78.31 359 THR A C 1
ATOM 2782 O O . THR A 1 359 ? 4.965 8.827 -22.441 1.00 78.31 359 THR A O 1
ATOM 2785 N N . GLY A 1 360 ? 6.153 9.760 -20.774 1.00 77.69 360 GLY A N 1
ATOM 2786 C CA . GLY A 1 360 ? 7.438 9.136 -21.101 1.00 77.69 360 GLY A CA 1
ATOM 2787 C C . GLY A 1 360 ? 7.858 9.383 -22.548 1.00 77.69 360 GLY A C 1
ATOM 2788 O O . GLY A 1 360 ? 8.310 8.451 -23.206 1.00 77.69 360 GLY A O 1
ATOM 2789 N N . ASN A 1 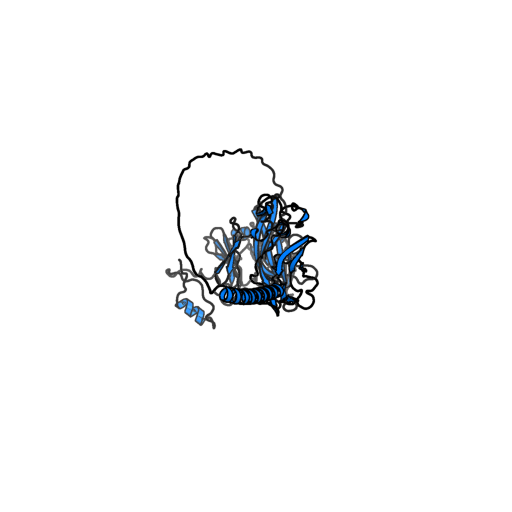361 ? 7.637 10.593 -23.069 1.00 80.81 361 ASN A N 1
ATOM 2790 C CA . ASN A 1 361 ? 7.759 10.921 -24.485 1.00 80.81 361 ASN A CA 1
ATOM 2791 C C . ASN A 1 361 ? 9.220 11.224 -24.889 1.00 80.81 361 ASN A C 1
ATOM 2793 O O . ASN A 1 361 ? 9.729 12.318 -24.606 1.00 80.81 361 ASN A O 1
ATOM 2797 N N . PRO A 1 362 ? 9.899 10.324 -25.630 1.00 76.06 362 PRO A N 1
ATOM 2798 C CA . PRO A 1 362 ? 11.297 10.504 -26.009 1.00 76.06 362 PRO A CA 1
ATOM 2799 C C . PRO A 1 362 ? 11.490 11.508 -27.157 1.00 76.06 362 PRO A C 1
ATOM 2801 O O . PRO A 1 362 ? 12.630 11.818 -27.496 1.00 76.06 362 PRO A O 1
ATOM 2804 N N . ALA A 1 363 ? 10.425 12.073 -27.745 1.00 76.31 363 ALA A N 1
ATOM 2805 C CA . ALA A 1 363 ? 10.552 13.182 -28.698 1.00 76.31 363 ALA A CA 1
ATOM 2806 C C . ALA A 1 363 ? 11.106 14.467 -28.049 1.00 76.31 363 ALA A C 1
ATOM 2808 O O . ALA A 1 363 ? 11.596 15.343 -28.758 1.00 76.31 363 ALA A O 1
ATOM 2809 N N . SER A 1 364 ? 11.066 14.554 -26.714 1.00 73.19 364 SER A N 1
ATOM 2810 C CA . SER A 1 364 ? 11.718 15.603 -25.921 1.00 73.19 364 SER A CA 1
ATOM 2811 C C . SER A 1 364 ? 13.253 15.493 -25.882 1.00 73.19 364 SER A C 1
ATOM 2813 O O . SER A 1 364 ? 13.930 16.453 -25.516 1.00 73.19 364 SER A O 1
ATOM 2815 N N . CYS A 1 365 ? 13.824 14.349 -26.277 1.00 75.94 365 CYS A N 1
ATOM 2816 C CA . CYS A 1 365 ? 15.264 14.114 -26.231 1.00 75.94 365 CYS A CA 1
ATOM 2817 C C . CYS A 1 365 ? 16.036 14.862 -27.337 1.00 75.94 365 CYS A C 1
ATOM 2819 O O . CYS A 1 365 ? 15.629 14.840 -28.504 1.00 75.94 365 CYS A O 1
ATOM 2821 N N . PRO A 1 366 ? 17.210 15.450 -27.026 1.00 69.62 366 PRO A N 1
ATOM 2822 C CA . PRO A 1 366 ? 18.021 16.153 -28.014 1.00 69.62 366 PRO A CA 1
ATOM 2823 C C . PRO A 1 366 ? 18.573 15.194 -29.082 1.00 69.62 366 PRO A C 1
ATOM 2825 O O . PRO A 1 366 ? 19.360 14.283 -28.801 1.00 69.62 366 PRO A O 1
ATOM 2828 N N . ARG A 1 367 ? 18.193 15.437 -30.342 1.00 60.25 367 ARG A N 1
ATOM 2829 C CA . ARG A 1 367 ? 18.670 14.701 -31.524 1.00 60.25 367 ARG A CA 1
ATOM 2830 C C . ARG A 1 367 ? 20.147 15.020 -31.802 1.00 60.25 367 ARG A C 1
ATOM 2832 O O . ARG A 1 367 ? 20.446 15.877 -32.625 1.00 60.25 367 ARG A O 1
ATOM 2839 N N . GLY A 1 368 ? 21.074 14.345 -31.118 1.00 51.72 368 GLY A N 1
ATOM 2840 C CA . GLY A 1 368 ? 22.505 14.550 -31.383 1.00 51.72 368 GLY A CA 1
ATOM 2841 C C . GLY A 1 368 ? 23.508 13.621 -30.694 1.00 51.72 368 GLY A C 1
ATOM 2842 O O . GLY A 1 368 ? 24.540 13.340 -31.294 1.00 51.72 368 GLY A O 1
ATOM 2843 N N . ARG A 1 369 ? 23.258 13.144 -29.461 1.00 45.69 369 ARG A N 1
ATOM 2844 C CA . ARG A 1 369 ? 24.255 12.328 -28.717 1.00 45.69 369 ARG A CA 1
ATOM 2845 C C . ARG A 1 369 ? 23.723 11.072 -28.018 1.00 45.69 369 ARG A C 1
ATOM 2847 O O . ARG A 1 369 ? 24.513 10.198 -27.688 1.00 45.69 369 ARG A O 1
ATOM 2854 N N . SER A 1 370 ? 22.411 10.921 -27.845 1.00 43.81 370 SER A N 1
ATOM 2855 C CA . SER A 1 370 ? 21.804 9.772 -27.147 1.00 43.81 370 SER A CA 1
ATOM 2856 C C . SER A 1 370 ? 21.609 8.527 -28.029 1.00 43.81 370 SER A C 1
ATOM 2858 O O . SER A 1 370 ? 20.559 7.889 -27.971 1.00 43.81 370 SER A O 1
ATOM 2860 N N . ALA A 1 371 ? 22.599 8.169 -28.850 1.00 44.81 371 ALA A N 1
ATOM 2861 C CA . ALA A 1 371 ? 22.603 6.863 -29.506 1.00 44.81 371 ALA A CA 1
ATOM 2862 C C . ALA A 1 371 ? 22.818 5.777 -28.439 1.00 44.81 371 ALA A C 1
ATOM 2864 O O . ALA A 1 371 ? 23.809 5.819 -27.711 1.00 44.81 371 ALA A O 1
ATOM 2865 N N . ALA A 1 372 ? 21.898 4.814 -28.331 1.00 45.97 372 ALA A N 1
ATOM 2866 C CA . ALA A 1 372 ? 22.034 3.700 -27.396 1.00 45.97 372 ALA A CA 1
ATOM 2867 C C . ALA A 1 372 ? 23.244 2.836 -27.794 1.00 45.97 372 ALA A C 1
ATOM 2869 O O . ALA A 1 372 ? 23.180 2.046 -28.737 1.00 45.97 372 ALA A O 1
ATOM 2870 N N . MET A 1 373 ? 24.369 3.034 -27.101 1.00 46.03 373 MET A N 1
ATOM 2871 C CA . MET A 1 373 ? 25.625 2.317 -27.331 1.00 46.03 373 MET A CA 1
ATOM 2872 C C . MET A 1 373 ? 25.399 0.818 -27.041 1.00 46.03 373 MET A C 1
ATOM 2874 O O . MET A 1 373 ? 25.147 0.481 -25.877 1.00 46.03 373 MET A O 1
ATOM 2878 N N . PRO A 1 374 ? 25.446 -0.085 -28.045 1.00 51.69 374 PRO A N 1
ATOM 2879 C CA . PRO A 1 374 ? 24.981 -1.461 -27.873 1.00 51.69 374 PRO A CA 1
ATOM 2880 C C . PRO A 1 374 ? 25.713 -2.194 -26.747 1.00 51.69 374 PRO A C 1
ATOM 2882 O O . PRO A 1 374 ? 26.944 -2.193 -26.690 1.00 51.69 374 PRO A O 1
ATOM 2885 N N . ARG A 1 375 ? 24.963 -2.856 -25.855 1.00 54.91 375 ARG A N 1
ATOM 2886 C CA . ARG A 1 375 ? 25.506 -3.566 -24.678 1.00 54.91 375 ARG A CA 1
ATOM 2887 C C . ARG A 1 375 ? 26.155 -4.927 -25.013 1.00 54.91 375 ARG A C 1
ATOM 2889 O O . ARG A 1 375 ? 26.016 -5.869 -24.242 1.00 54.91 375 ARG A O 1
ATOM 2896 N N . ALA A 1 376 ? 26.882 -5.018 -26.128 1.00 46.59 376 ALA A N 1
ATOM 2897 C CA . ALA A 1 376 ? 27.883 -6.054 -26.402 1.00 46.59 376 ALA A CA 1
ATOM 2898 C C . ALA A 1 376 ? 28.748 -5.666 -27.617 1.00 46.59 376 ALA A C 1
ATOM 2900 O O . ALA A 1 376 ? 28.228 -5.504 -28.716 1.00 46.59 376 ALA A O 1
ATOM 2901 N N . TRP A 1 377 ? 30.067 -5.596 -27.434 1.00 50.84 377 TRP A N 1
ATOM 2902 C CA . TRP A 1 377 ? 31.042 -5.874 -28.494 1.00 50.84 377 TRP A CA 1
ATOM 2903 C C . TRP A 1 377 ? 31.858 -7.073 -28.012 1.00 50.84 377 TRP A C 1
ATOM 2905 O O . TRP A 1 377 ? 32.464 -6.996 -26.946 1.00 50.84 377 TRP A O 1
ATOM 2915 N N . GLY A 1 378 ? 31.837 -8.172 -28.770 1.00 45.09 378 GLY A N 1
ATOM 2916 C CA . GLY A 1 378 ? 32.582 -9.393 -28.451 1.00 45.09 378 GLY A CA 1
ATOM 2917 C C . GLY A 1 378 ? 31.735 -10.667 -28.425 1.00 45.09 378 GLY A C 1
ATOM 2918 O O . GLY A 1 378 ? 31.243 -11.071 -27.376 1.00 45.09 378 GLY A O 1
ATOM 2919 N N . LEU A 1 379 ? 31.680 -11.358 -29.564 1.00 46.06 379 LEU A N 1
ATOM 2920 C CA . LEU A 1 379 ? 32.218 -12.719 -29.586 1.00 46.06 379 LEU A CA 1
ATOM 2921 C C . LEU A 1 379 ? 33.624 -12.611 -30.201 1.00 46.06 379 LEU A C 1
ATOM 2923 O O . LEU A 1 379 ? 33.740 -12.040 -31.288 1.00 46.06 379 LEU A O 1
ATOM 2927 N N . PRO A 1 380 ? 34.682 -13.098 -29.537 1.00 46.22 380 PRO A N 1
ATOM 2928 C CA . PRO A 1 380 ? 35.946 -13.403 -30.197 1.00 46.22 380 PRO A CA 1
ATOM 2929 C C . PRO A 1 380 ? 35.800 -14.614 -31.134 1.00 46.22 380 PRO A C 1
ATOM 2931 O O . PRO A 1 380 ? 34.930 -15.452 -30.922 1.00 46.22 380 PRO A O 1
ATOM 2934 N N . GLU A 1 381 ? 36.696 -14.691 -32.119 1.00 51.75 381 GLU A N 1
ATOM 2935 C CA . GLU A 1 381 ? 36.941 -15.840 -33.009 1.00 51.75 381 GLU A CA 1
ATOM 2936 C C . GLU A 1 381 ? 35.748 -16.331 -33.856 1.00 51.75 381 GLU A C 1
ATOM 2938 O O . GLU A 1 381 ? 34.993 -17.231 -33.497 1.00 51.75 381 GLU A O 1
ATOM 2943 N N . ASP A 1 382 ? 35.649 -15.727 -35.048 1.00 56.12 382 ASP A N 1
ATOM 2944 C CA . ASP A 1 382 ? 35.365 -16.386 -36.334 1.00 56.12 382 ASP A CA 1
ATOM 2945 C C . ASP A 1 382 ? 34.727 -17.798 -36.261 1.00 56.12 382 ASP A C 1
ATOM 2947 O O . ASP A 1 382 ? 35.431 -18.814 -36.274 1.00 56.12 382 ASP A O 1
ATOM 2951 N N . PRO A 1 383 ? 33.382 -17.885 -36.206 1.00 54.62 383 PRO A N 1
ATOM 2952 C CA . PRO A 1 383 ? 32.697 -19.157 -36.025 1.00 54.62 383 PRO A CA 1
ATOM 2953 C C . PRO A 1 383 ? 32.843 -20.067 -37.251 1.00 54.62 383 PRO A C 1
ATOM 2955 O O . PRO A 1 383 ? 32.454 -19.713 -38.367 1.00 54.62 383 PRO A O 1
ATOM 2958 N N . THR A 1 384 ? 33.348 -21.284 -37.041 1.00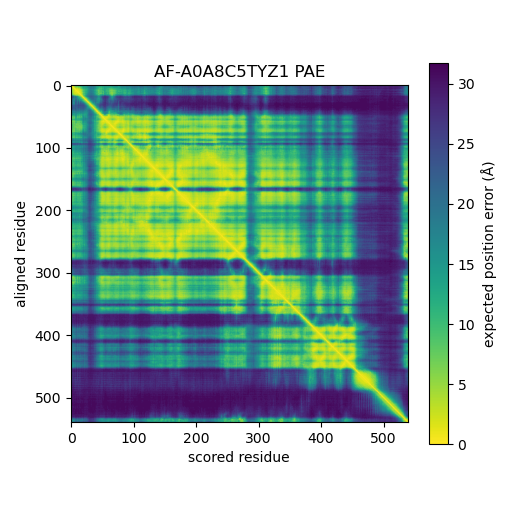 57.59 384 THR A N 1
ATOM 2959 C CA . THR A 1 384 ? 33.485 -22.284 -38.108 1.00 57.59 384 THR A CA 1
ATOM 2960 C C . THR A 1 384 ? 32.116 -22.764 -38.624 1.00 57.59 384 THR A C 1
ATOM 2962 O O . THR A 1 384 ? 31.105 -22.651 -37.919 1.00 57.59 384 THR A O 1
ATOM 2965 N N . PRO A 1 385 ? 32.032 -23.307 -39.857 1.00 59.81 385 PRO A N 1
ATOM 2966 C CA . PRO A 1 385 ? 30.777 -23.829 -40.396 1.00 59.81 385 PRO A CA 1
ATOM 2967 C C . PRO A 1 385 ? 30.124 -24.863 -39.466 1.00 59.81 385 PRO A C 1
ATOM 2969 O O . PRO A 1 385 ? 30.799 -25.741 -38.932 1.00 59.81 385 PRO A O 1
ATOM 2972 N N . ASN A 1 386 ? 28.801 -24.774 -39.315 1.00 65.19 386 ASN A N 1
ATOM 2973 C CA . ASN A 1 386 ? 27.950 -25.556 -38.406 1.00 65.19 386 ASN A CA 1
ATOM 2974 C C . ASN A 1 386 ? 28.102 -25.268 -36.899 1.00 65.19 386 ASN A C 1
ATOM 2976 O O . ASN A 1 386 ? 27.496 -25.970 -36.089 1.00 65.19 386 ASN A O 1
ATOM 2980 N N . THR A 1 387 ? 28.834 -24.226 -36.493 1.00 77.06 387 THR A N 1
ATOM 2981 C CA . THR A 1 387 ? 28.771 -23.732 -35.104 1.00 77.06 387 THR A CA 1
ATOM 2982 C C . THR A 1 387 ? 27.394 -23.150 -34.767 1.00 77.06 387 THR A C 1
ATOM 2984 O O . THR A 1 387 ? 26.678 -22.641 -35.632 1.00 77.06 387 THR A O 1
ATOM 2987 N N . VAL A 1 388 ? 27.019 -23.218 -33.487 1.00 80.56 388 VAL A N 1
ATOM 2988 C CA . VAL A 1 388 ? 25.778 -22.635 -32.957 1.00 80.56 388 VAL A CA 1
ATOM 2989 C C . VAL A 1 388 ? 26.132 -21.412 -32.119 1.00 80.56 388 VAL A C 1
ATOM 2991 O O . VAL A 1 388 ? 26.742 -21.534 -31.059 1.00 80.56 388 VAL A O 1
ATOM 2994 N N . VAL A 1 389 ? 25.738 -20.234 -32.591 1.00 82.75 389 VAL A N 1
ATOM 2995 C CA . VAL A 1 389 ? 25.968 -18.946 -31.929 1.00 82.75 389 VAL A CA 1
ATOM 2996 C C . VAL A 1 389 ? 24.693 -18.517 -31.204 1.00 82.75 389 VAL A C 1
ATOM 2998 O O . VAL A 1 389 ? 23.601 -18.595 -31.763 1.00 82.75 389 VAL A O 1
ATOM 3001 N N . GLN A 1 390 ? 24.814 -18.047 -29.962 1.00 85.38 390 GLN A N 1
ATOM 3002 C CA . GLN A 1 390 ? 23.696 -17.502 -29.186 1.00 85.38 390 GLN A CA 1
ATOM 3003 C C . GLN A 1 390 ? 23.867 -15.992 -29.009 1.00 85.38 390 GLN A C 1
ATOM 3005 O O . GLN A 1 390 ? 24.868 -15.531 -28.462 1.00 85.38 390 GLN A O 1
ATOM 3010 N N . LEU A 1 391 ? 22.883 -15.225 -29.475 1.00 86.50 391 LEU A N 1
ATOM 3011 C CA . LEU A 1 391 ? 22.847 -13.767 -29.413 1.00 86.50 391 LEU A CA 1
ATOM 3012 C C . LEU A 1 391 ? 21.751 -13.343 -28.418 1.00 86.50 391 LEU A C 1
ATOM 3014 O O . LEU A 1 391 ? 20.572 -13.333 -28.782 1.00 86.50 391 LEU A O 1
ATOM 3018 N N . PRO A 1 392 ? 22.082 -13.045 -27.149 1.00 84.69 392 PRO A N 1
ATOM 3019 C CA . PRO A 1 392 ? 21.078 -12.688 -26.150 1.00 84.69 392 PRO A CA 1
ATOM 3020 C C . PRO A 1 392 ? 20.470 -11.306 -26.418 1.00 84.69 392 PRO A C 1
ATOM 3022 O O . PRO A 1 392 ? 21.141 -10.405 -26.921 1.00 84.69 392 PRO A O 1
ATOM 3025 N N . CYS A 1 393 ? 19.208 -11.104 -26.029 1.00 84.81 393 CYS A N 1
ATOM 3026 C CA . CYS A 1 393 ? 18.588 -9.777 -26.026 1.00 84.81 393 CYS A CA 1
ATOM 3027 C C . CYS A 1 393 ? 18.170 -9.349 -24.608 1.00 84.81 393 CYS A C 1
ATOM 3029 O O . CYS A 1 393 ? 17.164 -9.837 -24.090 1.00 84.81 393 CYS A O 1
ATOM 3031 N N . PRO A 1 394 ? 18.909 -8.428 -23.959 1.00 79.44 394 PRO A N 1
ATOM 3032 C CA . PRO A 1 394 ? 18.570 -7.947 -22.621 1.00 79.44 394 PRO A CA 1
ATOM 3033 C C . PRO A 1 394 ? 17.211 -7.226 -22.563 1.00 79.44 394 PRO A C 1
ATOM 3035 O O . PRO A 1 394 ? 17.077 -6.087 -23.011 1.00 79.44 394 PRO A O 1
ATOM 3038 N N . ARG A 1 395 ? 16.195 -7.851 -21.951 1.00 76.44 395 ARG A N 1
ATOM 3039 C CA . ARG A 1 395 ? 14.920 -7.174 -21.659 1.00 76.44 395 ARG A CA 1
ATOM 3040 C C . ARG A 1 395 ? 15.111 -6.133 -20.547 1.00 76.44 395 ARG A C 1
ATOM 3042 O O . ARG A 1 395 ? 15.217 -6.486 -19.376 1.00 76.44 395 ARG A O 1
ATOM 3049 N N . HIS A 1 396 ? 15.160 -4.853 -20.921 1.00 70.50 396 HIS A N 1
ATOM 3050 C CA . HIS A 1 396 ? 15.291 -3.712 -19.999 1.00 70.50 396 HIS A CA 1
ATOM 3051 C C . HIS A 1 396 ? 13.955 -3.020 -19.675 1.00 70.50 396 HIS A C 1
ATOM 3053 O O . HIS A 1 396 ? 13.826 -2.423 -18.612 1.00 70.50 396 HIS A O 1
ATOM 3059 N N . SER A 1 397 ? 12.956 -3.143 -20.551 1.00 71.81 397 SER A N 1
ATOM 3060 C CA . SER A 1 397 ? 11.552 -2.796 -20.289 1.00 71.81 397 SER A CA 1
ATOM 3061 C C . SER A 1 397 ? 10.679 -4.048 -20.377 1.00 71.81 397 SER A C 1
ATOM 3063 O O . SER A 1 397 ? 10.893 -4.887 -21.256 1.00 71.81 397 SER A O 1
ATOM 3065 N N . ALA A 1 398 ? 9.692 -4.155 -19.484 1.00 69.56 398 ALA A N 1
ATOM 3066 C CA . ALA A 1 398 ? 8.653 -5.189 -19.504 1.00 69.56 398 ALA A CA 1
ATOM 3067 C C . ALA A 1 398 ? 7.412 -4.792 -20.334 1.00 69.56 398 ALA A C 1
ATOM 3069 O O . ALA A 1 398 ? 6.496 -5.599 -20.474 1.00 69.56 398 ALA A O 1
ATOM 3070 N N . LEU A 1 399 ? 7.372 -3.558 -20.854 1.00 73.69 399 LEU A N 1
ATOM 3071 C CA . LEU A 1 399 ? 6.287 -3.021 -21.686 1.00 73.69 399 LEU A CA 1
ATOM 3072 C C . LEU A 1 399 ? 6.680 -2.919 -23.170 1.00 73.69 399 LEU A C 1
ATOM 3074 O O . LEU A 1 399 ? 5.808 -2.894 -24.038 1.00 73.69 399 LEU A O 1
ATOM 3078 N N . ALA A 1 400 ? 7.980 -2.896 -23.473 1.00 79.69 400 ALA A N 1
ATOM 3079 C CA . ALA A 1 400 ? 8.488 -2.890 -24.838 1.00 79.69 400 ALA A CA 1
ATOM 3080 C C . ALA A 1 400 ? 8.252 -4.225 -25.565 1.00 79.69 400 ALA A C 1
ATOM 3082 O O . ALA A 1 400 ? 8.433 -5.309 -25.006 1.00 79.69 400 ALA A O 1
ATOM 3083 N N . THR A 1 401 ? 7.931 -4.144 -26.856 1.00 86.31 401 THR A N 1
ATOM 3084 C CA . THR A 1 401 ? 7.916 -5.297 -27.768 1.00 86.31 401 THR A CA 1
ATOM 3085 C C . THR A 1 401 ? 9.309 -5.499 -28.360 1.00 86.31 401 THR A C 1
ATOM 3087 O O . THR A 1 401 ? 9.888 -4.554 -28.891 1.00 86.31 401 THR A O 1
ATOM 3090 N N . TYR A 1 402 ? 9.845 -6.721 -28.286 1.00 86.81 402 TYR A N 1
ATOM 3091 C CA . TYR A 1 402 ? 11.193 -7.061 -28.759 1.00 86.81 402 TYR A CA 1
ATOM 3092 C C . TYR A 1 402 ? 11.146 -7.818 -30.087 1.00 86.81 402 TYR A C 1
ATOM 3094 O O . TYR A 1 402 ? 10.373 -8.761 -30.253 1.00 86.81 402 TYR A O 1
ATOM 3102 N N . SER A 1 403 ? 12.006 -7.422 -31.021 1.00 89.69 403 SER A N 1
ATOM 3103 C CA . SER A 1 403 ? 12.107 -7.975 -32.373 1.00 89.69 403 SER A CA 1
ATOM 3104 C C . SER A 1 403 ? 13.570 -8.122 -32.802 1.00 89.69 403 SER A C 1
ATOM 3106 O O . SER A 1 403 ? 14.450 -7.449 -32.266 1.00 89.69 403 SER A O 1
ATOM 3108 N N . TRP A 1 404 ? 13.841 -8.992 -33.776 1.00 89.81 404 TRP A N 1
ATOM 3109 C CA . TRP A 1 404 ? 15.183 -9.199 -34.325 1.00 89.81 404 TRP A CA 1
ATOM 3110 C C . TRP A 1 404 ? 15.241 -8.813 -35.801 1.00 89.81 404 TRP A C 1
ATOM 3112 O O . TRP A 1 404 ? 14.535 -9.388 -36.628 1.00 89.81 404 TRP A O 1
ATOM 3122 N N . GLN A 1 405 ? 16.131 -7.882 -36.134 1.00 89.38 405 GLN A N 1
ATOM 3123 C CA . GLN A 1 405 ? 16.556 -7.614 -37.506 1.00 89.38 405 GLN A CA 1
ATOM 3124 C C . GLN A 1 405 ? 17.752 -8.521 -37.822 1.00 89.38 405 GLN A C 1
ATOM 3126 O O . GLN A 1 405 ? 18.713 -8.574 -37.052 1.00 89.38 405 GLN A O 1
ATOM 3131 N N . GLN A 1 406 ? 17.671 -9.246 -38.936 1.00 86.75 406 GLN A N 1
ATOM 3132 C CA . GLN A 1 406 ? 18.637 -10.264 -39.366 1.00 86.75 406 GLN A CA 1
ATOM 3133 C C . GLN A 1 406 ? 18.969 -10.060 -40.860 1.00 86.75 406 GLN A C 1
ATOM 3135 O O . GLN A 1 406 ? 18.156 -9.461 -41.573 1.00 86.75 406 GLN A O 1
ATOM 3140 N N . PRO A 1 407 ? 20.102 -10.575 -41.376 1.00 81.44 407 PRO A N 1
ATOM 3141 C CA . PRO A 1 407 ? 20.370 -10.611 -42.814 1.00 81.44 407 PRO A CA 1
ATOM 3142 C C . PRO A 1 407 ? 19.275 -11.386 -43.564 1.00 81.44 407 PRO A C 1
ATOM 3144 O O . PRO A 1 407 ? 18.781 -12.398 -43.065 1.00 81.44 407 PRO A O 1
ATOM 3147 N N . GLY A 1 408 ? 18.907 -10.954 -44.776 1.00 70.94 408 GLY A N 1
ATOM 3148 C CA . GLY A 1 408 ? 17.788 -11.548 -45.532 1.00 70.94 408 GLY A CA 1
ATOM 3149 C C . GLY A 1 408 ? 17.920 -13.056 -45.803 1.00 70.94 408 GLY A C 1
ATOM 3150 O O . GLY A 1 408 ? 16.913 -13.758 -45.872 1.00 70.94 408 GLY A O 1
ATOM 3151 N N . SER A 1 409 ? 19.155 -13.559 -45.873 1.00 64.19 409 SER A N 1
ATOM 3152 C CA . SER A 1 409 ? 19.497 -14.971 -46.090 1.00 64.19 409 SER A CA 1
ATOM 3153 C C . SER A 1 409 ? 19.319 -15.878 -44.860 1.00 64.19 409 SER A C 1
ATOM 3155 O O . SER A 1 409 ? 19.504 -17.082 -44.972 1.00 64.19 409 SER A O 1
ATOM 3157 N N . SER A 1 410 ? 18.969 -15.335 -43.688 1.00 60.94 410 SER A N 1
ATOM 3158 C CA . SER A 1 410 ? 18.932 -16.082 -42.411 1.00 60.94 410 SER A CA 1
ATOM 3159 C C . SER A 1 410 ? 17.726 -17.015 -42.213 1.00 60.94 410 SER A C 1
ATOM 3161 O O . SER A 1 410 ? 17.700 -17.813 -41.270 1.00 60.94 410 SER A O 1
ATOM 3163 N N . ARG A 1 411 ? 16.707 -16.932 -43.081 1.00 64.06 411 ARG A N 1
ATOM 3164 C CA . ARG A 1 411 ? 15.455 -17.698 -42.956 1.00 64.06 411 ARG A CA 1
ATOM 3165 C C . ARG A 1 411 ? 15.705 -19.210 -43.007 1.00 64.06 411 ARG A C 1
ATOM 3167 O O . ARG A 1 411 ? 16.075 -19.743 -44.044 1.00 64.06 411 ARG A O 1
ATOM 3174 N N . GLY A 1 412 ? 15.409 -19.891 -41.898 1.00 67.56 412 GLY A N 1
ATOM 3175 C CA . GLY A 1 412 ? 15.504 -21.351 -41.754 1.00 67.56 412 GLY A CA 1
ATOM 3176 C C . GLY A 1 412 ? 16.663 -21.831 -40.875 1.00 67.56 412 GLY A C 1
ATOM 3177 O O . GLY A 1 412 ? 16.608 -22.950 -40.375 1.00 67.56 412 GLY A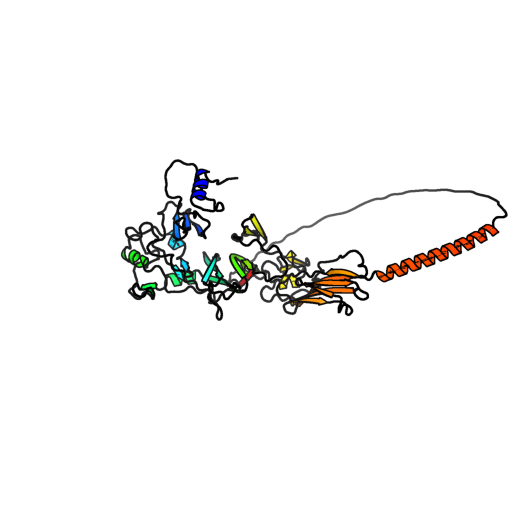 O 1
ATOM 3178 N N . HIS A 1 413 ? 17.663 -20.981 -40.614 1.00 75.44 413 HIS A N 1
ATOM 3179 C CA . HIS A 1 413 ? 18.846 -21.323 -39.808 1.00 75.44 413 HIS A CA 1
ATOM 3180 C C . HIS A 1 413 ? 18.950 -20.522 -38.497 1.00 75.44 413 HIS A C 1
ATOM 3182 O O . HIS A 1 413 ? 20.004 -20.499 -37.858 1.00 75.44 413 HIS A O 1
ATOM 3188 N N . THR A 1 414 ? 17.853 -19.883 -38.073 1.00 83.81 414 THR A N 1
ATOM 3189 C CA . THR A 1 414 ? 17.747 -19.200 -36.777 1.00 83.81 414 THR A CA 1
ATOM 3190 C C . THR A 1 414 ? 16.520 -19.650 -35.986 1.00 83.81 414 THR A C 1
ATOM 3192 O O . THR A 1 414 ? 15.474 -19.960 -36.557 1.00 83.81 414 THR A O 1
ATOM 3195 N N . ALA A 1 415 ? 16.647 -19.683 -34.658 1.00 85.69 415 ALA A N 1
ATOM 3196 C CA . ALA A 1 415 ? 15.569 -20.008 -33.725 1.00 85.69 415 ALA A CA 1
ATOM 3197 C C . ALA A 1 415 ? 15.546 -18.997 -32.570 1.00 85.69 415 ALA A C 1
ATOM 3199 O O . ALA A 1 415 ? 16.597 -18.583 -32.085 1.00 85.69 415 ALA A O 1
ATOM 3200 N N . LEU A 1 416 ? 14.356 -18.594 -32.121 1.00 86.75 416 LEU A N 1
ATOM 3201 C CA . LEU A 1 416 ? 14.186 -17.635 -31.027 1.00 86.75 416 LEU A CA 1
ATOM 3202 C C . LEU A 1 416 ? 13.769 -18.362 -29.744 1.00 86.75 416 LEU A C 1
ATOM 3204 O O . LEU A 1 416 ? 12.759 -19.066 -29.731 1.00 86.75 416 LEU A O 1
ATOM 3208 N N . LEU A 1 417 ? 14.536 -18.182 -28.671 1.00 85.19 417 LEU A N 1
ATOM 3209 C CA . LEU A 1 417 ? 14.243 -18.740 -27.349 1.00 85.19 417 LEU A CA 1
ATOM 3210 C C . LEU A 1 417 ? 13.212 -17.875 -26.577 1.00 85.19 417 LEU A C 1
ATOM 3212 O O . LEU A 1 417 ? 13.039 -16.694 -26.896 1.00 85.19 417 LEU A O 1
ATOM 3216 N N . PRO A 1 418 ? 12.527 -18.412 -25.541 1.00 77.69 418 PRO A N 1
ATOM 3217 C CA . PRO A 1 418 ? 11.498 -17.682 -24.770 1.00 77.69 418 PRO A CA 1
ATOM 3218 C C . PRO A 1 418 ? 11.994 -16.444 -23.990 1.00 77.69 418 PRO A C 1
ATOM 3220 O O . PRO A 1 418 ? 11.202 -15.627 -23.510 1.00 77.69 418 PRO A O 1
ATOM 3223 N N . ASP A 1 419 ? 13.308 -16.297 -23.845 1.00 77.69 419 ASP A N 1
ATOM 3224 C CA . ASP A 1 419 ? 14.002 -15.138 -23.273 1.00 77.69 419 ASP A CA 1
ATOM 3225 C C . ASP A 1 419 ? 14.346 -14.053 -24.322 1.00 77.69 419 ASP A C 1
ATOM 3227 O O . ASP A 1 419 ? 14.875 -13.005 -23.960 1.00 77.69 419 ASP A O 1
ATOM 3231 N N . HIS A 1 420 ? 13.997 -14.279 -25.595 1.00 83.62 420 HIS A N 1
ATOM 3232 C CA . HIS A 1 420 ? 14.400 -13.536 -26.800 1.00 83.62 420 HIS A CA 1
ATOM 3233 C C . HIS A 1 420 ? 15.877 -13.672 -27.210 1.00 83.62 420 HIS A C 1
ATOM 3235 O O . HIS A 1 420 ? 16.335 -12.904 -28.064 1.00 83.62 420 HIS A O 1
ATOM 3241 N N . THR A 1 421 ? 16.617 -14.650 -26.684 1.00 86.38 421 THR A N 1
ATOM 3242 C CA . THR A 1 421 ? 17.933 -15.019 -27.225 1.00 86.38 421 THR A CA 1
ATOM 3243 C C . THR A 1 421 ? 17.760 -15.632 -28.615 1.00 86.38 421 THR A C 1
ATOM 3245 O O . THR A 1 421 ? 17.006 -16.591 -28.801 1.00 86.38 421 THR A O 1
ATOM 3248 N N . LEU A 1 422 ? 18.446 -15.069 -29.610 1.00 87.88 422 LEU A N 1
ATOM 3249 C CA . LEU A 1 422 ? 18.451 -15.575 -30.978 1.00 87.88 422 LEU A CA 1
ATOM 3250 C C . LEU A 1 422 ? 19.583 -16.589 -31.145 1.00 87.88 422 LEU A C 1
ATOM 3252 O O . LEU A 1 422 ? 20.761 -16.252 -31.039 1.00 87.88 422 LEU A O 1
ATOM 3256 N N . VAL A 1 423 ? 19.220 -17.832 -31.434 1.00 87.81 423 VAL A N 1
ATOM 3257 C CA . VAL A 1 423 ? 20.147 -18.895 -31.818 1.00 87.81 423 VAL A CA 1
ATOM 3258 C C . VAL A 1 423 ? 20.362 -18.822 -33.328 1.00 87.81 423 VAL A C 1
ATOM 3260 O O . VAL A 1 423 ? 19.393 -18.790 -34.087 1.00 87.81 423 VAL A O 1
ATOM 3263 N N . VAL A 1 424 ? 21.620 -18.809 -33.764 1.00 86.00 424 VAL A N 1
ATOM 3264 C CA . VAL A 1 424 ? 22.040 -18.749 -35.170 1.00 86.00 424 VAL A CA 1
ATOM 3265 C C . VAL A 1 424 ? 22.932 -19.952 -35.466 1.00 86.00 424 VAL A C 1
ATOM 3267 O O . VAL A 1 424 ? 23.956 -20.140 -34.812 1.00 86.00 424 VAL A O 1
ATOM 3270 N N . ILE A 1 425 ? 22.554 -20.773 -36.447 1.00 83.88 425 ILE A N 1
ATOM 3271 C CA . ILE A 1 425 ? 23.376 -21.890 -36.929 1.00 83.88 425 ILE A CA 1
ATOM 3272 C C . ILE A 1 425 ? 24.221 -21.377 -38.097 1.00 83.88 425 ILE A C 1
ATOM 3274 O O . ILE A 1 425 ? 23.683 -20.914 -39.103 1.00 83.88 425 ILE A O 1
ATOM 3278 N N . MET A 1 426 ? 25.544 -21.430 -37.964 1.00 77.12 426 MET A N 1
ATOM 3279 C CA . MET A 1 426 ? 26.467 -20.802 -38.909 1.00 77.12 426 MET A CA 1
ATOM 3280 C C . MET A 1 426 ? 26.587 -21.604 -40.209 1.00 77.12 426 MET A C 1
ATOM 3282 O O . MET A 1 426 ? 27.126 -22.708 -40.251 1.00 77.12 426 MET A O 1
ATOM 3286 N N . GLN A 1 427 ? 26.084 -21.007 -41.285 1.00 75.56 427 GLN A N 1
ATOM 3287 C CA . GLN A 1 427 ? 26.009 -21.534 -42.649 1.00 75.56 427 GLN A CA 1
ATOM 3288 C C . GLN A 1 427 ? 26.484 -20.454 -43.639 1.00 75.56 427 GLN A C 1
ATOM 3290 O O . GLN A 1 427 ? 26.639 -19.283 -43.273 1.00 75.56 427 GLN A O 1
ATOM 3295 N N . GLN A 1 428 ? 26.714 -20.815 -44.906 1.00 71.50 428 GLN A N 1
ATOM 3296 C CA . GLN A 1 428 ? 27.062 -19.816 -45.925 1.00 71.50 428 GLN A CA 1
ATOM 3297 C C . GLN A 1 428 ? 25.931 -18.783 -46.069 1.00 71.50 428 GLN A C 1
ATOM 3299 O O . GLN A 1 428 ? 24.762 -19.139 -46.168 1.00 71.50 428 GLN A O 1
ATOM 3304 N N . GLY A 1 429 ? 26.280 -17.494 -46.054 1.00 72.50 429 GLY A N 1
ATOM 3305 C CA . GLY A 1 429 ? 25.307 -16.394 -46.099 1.00 72.50 429 GLY A CA 1
ATOM 3306 C C . GLY A 1 429 ? 24.718 -15.966 -44.745 1.00 72.50 429 GLY A C 1
ATOM 3307 O O . GLY A 1 429 ? 23.974 -14.990 -44.716 1.00 72.50 429 GLY A O 1
ATOM 3308 N N . MET A 1 430 ? 25.074 -16.620 -43.630 1.00 76.19 430 MET A N 1
ATOM 3309 C CA . MET A 1 430 ? 24.621 -16.223 -42.280 1.00 76.19 430 MET A CA 1
ATOM 3310 C C . MET A 1 430 ? 25.418 -15.060 -41.670 1.00 76.19 430 MET A C 1
ATOM 3312 O O . MET A 1 430 ? 24.998 -14.488 -40.665 1.00 76.19 430 MET A O 1
ATOM 3316 N N . ALA A 1 431 ? 26.561 -14.706 -42.255 1.00 77.12 431 ALA A N 1
ATOM 3317 C CA . ALA A 1 431 ? 27.396 -13.596 -41.811 1.00 77.12 431 ALA A CA 1
ATOM 3318 C C . ALA A 1 431 ? 26.724 -12.229 -42.037 1.00 77.12 431 ALA A C 1
ATOM 3320 O O . ALA A 1 431 ? 25.997 -12.030 -43.011 1.00 77.12 431 ALA A O 1
ATOM 3321 N N . GLY A 1 432 ? 26.996 -11.271 -41.148 1.00 79.88 432 GLY A N 1
ATOM 3322 C CA . GLY A 1 432 ? 26.445 -9.917 -41.207 1.00 79.88 432 GLY A CA 1
ATOM 3323 C C . GLY A 1 432 ? 25.916 -9.391 -39.871 1.00 79.88 432 GLY A C 1
ATOM 3324 O O . GLY A 1 432 ? 26.259 -9.886 -38.797 1.00 79.88 432 GLY A O 1
ATOM 3325 N N . SER A 1 433 ? 25.078 -8.355 -39.965 1.00 84.88 433 SER A N 1
ATOM 3326 C CA . SER A 1 433 ? 24.566 -7.577 -38.832 1.00 84.88 433 SER A CA 1
ATOM 3327 C C . SER A 1 433 ? 23.257 -8.151 -38.285 1.00 84.88 433 SER A C 1
ATOM 3329 O O . SER A 1 433 ? 22.264 -8.242 -39.008 1.00 84.88 433 SER A O 1
ATOM 3331 N N . TYR A 1 434 ? 23.246 -8.470 -36.992 1.00 86.19 434 TYR A N 1
ATOM 3332 C CA . TYR A 1 434 ? 22.067 -8.905 -36.241 1.00 86.19 434 TYR A CA 1
ATOM 3333 C C . TYR A 1 434 ? 21.756 -7.871 -35.159 1.00 86.19 434 TYR A C 1
ATOM 3335 O O . TYR A 1 434 ? 22.630 -7.527 -34.362 1.00 86.19 434 TYR A O 1
ATOM 3343 N N . LYS A 1 435 ? 20.524 -7.360 -35.104 1.00 88.38 435 LYS A N 1
ATOM 3344 C CA . LYS A 1 435 ? 20.121 -6.331 -34.130 1.00 88.38 435 LYS A CA 1
ATOM 3345 C C . LYS A 1 435 ? 18.861 -6.751 -33.395 1.00 88.38 435 LYS A C 1
ATOM 3347 O O . LYS A 1 435 ? 17.837 -6.983 -34.036 1.00 88.38 435 LYS A O 1
ATOM 3352 N N . CYS A 1 436 ? 18.916 -6.772 -32.066 1.00 88.06 436 CYS A N 1
ATOM 3353 C CA . CYS A 1 436 ? 17.701 -6.809 -31.265 1.00 88.06 436 CYS A CA 1
ATOM 3354 C C . CYS A 1 436 ? 17.174 -5.384 -31.099 1.00 88.06 436 CYS A C 1
ATOM 3356 O O . CYS A 1 436 ? 17.916 -4.474 -30.712 1.00 88.06 436 CYS A O 1
ATOM 3358 N N . VAL A 1 437 ? 15.897 -5.194 -31.402 1.00 88.12 437 VAL A N 1
ATOM 3359 C CA . VAL A 1 437 ? 15.228 -3.898 -31.476 1.00 88.12 437 VAL A CA 1
ATOM 3360 C C . VAL A 1 437 ? 13.975 -3.932 -30.611 1.00 88.12 437 VAL A C 1
ATOM 3362 O O . VAL A 1 437 ? 13.116 -4.800 -30.786 1.00 88.12 437 VAL A O 1
ATOM 3365 N N . ALA A 1 438 ? 13.888 -2.985 -29.681 1.00 84.88 438 ALA A N 1
ATOM 3366 C CA . ALA A 1 438 ? 12.741 -2.779 -28.809 1.00 84.88 438 ALA A CA 1
ATOM 3367 C C . ALA A 1 438 ? 11.882 -1.619 -29.324 1.00 84.88 438 ALA A C 1
ATOM 3369 O O . ALA A 1 438 ? 12.416 -0.610 -29.792 1.00 84.88 438 ALA A O 1
ATOM 3370 N N . THR A 1 439 ? 10.562 -1.755 -29.199 1.00 85.06 439 THR A N 1
ATOM 3371 C CA . THR A 1 439 ? 9.583 -0.716 -29.537 1.00 85.06 439 THR A CA 1
ATOM 3372 C C . THR A 1 439 ? 8.611 -0.508 -28.378 1.00 85.06 439 THR A C 1
ATOM 3374 O O . THR A 1 439 ? 7.994 -1.462 -27.902 1.00 85.06 439 THR A O 1
ATOM 3377 N N . GLU A 1 440 ? 8.448 0.739 -27.938 1.00 82.00 440 GLU A N 1
ATOM 3378 C CA . GLU A 1 440 ? 7.553 1.138 -26.847 1.00 82.00 440 GLU A CA 1
ATOM 3379 C C . GLU A 1 440 ? 7.033 2.564 -27.088 1.00 82.00 440 GLU A C 1
ATOM 3381 O O . GLU A 1 440 ? 7.791 3.439 -27.502 1.00 82.00 440 GLU A O 1
ATOM 3386 N N . ASN A 1 441 ? 5.736 2.813 -26.864 1.00 74.19 441 ASN A N 1
ATOM 3387 C CA . ASN A 1 441 ? 5.087 4.120 -27.084 1.00 74.19 441 ASN A CA 1
ATOM 3388 C C . ASN A 1 441 ? 5.358 4.742 -28.480 1.00 74.19 441 ASN A C 1
ATOM 3390 O O . ASN A 1 441 ? 5.448 5.958 -28.627 1.00 74.19 441 ASN A O 1
ATOM 3394 N N . GLY A 1 442 ? 5.528 3.905 -29.513 1.00 75.69 442 GLY A N 1
ATOM 3395 C CA . GLY A 1 442 ? 5.873 4.322 -30.882 1.00 75.69 442 GLY A CA 1
ATOM 3396 C C . GLY A 1 442 ? 7.355 4.658 -31.110 1.00 75.69 442 GLY A C 1
ATOM 3397 O O . GLY A 1 442 ? 7.781 4.786 -32.257 1.00 75.69 442 GLY A O 1
ATOM 3398 N N . PHE A 1 443 ? 8.167 4.745 -30.056 1.00 79.62 443 PHE A N 1
ATOM 3399 C CA . PHE A 1 443 ? 9.615 4.902 -30.160 1.00 79.62 443 PHE A CA 1
ATOM 3400 C C . PHE A 1 443 ? 10.304 3.542 -30.305 1.00 79.62 443 PHE A C 1
ATOM 3402 O O . PHE A 1 443 ? 9.864 2.549 -29.733 1.00 79.62 443 PHE A O 1
ATOM 3409 N N . THR A 1 444 ? 11.388 3.491 -31.082 1.00 82.69 444 THR A N 1
ATOM 3410 C CA . THR A 1 444 ? 12.088 2.248 -31.437 1.00 82.69 444 THR A CA 1
ATOM 3411 C C . THR A 1 444 ? 13.597 2.420 -31.279 1.00 82.69 444 THR A C 1
ATOM 3413 O O . THR A 1 444 ? 14.162 3.373 -31.816 1.00 82.69 444 THR A O 1
ATOM 3416 N N . TRP A 1 445 ? 14.262 1.504 -30.568 1.00 78.25 445 TRP A N 1
ATOM 3417 C CA . TRP A 1 445 ? 15.703 1.567 -30.302 1.00 78.25 445 TRP A CA 1
ATOM 3418 C C . TRP A 1 445 ? 16.396 0.207 -30.410 1.00 78.25 445 TRP A C 1
ATOM 3420 O O . TRP A 1 445 ? 15.793 -0.849 -30.229 1.00 78.25 445 TRP A O 1
ATOM 3430 N N . THR A 1 446 ? 17.695 0.234 -30.717 1.00 80.81 446 THR A N 1
ATOM 3431 C CA . THR A 1 446 ? 18.534 -0.973 -30.741 1.00 80.81 446 THR A CA 1
ATOM 3432 C C . THR A 1 446 ? 19.007 -1.283 -29.324 1.00 80.81 446 THR A C 1
ATOM 3434 O O . THR A 1 446 ? 19.642 -0.447 -28.688 1.00 80.81 446 THR A O 1
ATOM 3437 N N . VAL A 1 447 ? 18.703 -2.485 -28.844 1.00 79.94 447 VAL A N 1
ATOM 3438 C CA . VAL A 1 447 ? 19.064 -2.984 -27.506 1.00 79.94 447 VAL A CA 1
ATOM 3439 C C . VAL A 1 447 ? 20.446 -3.638 -27.537 1.00 79.94 447 VAL A C 1
ATOM 3441 O O . VAL A 1 447 ? 21.298 -3.391 -26.683 1.00 79.94 447 VAL A O 1
ATOM 3444 N N . ALA A 1 448 ? 20.676 -4.458 -28.562 1.00 80.38 448 ALA A N 1
ATOM 3445 C CA . ALA A 1 448 ? 21.921 -5.176 -28.794 1.00 80.38 448 ALA A CA 1
ATOM 3446 C C . ALA A 1 448 ? 22.192 -5.275 -30.301 1.00 80.38 448 ALA A C 1
ATOM 3448 O O . ALA A 1 448 ? 21.259 -5.331 -31.106 1.00 80.38 448 ALA A O 1
ATOM 3449 N N . HIS A 1 449 ? 23.466 -5.281 -30.684 1.00 85.06 449 HIS A N 1
ATOM 3450 C CA . HIS A 1 449 ? 23.913 -5.303 -32.074 1.00 85.06 449 HIS A CA 1
ATOM 3451 C C . HIS A 1 449 ? 25.154 -6.185 -32.171 1.00 85.06 449 HIS A C 1
ATOM 3453 O O . HIS A 1 449 ? 26.167 -5.903 -31.539 1.00 85.06 449 HIS A O 1
ATOM 3459 N N . TYR A 1 450 ? 25.055 -7.238 -32.971 1.00 82.00 450 TYR A N 1
ATOM 3460 C CA . TYR A 1 450 ? 26.089 -8.238 -33.189 1.00 82.00 450 TYR A CA 1
ATOM 3461 C C . TYR A 1 450 ? 26.506 -8.235 -34.661 1.00 82.00 450 TYR A C 1
ATOM 3463 O O . TYR A 1 450 ? 25.712 -7.902 -35.546 1.00 82.00 450 TYR A O 1
ATOM 3471 N N . GLN A 1 451 ? 27.756 -8.605 -34.915 1.00 82.25 451 GLN A N 1
ATOM 3472 C CA . GLN A 1 451 ? 28.331 -8.764 -36.249 1.00 82.25 451 GLN A CA 1
ATOM 3473 C C . GLN A 1 451 ? 28.976 -10.146 -36.311 1.00 82.25 451 GLN A C 1
ATOM 3475 O O . GLN A 1 451 ? 29.800 -10.463 -35.455 1.00 82.25 451 GLN A O 1
ATOM 3480 N N . LEU A 1 452 ? 28.588 -10.964 -37.289 1.00 79.56 452 LEU A N 1
ATOM 3481 C CA . LEU A 1 452 ? 29.133 -12.311 -37.489 1.00 79.56 452 LEU A CA 1
ATOM 3482 C C . LEU A 1 452 ? 29.978 -12.353 -38.767 1.00 79.56 452 LEU A C 1
ATOM 3484 O O . LEU A 1 452 ? 29.518 -11.914 -39.822 1.00 79.56 452 LEU A O 1
ATOM 3488 N N . GLY A 1 453 ? 31.209 -12.863 -38.655 1.00 69.31 453 GLY A N 1
ATOM 3489 C CA . GLY A 1 453 ? 32.162 -13.022 -39.759 1.00 69.31 453 GLY A CA 1
ATOM 3490 C C . GLY A 1 453 ? 31.888 -14.244 -40.646 1.00 69.31 453 GLY A C 1
ATOM 3491 O O . GLY A 1 453 ? 30.984 -15.034 -40.376 1.00 69.31 453 GLY A O 1
ATOM 3492 N N . ASN A 1 454 ? 32.675 -14.398 -41.719 1.00 62.03 454 ASN A N 1
ATOM 3493 C CA . ASN A 1 454 ? 32.619 -15.554 -42.622 1.00 62.03 454 ASN A CA 1
ATOM 3494 C C . ASN A 1 454 ? 34.032 -16.071 -42.939 1.00 62.03 454 ASN A C 1
ATOM 3496 O O . ASN A 1 454 ? 34.646 -15.702 -43.943 1.00 62.03 454 ASN A O 1
ATOM 3500 N N . SER A 1 455 ? 34.551 -16.928 -42.069 1.00 55.38 455 SER A N 1
ATOM 3501 C CA . SER A 1 455 ? 35.970 -17.313 -42.005 1.00 55.38 455 SER A CA 1
ATOM 3502 C C . SER A 1 455 ? 36.441 -18.180 -43.182 1.00 55.38 455 SER A C 1
ATOM 3504 O O . SER A 1 455 ? 37.635 -18.240 -43.483 1.00 55.38 455 SER A O 1
ATOM 3506 N N . GLY A 1 456 ? 35.511 -18.857 -43.869 1.00 51.12 456 GLY A N 1
ATOM 3507 C CA . GLY A 1 456 ? 35.818 -19.906 -44.850 1.00 51.12 456 GLY A CA 1
ATOM 3508 C C . GLY A 1 456 ? 36.655 -19.455 -46.053 1.00 51.12 456 GLY A C 1
ATOM 3509 O O . GLY A 1 456 ? 37.437 -20.246 -46.573 1.00 51.12 456 GLY A O 1
ATOM 3510 N N . ALA A 1 457 ? 36.546 -18.189 -46.472 1.00 49.50 457 ALA A N 1
ATOM 3511 C CA . ALA A 1 457 ? 37.292 -17.671 -47.622 1.00 49.50 457 ALA A CA 1
ATOM 3512 C C . ALA A 1 457 ? 38.779 -17.408 -47.313 1.00 49.50 457 ALA A C 1
ATOM 3514 O O . ALA A 1 457 ? 39.643 -17.636 -48.165 1.00 49.50 457 ALA A O 1
ATOM 3515 N N . PHE A 1 458 ? 39.097 -16.953 -46.095 1.00 47.75 458 PHE A N 1
ATOM 3516 C CA . PHE A 1 458 ? 40.467 -16.575 -45.732 1.00 47.75 458 PHE A CA 1
ATOM 3517 C C . PHE A 1 458 ? 41.402 -17.785 -45.697 1.00 47.75 458 PHE A C 1
ATOM 3519 O O . PHE A 1 458 ? 42.500 -17.713 -46.243 1.00 47.75 458 PHE A O 1
ATOM 3526 N N . VAL A 1 459 ? 40.944 -18.914 -45.143 1.00 53.91 459 VAL A N 1
ATOM 3527 C CA . VAL A 1 459 ? 41.728 -20.160 -45.082 1.00 53.91 459 VAL A CA 1
ATOM 3528 C C . VAL A 1 459 ? 42.030 -20.694 -46.485 1.00 53.91 459 VAL A C 1
ATOM 3530 O O . VAL A 1 459 ? 43.165 -21.069 -46.767 1.00 53.91 459 VAL A O 1
ATOM 3533 N N . THR A 1 460 ? 41.058 -20.676 -47.405 1.00 56.69 460 THR A N 1
ATOM 3534 C CA . THR A 1 460 ? 41.305 -21.112 -48.790 1.00 56.69 460 THR A CA 1
ATOM 3535 C C . THR A 1 460 ? 42.324 -20.229 -49.511 1.00 56.69 460 THR A C 1
ATOM 3537 O O . THR A 1 460 ? 43.187 -20.750 -50.213 1.00 56.69 460 THR A O 1
ATOM 3540 N N . VAL A 1 461 ? 42.276 -18.907 -49.311 1.00 63.19 461 VAL A N 1
ATOM 3541 C CA . VAL A 1 461 ? 43.198 -17.967 -49.970 1.00 63.19 461 VAL A CA 1
ATOM 3542 C C . VAL A 1 461 ? 44.611 -18.062 -49.390 1.00 63.19 461 VAL A C 1
ATOM 3544 O O . VAL A 1 461 ? 45.572 -18.089 -50.158 1.00 63.19 461 VAL A O 1
ATOM 3547 N N . THR A 1 462 ? 44.772 -18.176 -48.067 1.00 66.69 462 THR A N 1
ATOM 3548 C CA . THR A 1 462 ? 46.105 -18.328 -47.455 1.00 66.69 462 THR A CA 1
ATOM 3549 C C . THR A 1 462 ? 46.742 -19.676 -47.781 1.00 66.69 462 THR A C 1
ATOM 3551 O O . THR A 1 462 ? 47.941 -19.713 -48.053 1.00 66.69 462 THR A O 1
ATOM 3554 N N . VAL A 1 463 ? 45.966 -20.764 -47.854 1.00 73.00 463 VAL A N 1
ATOM 3555 C CA . VAL A 1 463 ? 46.468 -22.079 -48.293 1.00 73.00 463 VAL A CA 1
ATOM 3556 C C . VAL A 1 463 ? 46.876 -22.060 -49.773 1.00 73.00 463 VAL A C 1
ATOM 3558 O O . VAL A 1 463 ? 47.957 -22.550 -50.097 1.00 73.00 463 VAL A O 1
ATOM 3561 N N . LEU A 1 464 ? 46.096 -21.443 -50.674 1.00 75.50 464 LEU A N 1
ATOM 3562 C CA . LEU A 1 464 ? 46.503 -21.282 -52.081 1.00 75.50 464 LEU A CA 1
ATOM 3563 C C . LEU A 1 464 ? 47.746 -20.391 -52.243 1.00 75.50 464 LEU A C 1
ATOM 3565 O O . LEU A 1 464 ? 48.613 -20.702 -53.063 1.00 75.50 464 LEU A O 1
ATOM 3569 N N . LEU A 1 465 ? 47.876 -19.316 -51.461 1.00 80.06 465 LEU A N 1
ATOM 3570 C CA . LEU A 1 465 ? 49.076 -18.474 -51.470 1.00 80.06 465 LEU A CA 1
ATOM 3571 C C . LEU A 1 465 ? 50.299 -19.228 -50.930 1.00 80.06 465 LEU A C 1
ATOM 3573 O O . LEU A 1 465 ? 51.362 -19.168 -51.540 1.00 80.06 465 LEU A O 1
ATOM 3577 N N . ALA A 1 466 ? 50.157 -20.004 -49.854 1.00 82.94 466 ALA A N 1
ATOM 3578 C CA . ALA A 1 466 ? 51.239 -20.840 -49.335 1.00 82.94 466 ALA A CA 1
ATOM 3579 C C . ALA A 1 466 ? 51.673 -21.917 -50.347 1.00 82.94 466 ALA A C 1
ATOM 3581 O O . ALA A 1 466 ? 52.871 -22.114 -50.560 1.00 82.94 466 ALA A O 1
ATOM 3582 N N . LEU A 1 467 ? 50.725 -22.578 -51.020 1.00 88.81 467 LEU A N 1
ATOM 3583 C CA . LEU A 1 467 ? 51.010 -23.575 -52.058 1.00 88.81 467 LEU A CA 1
ATOM 3584 C C . LEU A 1 467 ? 51.681 -22.958 -53.295 1.00 88.81 467 LEU A C 1
ATOM 3586 O O . LEU A 1 467 ? 52.667 -23.494 -53.793 1.00 88.81 467 LEU A O 1
ATOM 3590 N N . THR A 1 468 ? 51.209 -21.806 -53.776 1.00 88.50 468 THR A N 1
ATOM 3591 C CA . THR A 1 468 ? 51.825 -21.142 -54.940 1.00 88.50 468 THR A CA 1
ATOM 3592 C C . THR A 1 468 ? 53.204 -20.560 -54.617 1.00 88.50 468 THR A C 1
ATOM 3594 O O . THR A 1 468 ? 54.124 -20.723 -55.419 1.00 88.50 468 THR A O 1
ATOM 3597 N N . LEU A 1 469 ? 53.405 -19.976 -53.429 1.00 91.38 469 LEU A N 1
ATOM 3598 C CA . LEU A 1 469 ? 54.718 -19.494 -52.976 1.00 91.38 469 LEU A CA 1
ATOM 3599 C C . LEU A 1 469 ? 55.722 -20.633 -52.743 1.00 91.38 469 LEU A C 1
ATOM 3601 O O . LEU A 1 469 ? 56.888 -20.487 -53.107 1.00 91.38 469 LEU A O 1
ATOM 3605 N N . THR A 1 470 ? 55.302 -21.775 -52.189 1.00 89.75 470 THR A N 1
ATOM 3606 C CA . THR A 1 470 ? 56.197 -22.935 -52.011 1.00 89.75 470 THR A CA 1
ATOM 3607 C C . THR A 1 470 ? 56.577 -23.575 -53.345 1.00 89.75 470 THR A C 1
ATOM 3609 O O . THR A 1 470 ? 57.758 -23.842 -53.561 1.00 89.75 470 THR A O 1
ATOM 3612 N N . VAL A 1 471 ? 55.639 -23.727 -54.288 1.00 91.56 471 VAL A N 1
ATOM 3613 C CA . VAL A 1 471 ? 55.951 -24.182 -55.657 1.00 91.56 471 VAL A CA 1
ATOM 3614 C C . VAL A 1 471 ? 56.907 -23.209 -56.359 1.00 91.56 471 VAL A C 1
ATOM 3616 O O . VAL A 1 471 ? 57.905 -23.647 -56.935 1.00 91.56 471 VAL A O 1
ATOM 3619 N N . ALA A 1 472 ? 56.674 -21.896 -56.261 1.00 90.06 472 ALA A N 1
ATOM 3620 C CA . ALA A 1 472 ? 57.571 -20.884 -56.819 1.00 90.06 472 ALA A CA 1
ATOM 3621 C C . ALA A 1 472 ? 58.978 -20.938 -56.192 1.00 90.06 472 ALA A C 1
ATOM 3623 O O . ALA A 1 472 ? 59.974 -20.875 -56.915 1.00 90.06 472 ALA A O 1
ATOM 3624 N N . ALA A 1 473 ? 59.079 -21.126 -54.872 1.00 89.19 473 ALA A N 1
ATOM 3625 C CA . ALA A 1 473 ? 60.354 -21.296 -54.178 1.00 89.19 473 ALA A CA 1
ATOM 3626 C C . ALA A 1 473 ? 61.086 -22.579 -54.611 1.00 89.19 473 ALA A C 1
ATOM 3628 O O . ALA A 1 473 ? 62.292 -22.539 -54.852 1.00 89.19 473 ALA A O 1
ATOM 3629 N N . CYS A 1 474 ? 60.381 -23.701 -54.785 1.00 86.50 474 CYS A N 1
ATOM 3630 C CA . CYS A 1 474 ? 60.964 -24.937 -55.311 1.00 86.50 474 CYS A CA 1
ATOM 3631 C C . CYS A 1 474 ? 61.493 -24.765 -56.745 1.00 86.50 474 CYS A C 1
ATOM 3633 O O . CYS A 1 474 ? 62.609 -25.197 -57.033 1.00 86.50 474 CYS A O 1
ATOM 3635 N N . LEU A 1 475 ? 60.747 -24.092 -57.628 1.00 87.31 475 LEU A N 1
ATOM 3636 C CA . LEU A 1 475 ? 61.196 -23.787 -58.993 1.00 87.31 475 LEU A CA 1
ATOM 3637 C C . LEU A 1 475 ? 62.419 -22.853 -58.998 1.00 87.31 475 LEU A C 1
ATOM 3639 O O . LEU A 1 475 ? 63.385 -23.109 -59.718 1.00 87.31 475 LEU A O 1
ATOM 3643 N N . ALA A 1 476 ? 62.429 -21.823 -58.146 1.00 83.81 476 ALA A N 1
ATOM 3644 C CA . ALA A 1 476 ? 63.574 -20.930 -57.980 1.00 83.81 476 ALA A CA 1
ATOM 3645 C C . ALA A 1 476 ? 64.816 -21.663 -57.435 1.00 83.81 476 ALA A C 1
ATOM 3647 O O . ALA A 1 476 ? 65.929 -21.411 -57.896 1.00 83.81 476 ALA A O 1
ATOM 3648 N N . LEU A 1 477 ? 64.645 -22.610 -56.505 1.00 82.31 477 LEU A N 1
ATOM 3649 C CA . LEU A 1 477 ? 65.731 -23.446 -55.983 1.00 82.31 477 LEU A CA 1
ATOM 3650 C C . LEU A 1 477 ? 66.277 -24.426 -57.030 1.00 82.31 477 LEU A C 1
ATOM 3652 O O . LEU A 1 477 ? 67.487 -24.647 -57.067 1.00 82.31 477 LEU A O 1
ATOM 3656 N N . LEU A 1 478 ? 65.432 -24.976 -57.908 1.00 79.31 478 LEU A N 1
ATOM 3657 C CA . LEU A 1 478 ? 65.874 -25.800 -59.040 1.00 79.31 478 LEU A CA 1
ATOM 3658 C C . LEU A 1 478 ? 66.687 -24.968 -60.046 1.00 79.31 478 LEU A C 1
ATOM 3660 O O . LEU A 1 478 ? 67.820 -25.332 -60.360 1.00 79.31 478 LEU A O 1
ATOM 3664 N N . ALA A 1 479 ? 66.179 -23.802 -60.457 1.00 76.81 479 ALA A N 1
ATOM 3665 C CA . ALA A 1 479 ? 66.907 -22.883 -61.336 1.00 76.81 479 ALA A CA 1
ATOM 3666 C C . ALA A 1 479 ? 68.237 -22.408 -60.714 1.00 76.81 479 ALA A C 1
ATOM 3668 O O . ALA A 1 479 ? 69.268 -22.367 -61.387 1.00 76.81 479 ALA A O 1
ATOM 3669 N N . CYS A 1 480 ? 68.247 -22.113 -59.410 1.00 70.81 480 CYS A N 1
ATOM 3670 C CA . CYS A 1 480 ? 69.457 -21.768 -58.663 1.00 70.81 480 CYS A CA 1
ATOM 3671 C C . CYS A 1 480 ? 70.455 -22.938 -58.615 1.00 70.81 480 CYS A C 1
ATOM 3673 O O . CYS A 1 480 ? 71.652 -22.735 -58.817 1.00 70.81 480 CYS A O 1
ATOM 3675 N N . ARG A 1 481 ? 69.984 -24.178 -58.428 1.00 70.94 481 ARG A N 1
ATOM 3676 C CA . ARG A 1 481 ? 70.826 -25.385 -58.431 1.00 70.94 481 ARG A CA 1
ATOM 3677 C C . ARG A 1 481 ? 71.520 -25.605 -59.775 1.00 70.94 481 ARG A C 1
ATOM 3679 O O . ARG A 1 481 ? 72.688 -25.994 -59.781 1.00 70.94 481 ARG A O 1
ATOM 3686 N N . ASP A 1 482 ? 70.858 -25.325 -60.894 1.00 64.81 482 ASP A N 1
ATOM 3687 C CA . ASP A 1 482 ? 71.484 -25.432 -62.216 1.00 64.81 482 ASP A CA 1
ATOM 3688 C C . ASP A 1 482 ? 72.422 -24.247 -62.528 1.00 64.81 482 ASP A C 1
ATOM 3690 O O . ASP A 1 482 ? 73.505 -24.459 -63.075 1.00 64.81 482 ASP A O 1
ATOM 3694 N N . GLN A 1 483 ? 72.117 -23.030 -62.060 1.00 62.22 483 GLN A N 1
ATOM 3695 C CA . GLN A 1 483 ? 73.067 -21.901 -62.089 1.00 62.22 483 GLN A CA 1
ATOM 3696 C C . GLN A 1 483 ? 74.321 -22.159 -61.228 1.00 62.22 483 GLN A C 1
ATOM 3698 O O . GLN A 1 483 ? 75.432 -21.794 -61.616 1.00 62.22 483 GLN A O 1
ATOM 3703 N N . LEU A 1 484 ? 74.180 -22.835 -60.084 1.00 57.88 484 LEU A N 1
ATOM 3704 C CA . LEU A 1 484 ? 75.300 -23.225 -59.221 1.00 57.88 484 LEU A CA 1
ATOM 3705 C C . LEU A 1 484 ? 76.154 -24.345 -59.839 1.00 57.88 484 LEU A C 1
ATOM 3707 O O . LEU A 1 484 ? 77.378 -24.287 -59.723 1.00 57.88 484 LEU A O 1
ATOM 3711 N N . LYS A 1 485 ? 75.555 -25.304 -60.565 1.00 55.44 485 LYS A N 1
ATOM 3712 C CA . LYS A 1 485 ? 76.317 -26.245 -61.416 1.00 55.44 485 LYS A CA 1
ATOM 3713 C C . LYS A 1 485 ? 77.105 -25.506 -62.502 1.00 55.44 485 LYS A C 1
ATOM 3715 O O . LYS A 1 485 ? 78.267 -25.825 -62.729 1.00 55.44 485 LYS A O 1
ATOM 3720 N N . ALA A 1 486 ? 76.501 -24.508 -63.152 1.00 53.19 486 ALA A N 1
ATOM 3721 C CA . ALA A 1 486 ? 77.167 -23.723 -64.194 1.00 53.19 486 ALA A CA 1
ATOM 3722 C C . ALA A 1 486 ? 78.338 -22.872 -63.657 1.00 53.19 486 ALA A C 1
ATOM 3724 O O . ALA A 1 486 ? 79.297 -22.619 -64.383 1.00 53.19 486 ALA A O 1
ATOM 3725 N N . ARG A 1 487 ? 78.291 -22.455 -62.383 1.00 52.34 487 ARG A N 1
ATOM 3726 C CA . ARG A 1 487 ? 79.316 -21.614 -61.736 1.00 52.34 487 ARG A CA 1
ATOM 3727 C C . ARG A 1 487 ? 80.353 -22.369 -60.894 1.00 52.34 487 ARG A C 1
ATOM 3729 O O . ARG A 1 487 ? 81.167 -21.727 -60.239 1.00 52.34 487 ARG A O 1
ATOM 3736 N N . SER A 1 488 ? 80.410 -23.704 -60.927 1.00 46.38 488 SER A N 1
ATOM 3737 C CA . SER A 1 488 ? 81.402 -24.473 -60.149 1.00 46.38 488 SER A CA 1
ATOM 3738 C C . SER A 1 488 ? 82.811 -24.541 -60.778 1.00 46.38 488 SER A C 1
ATOM 3740 O O . SER A 1 488 ? 83.599 -25.425 -60.434 1.00 46.38 488 SER A O 1
ATOM 3742 N N . LYS A 1 489 ? 83.149 -23.631 -61.704 1.00 47.31 489 LYS A N 1
ATOM 3743 C CA . LYS A 1 489 ? 84.501 -23.440 -62.256 1.00 47.31 489 LYS A CA 1
ATOM 3744 C C . LYS A 1 489 ? 84.941 -21.984 -62.078 1.00 47.31 489 LYS A C 1
ATOM 3746 O O . LYS A 1 489 ? 84.172 -21.071 -62.348 1.00 47.31 489 LYS A O 1
ATOM 3751 N N . VAL A 1 490 ? 86.220 -21.823 -61.720 1.00 42.62 490 VAL A N 1
ATOM 3752 C CA . VAL A 1 490 ? 86.923 -20.569 -61.373 1.00 42.62 490 VAL A CA 1
ATOM 3753 C C . VAL A 1 490 ? 86.553 -19.997 -59.991 1.00 42.62 490 VAL A C 1
ATOM 3755 O O . VAL A 1 490 ? 85.393 -19.906 -59.605 1.00 42.62 490 VAL A O 1
ATOM 3758 N N . ARG A 1 491 ? 87.589 -19.633 -59.223 1.00 35.41 491 ARG A N 1
ATOM 3759 C CA . ARG A 1 491 ? 87.551 -19.066 -57.863 1.00 35.41 491 ARG A CA 1
ATOM 3760 C C . ARG A 1 491 ? 88.593 -17.942 -57.794 1.00 35.41 491 ARG A C 1
ATOM 3762 O O . ARG A 1 491 ? 89.702 -18.138 -58.279 1.00 35.41 491 ARG A O 1
ATOM 3769 N N . GLY A 1 492 ? 88.271 -16.819 -57.157 1.00 30.81 492 GLY A N 1
ATOM 3770 C CA . GLY A 1 492 ? 89.201 -15.714 -56.887 1.00 30.81 492 GLY A CA 1
ATOM 3771 C C . GLY A 1 492 ? 88.619 -14.768 -55.834 1.00 30.81 492 GLY A C 1
ATOM 3772 O O . GLY A 1 492 ? 87.403 -14.595 -55.790 1.00 30.81 492 GLY A O 1
ATOM 3773 N N . CYS A 1 493 ? 89.459 -14.211 -54.959 1.00 33.88 493 CYS A N 1
ATOM 3774 C CA . CYS A 1 493 ? 89.034 -13.492 -53.749 1.00 33.88 493 CYS A CA 1
ATOM 3775 C C . CYS A 1 493 ? 89.575 -12.057 -53.706 1.00 33.88 493 CYS A C 1
ATOM 3777 O O . CYS A 1 493 ? 90.728 -11.852 -54.078 1.00 33.88 493 CYS A O 1
ATOM 3779 N N . SER A 1 494 ? 88.824 -11.126 -53.101 1.00 31.16 494 SER A N 1
ATOM 3780 C CA . SER A 1 494 ? 89.392 -9.978 -52.368 1.00 31.16 494 SER A CA 1
ATOM 3781 C C . SER A 1 494 ? 88.359 -9.230 -51.500 1.00 31.16 494 SER A C 1
ATOM 3783 O O . SER A 1 494 ? 87.160 -9.225 -51.763 1.00 31.16 494 SER A O 1
ATOM 3785 N N . THR A 1 495 ? 88.876 -8.612 -50.437 1.00 34.91 495 THR A N 1
ATOM 3786 C CA . THR A 1 495 ? 88.284 -7.636 -49.485 1.00 34.91 495 THR A CA 1
ATOM 3787 C C . THR A 1 495 ? 89.233 -6.399 -49.464 1.00 34.91 495 THR A C 1
ATOM 3789 O O . THR A 1 495 ? 90.246 -6.510 -50.164 1.00 34.91 495 THR A O 1
ATOM 3792 N N . PRO A 1 496 ? 89.071 -5.275 -48.701 1.00 50.03 496 PRO A N 1
ATOM 3793 C CA . PRO A 1 496 ? 88.233 -5.014 -47.503 1.00 50.03 496 PRO A CA 1
ATOM 3794 C C . PRO A 1 496 ? 87.679 -3.548 -47.350 1.00 50.03 496 PRO A C 1
ATOM 3796 O O . PRO A 1 496 ? 87.633 -2.808 -48.324 1.00 50.03 496 PRO A O 1
ATOM 3799 N N . HIS A 1 497 ? 87.319 -3.155 -46.103 1.00 29.72 497 HIS A N 1
ATOM 3800 C CA . HIS A 1 497 ? 87.310 -1.805 -45.454 1.00 29.72 497 HIS A CA 1
ATOM 3801 C C . HIS A 1 497 ? 86.003 -1.208 -44.852 1.00 29.72 497 HIS A C 1
ATOM 3803 O O . HIS A 1 497 ? 84.893 -1.405 -45.335 1.00 29.72 497 HIS A O 1
ATOM 3809 N N . SER A 1 498 ? 86.216 -0.449 -43.759 1.00 34.47 498 SER A N 1
ATOM 3810 C CA . SER A 1 498 ? 85.327 0.390 -42.901 1.00 34.47 498 SER A CA 1
ATOM 3811 C C . SER A 1 498 ? 86.173 1.608 -42.397 1.00 34.47 498 SER A C 1
ATOM 3813 O O . SER A 1 498 ? 87.334 1.668 -42.826 1.00 34.47 498 SER A O 1
ATOM 3815 N N . PRO A 1 499 ? 85.761 2.528 -41.467 1.00 47.78 499 PRO A N 1
ATOM 3816 C CA . PRO A 1 499 ? 84.506 2.728 -40.704 1.00 47.78 499 PRO A CA 1
ATOM 3817 C C . PRO A 1 499 ? 83.803 4.069 -41.118 1.00 47.78 499 PRO A C 1
ATOM 3819 O O . PRO A 1 499 ? 83.468 4.071 -42.301 1.00 47.78 499 PRO A O 1
ATOM 3822 N N . PRO A 1 500 ? 83.545 5.188 -40.354 1.00 47.38 500 PRO A N 1
ATOM 3823 C CA . PRO A 1 500 ? 83.747 5.615 -38.941 1.00 47.38 500 PRO A CA 1
ATOM 3824 C C . PRO A 1 500 ? 82.414 5.907 -38.165 1.00 47.38 500 PRO A C 1
ATOM 3826 O O . PRO A 1 500 ? 81.430 5.208 -38.370 1.00 47.38 500 PRO A O 1
ATOM 3829 N N . SER A 1 501 ? 82.370 6.881 -37.226 1.00 33.53 501 SER A N 1
ATOM 3830 C CA . SER A 1 501 ? 81.186 7.283 -36.407 1.00 33.53 501 SER A CA 1
ATOM 3831 C C . SER A 1 501 ? 81.319 8.692 -35.761 1.00 33.53 501 SER A C 1
ATOM 3833 O O . SER A 1 501 ? 82.439 9.204 -35.750 1.00 33.53 501 SER A O 1
ATOM 3835 N N . ARG A 1 502 ? 80.214 9.292 -35.228 1.00 34.03 502 ARG A N 1
ATOM 3836 C CA . ARG A 1 502 ? 80.054 10.397 -34.200 1.00 34.03 502 ARG A CA 1
ATOM 3837 C C . ARG A 1 502 ? 78.725 11.200 -34.410 1.00 34.03 502 ARG A C 1
ATOM 3839 O O . ARG A 1 502 ? 78.219 11.149 -35.520 1.00 34.03 502 ARG A O 1
ATOM 3846 N N . HIS A 1 503 ? 78.144 12.029 -33.508 1.00 33.59 503 HIS A N 1
ATOM 3847 C CA . HIS A 1 503 ? 77.966 12.048 -32.024 1.00 33.59 503 HIS A CA 1
ATOM 3848 C C . HIS A 1 503 ? 77.112 13.285 -31.568 1.00 33.59 503 HIS A C 1
ATOM 3850 O O . HIS A 1 503 ? 77.367 14.362 -32.093 1.00 33.59 503 HIS A O 1
ATOM 3856 N N . ARG A 1 504 ? 76.285 13.193 -30.489 1.00 32.62 504 ARG A N 1
ATOM 3857 C CA . ARG A 1 504 ? 75.742 14.333 -29.648 1.00 32.62 504 ARG A CA 1
ATOM 3858 C C . ARG A 1 504 ? 74.716 15.308 -30.325 1.00 32.62 504 ARG A C 1
ATOM 3860 O O . ARG A 1 504 ? 74.547 15.213 -31.529 1.00 32.62 504 ARG A O 1
ATOM 3867 N N . GLU A 1 505 ? 73.934 16.195 -29.660 1.00 33.25 505 GLU A N 1
ATOM 3868 C CA . GLU A 1 505 ? 73.785 16.641 -28.239 1.00 33.25 505 GLU A CA 1
ATOM 3869 C C . GLU A 1 505 ? 72.313 17.076 -27.839 1.00 33.25 505 GLU A C 1
ATOM 3871 O O . GLU A 1 505 ? 71.403 16.988 -28.652 1.00 33.25 505 GLU A O 1
ATOM 3876 N N . LYS A 1 506 ? 72.127 17.503 -26.565 1.00 29.39 506 LYS A N 1
ATOM 3877 C CA . LYS A 1 506 ? 70.995 18.009 -25.704 1.00 29.39 506 LYS A CA 1
ATOM 3878 C C . LYS A 1 506 ? 69.911 18.946 -26.338 1.00 29.39 506 LYS A C 1
ATOM 3880 O O . LYS A 1 506 ? 70.188 19.519 -27.379 1.00 29.39 506 LYS A O 1
ATOM 3885 N N . VAL A 1 507 ? 68.658 19.140 -25.836 1.00 31.30 507 VAL A N 1
ATOM 3886 C CA . VAL A 1 507 ? 68.073 19.408 -24.462 1.00 31.30 507 VAL A CA 1
ATOM 3887 C C . VAL A 1 507 ? 68.405 20.843 -23.945 1.00 31.30 507 VAL A C 1
ATOM 3889 O O . VAL A 1 507 ? 69.539 21.231 -24.224 1.00 31.30 507 VAL A O 1
ATOM 3892 N N . PRO A 1 508 ? 67.569 21.658 -23.211 1.00 50.16 508 PRO A N 1
ATOM 3893 C CA . PRO A 1 508 ? 66.255 21.499 -22.500 1.00 50.16 508 PRO A CA 1
ATOM 3894 C C . PRO A 1 508 ? 65.176 22.592 -22.905 1.00 50.16 508 PRO A C 1
ATOM 3896 O O . PRO A 1 508 ? 65.245 22.977 -24.065 1.00 50.16 508 PRO A O 1
ATOM 3899 N N . LEU A 1 509 ? 64.180 23.189 -22.171 1.00 33.84 509 LEU A N 1
ATOM 3900 C CA . LEU A 1 509 ? 63.442 23.104 -20.853 1.00 33.84 509 LEU A CA 1
ATOM 3901 C C . LEU A 1 509 ? 62.131 23.993 -20.889 1.00 33.84 509 LEU A C 1
ATOM 3903 O O . LEU A 1 509 ? 62.061 24.880 -21.730 1.00 33.84 509 LEU A O 1
ATOM 3907 N N . ASN A 1 510 ? 61.210 23.862 -19.900 1.00 31.00 510 ASN A N 1
ATOM 3908 C CA . ASN A 1 510 ? 60.113 24.788 -19.442 1.00 31.00 510 ASN A CA 1
ATOM 3909 C C . ASN A 1 510 ? 58.909 25.143 -20.369 1.00 31.00 510 ASN A C 1
ATOM 3911 O O . ASN A 1 510 ? 59.033 25.119 -21.585 1.00 31.00 510 ASN A O 1
ATOM 3915 N N . GLY A 1 511 ? 57.715 25.530 -19.862 1.00 27.92 511 GLY A N 1
ATOM 3916 C CA . GLY A 1 511 ? 57.168 25.527 -18.476 1.00 27.92 511 GLY A CA 1
ATOM 3917 C C . GLY A 1 511 ? 56.067 26.596 -18.208 1.00 27.92 511 GLY A C 1
ATOM 3918 O O . GLY A 1 511 ? 56.175 27.694 -18.742 1.00 27.92 511 GLY A O 1
ATOM 3919 N N . GLY A 1 512 ? 55.041 26.315 -17.375 1.00 28.72 512 GLY A N 1
ATOM 3920 C CA . GLY A 1 512 ? 54.016 27.297 -16.920 1.00 28.72 512 GLY A CA 1
ATOM 3921 C C . GLY A 1 512 ? 52.660 26.692 -16.473 1.00 28.72 512 GLY A C 1
ATOM 3922 O O . GLY A 1 512 ? 52.227 25.705 -17.061 1.00 28.72 512 GLY A O 1
ATOM 3923 N N . THR A 1 513 ? 52.001 27.264 -15.445 1.00 30.72 513 THR A N 1
ATOM 3924 C CA . THR A 1 513 ? 50.712 26.811 -14.829 1.00 30.72 513 THR A CA 1
ATOM 3925 C C . THR A 1 513 ? 49.920 28.021 -14.255 1.00 30.72 513 THR A C 1
ATOM 3927 O O . THR A 1 513 ? 50.413 29.130 -14.415 1.00 30.72 513 THR A O 1
ATOM 3930 N N . GLU A 1 514 ? 48.781 27.794 -13.557 1.00 30.95 514 GLU A N 1
ATOM 3931 C CA . GLU A 1 514 ? 47.859 28.747 -12.850 1.00 30.95 514 GLU A CA 1
ATOM 3932 C C . GLU A 1 514 ? 46.658 29.293 -13.669 1.00 30.95 514 GLU A C 1
ATOM 3934 O O . GLU A 1 514 ? 46.756 29.430 -14.884 1.00 30.95 514 GLU A O 1
ATOM 3939 N N . GLU A 1 515 ? 45.490 29.652 -13.096 1.00 29.00 515 GLU A N 1
ATOM 3940 C CA . GLU A 1 515 ? 44.704 29.087 -11.963 1.00 29.00 515 GLU A CA 1
ATOM 3941 C C . GLU A 1 515 ? 43.211 29.547 -12.082 1.00 29.00 515 GLU A C 1
ATOM 3943 O O . GLU A 1 515 ? 42.800 30.013 -13.146 1.00 29.00 515 GLU A O 1
ATOM 3948 N N . VAL A 1 516 ? 42.366 29.401 -11.042 1.00 32.66 516 VAL A N 1
ATOM 3949 C CA . VAL A 1 516 ? 40.896 29.624 -11.074 1.00 32.66 516 VAL A CA 1
ATOM 3950 C C . VAL A 1 516 ? 40.400 30.403 -9.843 1.00 32.66 516 VAL A C 1
ATOM 3952 O O . VAL A 1 516 ? 40.831 30.102 -8.733 1.00 32.66 516 VAL A O 1
ATOM 3955 N N . PRO A 1 517 ? 39.401 31.299 -9.993 1.00 31.81 517 PRO A N 1
ATOM 3956 C CA . PRO A 1 517 ? 38.489 31.600 -8.883 1.00 31.81 517 PRO A CA 1
ATOM 3957 C C . PRO A 1 517 ? 36.982 31.619 -9.239 1.00 31.81 517 PRO A C 1
ATOM 3959 O O . PRO A 1 517 ? 36.565 31.770 -10.386 1.00 31.81 517 PRO A O 1
ATOM 3962 N N . ALA A 1 518 ? 36.163 31.511 -8.191 1.00 28.98 518 ALA A N 1
ATOM 3963 C CA . ALA A 1 518 ? 34.701 31.670 -8.116 1.00 28.98 518 ALA A CA 1
ATOM 3964 C C . ALA A 1 518 ? 34.367 32.193 -6.682 1.00 28.98 518 ALA A C 1
ATOM 3966 O O . ALA A 1 518 ? 35.318 32.357 -5.912 1.00 28.98 518 ALA A O 1
ATOM 3967 N N . PRO A 1 519 ? 33.105 32.414 -6.230 1.00 40.78 519 PRO A N 1
ATOM 3968 C CA . PRO A 1 519 ? 31.798 32.284 -6.890 1.00 40.78 519 PRO A CA 1
ATOM 3969 C C . PRO A 1 519 ? 30.896 33.542 -6.719 1.00 40.78 519 PRO A C 1
ATOM 3971 O O . PRO A 1 519 ? 31.350 34.601 -6.297 1.00 40.78 519 PRO A O 1
ATOM 3974 N N . GLY A 1 520 ? 29.587 33.421 -6.989 1.00 24.14 520 GLY A N 1
ATOM 3975 C CA . GLY A 1 520 ? 28.574 34.437 -6.660 1.00 24.14 520 GLY A CA 1
ATOM 3976 C C . GLY A 1 520 ? 27.212 33.818 -6.309 1.00 24.14 520 GLY A C 1
ATOM 3977 O O . GLY A 1 520 ? 26.823 32.810 -6.891 1.00 24.14 520 GLY A O 1
ATOM 3978 N N . VAL A 1 521 ? 26.493 34.409 -5.346 1.00 25.55 521 VAL A N 1
ATOM 3979 C CA . VAL A 1 521 ? 25.229 33.889 -4.778 1.00 25.55 521 VAL A CA 1
ATOM 3980 C C . VAL A 1 521 ? 24.068 34.846 -5.058 1.00 25.55 521 VAL A C 1
ATOM 3982 O O . VAL A 1 521 ? 24.245 36.060 -4.968 1.00 25.55 521 VAL A O 1
ATOM 3985 N N . LYS A 1 522 ? 22.858 34.313 -5.288 1.00 23.42 522 LYS A N 1
ATOM 3986 C CA . LYS A 1 522 ? 21.597 34.996 -4.943 1.00 23.42 522 LYS A CA 1
ATOM 3987 C C . LYS A 1 522 ? 20.442 34.014 -4.737 1.00 23.42 522 LYS A C 1
ATOM 3989 O O . LYS A 1 522 ? 20.390 32.964 -5.368 1.00 23.42 522 LYS A O 1
ATOM 3994 N N . SER A 1 523 ? 19.535 34.377 -3.837 1.00 22.31 523 SER A N 1
ATOM 3995 C CA . SER A 1 523 ? 18.335 33.629 -3.452 1.00 22.31 523 SER A CA 1
ATOM 3996 C C . SER A 1 523 ? 17.063 34.320 -3.952 1.00 22.31 523 SER A C 1
ATOM 3998 O O . SER A 1 523 ? 17.060 35.521 -4.220 1.00 22.31 523 SER A O 1
ATOM 4000 N N . SER A 1 524 ? 15.967 33.565 -4.042 1.00 23.02 524 SER A N 1
ATOM 4001 C CA . SER A 1 524 ? 14.602 34.105 -4.037 1.00 23.02 524 SER A CA 1
ATOM 4002 C C . SER A 1 524 ? 13.625 33.041 -3.531 1.00 23.02 524 SER A C 1
ATOM 4004 O O . SER A 1 524 ? 13.831 31.846 -3.740 1.00 23.02 524 SER A O 1
ATOM 4006 N N . GLU A 1 525 ? 12.593 33.482 -2.821 1.00 21.80 525 GLU A N 1
ATOM 4007 C CA . GLU A 1 525 ? 11.484 32.657 -2.338 1.00 21.80 525 GLU A CA 1
ATOM 4008 C C . GLU A 1 525 ? 10.313 32.724 -3.336 1.00 21.80 525 GLU A C 1
ATOM 4010 O O . GLU A 1 525 ? 10.198 33.694 -4.082 1.00 21.80 525 GLU A O 1
ATOM 4015 N N . GLN A 1 526 ? 9.374 31.769 -3.292 1.00 22.20 526 GLN A N 1
ATOM 4016 C CA . GLN A 1 526 ? 8.101 31.954 -2.561 1.00 22.20 526 GLN A CA 1
ATOM 4017 C C . GLN A 1 526 ? 6.991 30.973 -3.010 1.00 22.20 526 GLN A C 1
ATOM 4019 O O . GLN A 1 526 ? 6.978 30.471 -4.129 1.00 22.20 526 GLN A O 1
ATOM 4024 N N . ASN A 1 527 ? 6.026 30.782 -2.105 1.00 22.05 527 ASN A N 1
ATOM 4025 C CA . ASN A 1 527 ? 4.704 30.163 -2.250 1.00 22.05 527 ASN A CA 1
ATOM 4026 C C . ASN A 1 527 ? 4.578 28.651 -2.500 1.00 22.05 527 ASN A C 1
ATOM 4028 O O . ASN A 1 527 ? 5.223 28.025 -3.334 1.00 22.05 527 ASN A O 1
ATOM 4032 N N . SER A 1 528 ? 3.633 28.081 -1.753 1.00 21.50 528 SER A N 1
ATOM 4033 C CA . SER A 1 528 ? 3.251 26.676 -1.741 1.00 21.50 528 SER A CA 1
ATOM 4034 C C . SER A 1 528 ? 1.817 26.507 -2.248 1.00 21.50 528 SER A C 1
ATOM 4036 O O . SER A 1 528 ? 0.883 27.128 -1.747 1.00 21.50 528 SER A O 1
ATOM 4038 N N . HIS A 1 529 ? 1.619 25.602 -3.208 1.00 23.83 529 HIS A N 1
ATOM 4039 C CA . HIS A 1 529 ? 0.296 25.072 -3.539 1.00 23.83 529 HIS A CA 1
ATOM 4040 C C . HIS A 1 529 ? 0.187 23.620 -3.068 1.00 23.83 529 HIS A C 1
ATOM 4042 O O . HIS A 1 529 ? 1.060 22.796 -3.342 1.00 23.83 529 HIS A O 1
ATOM 4048 N N . VAL A 1 530 ? -0.905 23.299 -2.370 1.00 28.77 530 VAL A N 1
ATOM 4049 C CA . VAL A 1 530 ? -1.195 21.949 -1.863 1.00 28.77 530 VAL A CA 1
ATOM 4050 C C . VAL A 1 530 ? -1.647 21.054 -3.024 1.00 28.77 530 VAL A C 1
ATOM 4052 O O . VAL A 1 530 ? -2.834 20.922 -3.320 1.00 28.77 530 VAL A O 1
ATOM 4055 N N . GLY A 1 531 ? -0.674 20.475 -3.728 1.00 25.09 531 GLY A N 1
ATOM 4056 C CA . GLY A 1 531 ? -0.895 19.567 -4.852 1.00 25.09 531 GLY A CA 1
ATOM 4057 C C . GLY A 1 531 ? -1.143 18.123 -4.409 1.00 25.09 531 GLY A C 1
ATOM 4058 O O . GLY A 1 531 ? -0.397 17.575 -3.602 1.00 25.09 531 GLY A O 1
ATOM 4059 N N . LYS A 1 532 ? -2.164 17.475 -4.982 1.00 37.47 532 LYS A N 1
ATOM 4060 C CA . LYS A 1 532 ? -2.407 16.032 -4.807 1.00 37.47 532 LYS A CA 1
ATOM 4061 C C . LYS A 1 532 ? -1.244 15.244 -5.424 1.00 37.47 532 LYS A C 1
ATOM 4063 O O . LYS A 1 532 ? -1.037 15.321 -6.634 1.00 37.47 532 LYS A O 1
ATOM 4068 N N . GLY A 1 533 ? -0.505 14.491 -4.607 1.00 34.59 533 GLY A N 1
ATOM 4069 C CA . GLY A 1 533 ? 0.626 13.683 -5.071 1.00 34.59 533 GLY A CA 1
ATOM 4070 C C . GLY A 1 533 ? 0.196 12.613 -6.080 1.00 34.59 533 GLY A C 1
ATOM 4071 O O . GLY A 1 533 ? -0.731 11.845 -5.812 1.00 34.59 533 GLY A O 1
ATOM 4072 N N . ARG A 1 534 ? 0.868 12.561 -7.235 1.00 64.50 534 ARG A N 1
ATOM 4073 C CA . ARG A 1 534 ? 0.657 11.527 -8.268 1.00 64.50 534 ARG A CA 1
ATOM 4074 C C . ARG A 1 534 ? 1.320 10.216 -7.840 1.00 64.50 534 ARG A C 1
ATOM 4076 O O . ARG A 1 534 ? 2.164 10.237 -6.952 1.00 64.50 534 ARG A O 1
ATOM 4083 N N . ILE A 1 535 ? 0.955 9.072 -8.416 1.00 48.56 535 ILE A N 1
ATOM 4084 C CA . ILE A 1 535 ? 1.381 7.757 -7.899 1.00 48.56 535 ILE A CA 1
ATOM 4085 C C . ILE A 1 535 ? 2.192 6.988 -8.945 1.00 48.56 535 ILE A C 1
ATOM 4087 O O . ILE A 1 535 ? 1.766 6.860 -10.088 1.00 48.56 535 ILE A O 1
ATOM 4091 N N . VAL A 1 536 ? 3.344 6.454 -8.529 1.00 56.34 536 VAL A N 1
ATOM 4092 C CA . VAL A 1 536 ? 4.224 5.593 -9.341 1.00 56.34 536 VAL A CA 1
ATOM 4093 C C . VAL A 1 536 ? 4.405 4.250 -8.632 1.00 56.34 536 VAL A C 1
ATOM 4095 O O . VAL A 1 536 ? 4.400 4.179 -7.403 1.00 56.34 536 VAL A O 1
ATOM 4098 N N . LEU A 1 537 ? 4.561 3.174 -9.399 1.00 52.97 537 LEU A N 1
ATOM 4099 C CA . LEU A 1 537 ? 4.716 1.812 -8.893 1.00 52.97 537 LEU A CA 1
ATOM 4100 C C . LEU A 1 537 ? 6.135 1.290 -9.141 1.00 52.97 537 LEU A C 1
ATOM 4102 O O . LEU A 1 537 ? 6.634 1.381 -10.261 1.00 52.97 537 LEU A O 1
ATOM 4106 N N . LYS A 1 538 ? 6.738 0.671 -8.122 1.00 58.91 538 LYS A N 1
ATOM 4107 C CA . LYS A 1 538 ? 7.909 -0.205 -8.249 1.00 58.91 538 LYS A CA 1
ATOM 4108 C C . LYS A 1 538 ? 7.614 -1.573 -7.623 1.00 58.91 538 LYS A C 1
ATOM 4110 O O . LYS A 1 538 ? 6.931 -1.664 -6.598 1.00 58.91 538 LYS A O 1
ATOM 4115 N N . ILE A 1 539 ? 8.101 -2.619 -8.288 1.00 52.06 539 ILE A N 1
ATOM 4116 C CA . ILE A 1 539 ? 7.938 -4.047 -7.969 1.00 52.06 539 ILE A CA 1
ATOM 4117 C C . ILE A 1 539 ? 9.340 -4.659 -7.935 1.00 52.06 539 ILE A C 1
ATOM 4119 O O . ILE A 1 539 ? 10.101 -4.327 -8.871 1.00 52.06 539 ILE A O 1
#

Sequence (539 aa):
QIMWGPTAEKASECAFKKKSQEVRWPYGGSGSPTKLLGWMGVPTVPHPTMCHRADGELYAGTMNNFQGNEPIISRSLGSRTLLKTDAFLRWLSEPVTSVMNTLPLLQSDVGGDKVLQKKWTTFLKAQLVCSQPGRFPFNVIHHAFALPRHDGRADFYAVFTSQWQAGRAGSAAVCAYTQEDLEKVFEGKYKELNKESSRWTVYSGPDMSPRPGSCSMGPSSDKALTFMKDHFLMDGKVFPIQGQPLLVKSDVTYTRITVGETRSISGTTYRVMFLVGHTQVTNSHPTPAPDTGQRLSPAPVPPQGILYVGYSRGILQIPLANCSLHRSCAECVLARDPYCAWHSPEGSCQSAWLQDIETGNPASCPRGRSAAMPRAWGLPEDPTPNTVVQLPCPRHSALATYSWQQPGSSRGHTALLPDHTLVVIMQQGMAGSYKCVATENGFTWTVAHYQLGNSGAFVTVTVLLALTLTVAACLALLACRDQLKARSKVRGCSTPHSPPSRHREKVPLNGGTEEVPAPGVKSSEQNSHVGKGRIVLKI

Organism: NCBI:txid2593467

Secondary structure (DSSP, 8-state):
----PPPHHHHHHHHHT-S-TT----------S--GGGGSSS-SS----EEEEETTEEEEEEESSTTS--EEEEEESSSSPPEE--TTTTTTT--S-EEESPHHHHHH----SSTTTTB-SS--EEEE----TTS----EEEEEEEEE-TTS-EEEEEEEE-S--SSS--EEEEEEEEHHHHHHHHTSPEEEEETTTTEEEE--SPPPSSPTTSTT--TT-HHHHHHHHH--EEEEEEPPGGGS-SEEEESEEEEEEEEEEEE-TTS-EEEEEEEEEEE---SS-------TT---EEPP--TTSEEEEEETTEEEEEES--GGG--SHHHHHHTT-TT-EEETTTTEEESSSB--SSS--GGGS-TTT-----S-----S-PPTT-EEEE------SSSEEEEE--GGGTTSEEE-TT-PEEEE--TT--EEEEEEEEETTEEEEEEEEEE--THHHHHHHHHHHHHHHHHHHHHHHHHHHHHHHT-S-----------------------------------------PPPEEEEE-

Nearest PDB structures (foldseek):
  3okw-assembly1_A  TM=7.969E-01  e=1.626E-23  Mus musculus
  7y4o-assembly1_A  TM=7.970E-01  e=5.515E-23  Rattus norvegicus
  7y4q-assembly1_D  TM=7.980E-01  e=1.268E-22  Rattus norvegicus
  3al8-assembly1_A  TM=8.043E-01  e=1.417E-22  Mus musculus
  3oky-assembly1_B  TM=7.837E-01  e=2.469E-22  Mus musculus

InterPro domains:
  IPR001627 Sema domain [PF01403] (142-275)
  IPR001627 Sema domain [PS51004] (1-320)
  IPR001627 Sema domain [SM00630] (1-313)
  IPR002165 Plexin repeat [PF01437] (322-355)
  IPR013783 Immunoglobulin-like fold [G3DSA:2.60.40.10] (383-456)
  IPR015943 WD40/YVTN repeat-like-containing domain superfamily [G3DSA:2.130.10.10] (37-100)
  IPR015943 WD40/YVTN repeat-like-containing domain superfamily [G3DSA:2.130.10.10] (106-324)
  IPR016201 PSI domain [SM00423] (322-366)
  IPR027231 Semaphorin [PTHR11036] (108-275)
  IPR036352 Sema domain superfamily [SSF101912] (2-321)
  IPR060660 Semaphorin-3/4/7A-like, immunoglobulin-like domain [PF28354] (384-452)

Radius of gyration: 38.13 Å; Cα contacts (8 Å, |Δi|>4): 923; chains: 1; bounding box: 122×68×105 Å